Protein AF-A0A812VV64-F1 (afdb_monomer_lite)

pLDDT: mean 70.47, std 23.6, range [27.48, 96.81]

Organism: Symbiodinium pilosum (NCBI:txid2952)

Secondary structure (DSSP, 8-state):
---STTS----S-PPP--------PPPSEEEETTTTEEEETT-GGGS-----PPPPPP----PPPP-----PPPTTGGGSPPP-TTS-SS-----------------------------SS-HHHHHHHHHHHHHHHHHHHHHHHHHHHHHHHHHHHHHHHHHHHHHHHHHHHHHHHHHHHHHHHHHHHHHHHHHHHHHHHHHHHHHHHHHHHHHHHTTS-----------------SS--S-------------THHHHHHHHHHHHHHHHHTTT-HHHHHHHHHHHHHHHHHSSSHHHHHHHTTHHHHHHHHHHH-TTS-HHHHHHHHHHHHHHTTSHHHHHHHHHTTHHHHHHHHHHH-TT-HHHHHHHHHHHHHHTTSHHHHHHHHHTTHHHHHHHHHHHTTT-HHHHHHHHHHHHHHHHSTTTHHHHHHH-TTTHHHHHHTT-

Foldseek 3Di:
DPPPPPPDPPPPDDDPPDPPPDPPDPPQWDQDPVVRGIDGPPCPVVDDPPPDDPPDDDPPDDDDDDDDDDDDDDPPVVPPDDDDPPPPDPDDDDDDDDDDDDDDDDDDDDDDDDDDDDDDDDPVVVVVVVVVVVVVVVVVVVVVVVVVVVVVVVVVVVVVVVVVVVVVVVVVVVVVVVVVVVVVVVVVVVVVVVVVVVVVVVVVVVVVVVVVVVVVVVPDDDDDDDDDDDDDDDDDDDDDPDDDDDDDDDDDDDDPVVVLLVLLLVLLVQLVVVLLPLQSVQVSLLVLLVSLVPDPPVLVSCLVSLVLVSLLSSLQNPLPDDPSSNLSSLSSLLSSLVDPSSLVSCLVNLVLLSLLVSLLSPLVPVSSLLSSLSSNLSNLVDPSSLVSCLVSLVLLSLVSSCVSPVPDCSSVVSSLSSLLSQCVDPVSVVSNCVSDVPVNVVSVVVVD

InterPro domains:
  IPR000225 Armadillo [PF00514] (259-290)
  IPR000225 Armadillo [PS50176] (262-306)
  IPR000225 Armadillo [PS50176] (393-437)
  IPR011989 Armadillo-like helical [G3DSA:1.25.10.10] (228-323)
  IPR011989 Armadillo-like helical [G3DSA:1.25.10.10] (324-446)
  IPR016024 Armadillo-type fold [SSF48371] (259-430)

Radius of gyration: 42.21 Å; chains: 1; bounding box: 107×71×140 Å

Structure (mmCIF, N/CA/C/O backbone):
data_AF-A0A812VV64-F1
#
_entry.id   AF-A0A812VV64-F1
#
loop_
_atom_site.group_PDB
_atom_site.id
_atom_site.type_symbol
_atom_site.label_atom_id
_atom_site.label_alt_id
_atom_site.label_comp_id
_atom_site.label_asym_id
_atom_site.label_entity_id
_atom_site.label_seq_id
_atom_site.pdbx_PDB_ins_code
_atom_site.Cartn_x
_atom_site.Cartn_y
_atom_site.Cartn_z
_atom_site.occupancy
_atom_site.B_iso_or_equiv
_atom_site.auth_seq_id
_atom_site.auth_comp_id
_atom_site.auth_asym_id
_atom_site.auth_atom_id
_atom_site.pdbx_PDB_model_num
ATOM 1 N N . MET A 1 1 ? 3.474 19.407 2.092 1.00 41.16 1 MET A N 1
ATOM 2 C CA . MET A 1 1 ? 4.721 19.995 2.641 1.00 41.16 1 MET A CA 1
ATOM 3 C C . MET A 1 1 ? 4.558 20.513 4.085 1.00 41.16 1 MET A C 1
ATOM 5 O O . MET A 1 1 ? 4.713 21.701 4.306 1.00 41.16 1 MET A O 1
ATOM 9 N N . LEU A 1 2 ? 4.277 19.668 5.090 1.00 42.69 2 LEU A N 1
ATOM 10 C CA . LEU A 1 2 ? 4.300 20.070 6.520 1.00 42.69 2 LEU A CA 1
ATOM 11 C C . LEU A 1 2 ? 4.536 18.866 7.469 1.00 42.69 2 LEU A C 1
ATOM 13 O O . LEU A 1 2 ? 3.867 18.738 8.487 1.00 42.69 2 LEU A O 1
ATOM 17 N N . LEU A 1 3 ? 5.448 17.935 7.153 1.00 37.94 3 LEU A N 1
ATOM 18 C CA . LEU A 1 3 ? 5.644 16.729 7.989 1.00 37.94 3 LEU A CA 1
ATOM 19 C C . LEU A 1 3 ? 7.108 16.341 8.267 1.00 37.94 3 LEU A C 1
ATOM 21 O O . LEU A 1 3 ? 7.387 15.188 8.574 1.00 37.94 3 LEU A O 1
ATOM 25 N N . PHE A 1 4 ? 8.036 17.304 8.252 1.00 39.94 4 PHE A N 1
ATOM 26 C CA . PHE A 1 4 ? 9.413 17.090 8.743 1.00 39.94 4 PHE A CA 1
ATOM 27 C C . PHE A 1 4 ? 9.746 17.843 10.044 1.00 39.94 4 PHE A C 1
ATOM 29 O O . PHE A 1 4 ? 10.817 17.663 10.612 1.00 39.94 4 PHE A O 1
ATOM 36 N N . SER A 1 5 ? 8.817 18.631 10.589 1.00 39.91 5 SER A N 1
ATOM 37 C CA . SER A 1 5 ? 9.088 19.516 11.733 1.00 39.91 5 SER A CA 1
ATOM 38 C C . SER A 1 5 ? 9.046 18.837 13.109 1.00 39.91 5 SER A C 1
ATOM 40 O O . SER A 1 5 ? 9.320 19.492 14.107 1.00 39.91 5 SER A O 1
ATOM 42 N N . ARG A 1 6 ? 8.677 17.550 13.203 1.00 43.09 6 ARG A N 1
ATOM 43 C CA . ARG A 1 6 ? 8.471 16.863 14.497 1.00 43.09 6 ARG A CA 1
ATOM 44 C C . ARG A 1 6 ? 9.616 15.953 14.953 1.00 43.09 6 ARG A C 1
ATOM 46 O O . ARG A 1 6 ? 9.552 15.464 16.073 1.00 43.09 6 ARG A O 1
ATOM 53 N N . PHE A 1 7 ? 10.671 15.775 14.152 1.00 44.03 7 PHE A N 1
ATOM 54 C CA . PHE A 1 7 ? 11.843 14.973 14.547 1.00 44.03 7 PHE A CA 1
ATOM 55 C C . PHE A 1 7 ? 12.983 15.780 15.192 1.00 44.03 7 PHE A C 1
ATOM 57 O O . PHE A 1 7 ? 13.873 15.190 15.793 1.00 44.03 7 PHE A O 1
ATOM 64 N N . PHE A 1 8 ? 12.928 17.116 15.157 1.00 43.69 8 PHE A N 1
ATOM 65 C CA . PHE A 1 8 ? 13.842 17.985 15.903 1.00 43.69 8 PHE A CA 1
ATOM 66 C C . PHE A 1 8 ? 13.083 18.671 17.034 1.00 43.69 8 PHE A C 1
ATOM 68 O O . PHE A 1 8 ? 12.559 19.776 16.889 1.00 43.69 8 PHE A O 1
ATOM 75 N N . LYS A 1 9 ? 13.003 17.998 18.183 1.00 40.78 9 LYS A N 1
ATOM 76 C CA . LYS A 1 9 ? 12.634 18.663 19.430 1.00 40.78 9 LYS A CA 1
ATOM 77 C C . LYS A 1 9 ? 13.767 19.646 19.745 1.00 40.78 9 LYS A C 1
ATOM 79 O O . LYS A 1 9 ? 14.903 19.242 19.967 1.00 40.78 9 LYS A O 1
ATOM 84 N N . LYS A 1 10 ? 13.462 20.940 19.643 1.00 42.09 10 LYS A N 1
ATOM 85 C CA . LYS A 1 10 ? 14.361 22.046 19.976 1.00 42.09 10 LYS A CA 1
ATOM 86 C C . LYS A 1 10 ? 14.533 22.049 21.496 1.00 42.09 10 LYS A C 1
ATOM 88 O O . LYS A 1 10 ? 13.745 22.679 22.198 1.00 42.09 10 LYS A O 1
ATOM 93 N N . ASP A 1 11 ? 15.511 21.305 22.006 1.00 40.84 11 ASP A N 1
ATOM 94 C CA . ASP A 1 11 ? 15.972 21.499 23.378 1.00 40.84 11 ASP A CA 1
ATOM 95 C C . ASP A 1 11 ? 16.480 22.943 23.479 1.00 40.84 11 ASP A C 1
ATOM 97 O O . ASP A 1 11 ? 17.252 23.409 22.640 1.00 40.84 11 ASP A O 1
ATOM 101 N N . GLY A 1 12 ? 15.945 23.690 24.446 1.00 48.78 12 GLY A N 1
ATOM 102 C CA . GLY A 1 12 ? 16.089 25.141 24.596 1.00 48.78 12 GLY A CA 1
ATOM 103 C C . GLY A 1 12 ? 17.478 25.617 25.021 1.00 48.78 12 GLY A C 1
ATOM 104 O O . GLY A 1 12 ? 17.584 26.458 25.906 1.00 48.78 12 GLY A O 1
ATOM 105 N N . ASN A 1 13 ? 18.535 25.102 24.400 1.00 50.97 13 ASN A N 1
ATOM 106 C CA . ASN A 1 13 ? 19.885 25.627 24.526 1.00 50.97 13 ASN A CA 1
ATOM 107 C C . ASN A 1 13 ? 20.496 25.715 23.121 1.00 50.97 13 ASN A C 1
ATOM 109 O O . ASN A 1 13 ? 21.010 24.734 22.590 1.00 50.97 13 ASN A O 1
ATOM 113 N N . GLU A 1 14 ? 20.359 26.879 22.482 1.00 45.66 14 GLU A N 1
ATOM 114 C CA . GLU A 1 14 ? 20.957 27.145 21.171 1.00 45.66 14 GLU A CA 1
ATOM 115 C C . GLU A 1 14 ? 22.489 27.062 21.282 1.00 45.66 14 GLU A C 1
ATOM 117 O O . GLU A 1 14 ? 23.081 27.856 22.018 1.00 45.66 14 GLU A O 1
ATOM 122 N N . PRO A 1 15 ? 23.171 26.143 20.569 1.00 47.88 15 PRO A N 1
ATOM 123 C CA . PRO A 1 15 ? 24.614 26.234 20.448 1.00 47.88 15 PRO A CA 1
ATOM 124 C C . PRO A 1 15 ? 24.930 27.478 19.617 1.00 47.88 15 PRO A C 1
ATOM 126 O O . PRO A 1 15 ? 24.490 27.619 18.474 1.00 47.88 15 PRO A O 1
ATOM 129 N N . THR A 1 16 ? 25.690 28.396 20.206 1.00 44.16 16 THR A N 1
ATOM 130 C CA . THR A 1 16 ? 26.229 29.578 19.537 1.00 44.16 16 THR A CA 1
ATOM 131 C C . THR A 1 16 ? 26.900 29.178 18.227 1.00 44.16 16 THR A C 1
ATOM 133 O O . THR A 1 16 ? 27.893 28.448 18.219 1.00 44.16 16 THR A O 1
ATOM 136 N N . VAL A 1 17 ? 26.356 29.666 17.110 1.00 45.69 17 VAL A N 1
ATOM 137 C CA . VAL A 1 17 ? 26.925 29.482 15.774 1.00 45.69 17 VAL A CA 1
ATOM 138 C C . VAL A 1 17 ? 28.260 30.217 15.725 1.00 45.69 17 VAL A C 1
ATOM 140 O O . VAL A 1 17 ? 28.332 31.423 15.489 1.00 45.69 17 VAL A O 1
ATOM 143 N N . HIS A 1 18 ? 29.346 29.487 15.954 1.00 44.19 18 HIS A N 1
ATOM 144 C CA . HIS A 1 18 ? 30.670 29.964 15.605 1.00 44.19 18 HIS A CA 1
ATOM 145 C C . HIS A 1 18 ? 30.781 29.929 14.083 1.00 44.19 18 HIS A C 1
ATOM 147 O O . HIS A 1 18 ? 31.025 28.884 13.484 1.00 44.19 18 HIS A O 1
ATOM 153 N N . HIS A 1 19 ? 30.600 31.087 13.446 1.00 41.56 19 HIS A N 1
ATOM 154 C CA . HIS A 1 19 ? 31.062 31.290 12.081 1.00 41.56 19 HIS A CA 1
ATOM 155 C C . HIS A 1 19 ? 32.581 31.102 12.062 1.00 41.56 19 HIS A C 1
ATOM 157 O O . HIS A 1 19 ? 33.346 32.031 12.329 1.00 41.56 19 HIS A O 1
ATOM 163 N N . VAL A 1 20 ? 33.025 29.886 11.755 1.00 47.72 20 VAL A N 1
ATOM 164 C CA . VAL A 1 20 ? 34.414 29.632 11.397 1.00 47.72 20 VAL A CA 1
ATOM 165 C C . VAL A 1 20 ? 34.638 30.341 10.067 1.00 47.72 20 VAL A C 1
ATOM 167 O O . VAL A 1 20 ? 34.208 29.878 9.012 1.00 47.72 20 VAL A O 1
ATOM 170 N N . LYS A 1 21 ? 35.275 31.514 10.123 1.00 45.50 21 LYS A N 1
ATOM 171 C CA . LYS A 1 21 ? 35.864 32.152 8.946 1.00 45.50 21 LYS A CA 1
ATOM 172 C C . LYS A 1 21 ? 36.969 31.227 8.445 1.00 45.50 21 LYS A C 1
ATOM 174 O O . LYS A 1 21 ? 38.101 31.299 8.916 1.00 45.50 21 LYS A O 1
ATOM 179 N N . LEU A 1 22 ? 36.623 30.333 7.521 1.00 58.53 22 LEU A N 1
ATOM 180 C CA . LEU A 1 22 ? 37.607 29.627 6.713 1.00 58.53 22 LEU A CA 1
ATOM 181 C C . LEU A 1 22 ? 38.465 30.692 6.007 1.00 58.53 22 LEU A C 1
ATOM 183 O O . LEU A 1 22 ? 37.901 31.621 5.417 1.00 58.53 22 LEU A O 1
ATOM 187 N N . PRO A 1 23 ? 39.804 30.621 6.095 1.00 48.78 23 PRO A N 1
ATOM 188 C CA . PRO A 1 23 ? 40.662 31.518 5.337 1.00 48.78 23 PRO A CA 1
ATOM 189 C C . PRO A 1 23 ? 40.340 31.328 3.854 1.00 48.78 23 PRO A C 1
ATOM 191 O O . PRO A 1 23 ? 40.164 30.198 3.401 1.00 48.78 23 PRO A O 1
ATOM 194 N N . SER A 1 24 ? 40.225 32.427 3.109 1.00 56.81 24 SER A N 1
ATOM 195 C CA . SER A 1 24 ? 39.920 32.443 1.676 1.00 56.81 24 SER A CA 1
ATOM 196 C C . SER A 1 24 ? 41.090 31.887 0.851 1.00 56.81 24 SER A C 1
ATOM 198 O O . SER A 1 24 ? 41.705 32.597 0.056 1.00 56.81 24 SER A O 1
ATOM 200 N N . ALA A 1 25 ? 41.448 30.627 1.070 1.00 62.62 25 ALA A N 1
ATOM 201 C CA . ALA A 1 25 ? 42.338 29.900 0.194 1.00 62.62 25 ALA A CA 1
ATOM 202 C C . ALA A 1 25 ? 41.518 29.506 -1.047 1.00 62.62 25 ALA A C 1
ATOM 204 O O . ALA A 1 25 ? 40.506 28.813 -0.910 1.00 62.62 25 ALA A O 1
ATOM 205 N N . PRO A 1 26 ? 41.881 29.975 -2.252 1.00 64.25 26 PRO A N 1
ATOM 206 C CA . PRO A 1 26 ? 41.209 29.541 -3.467 1.00 64.25 26 PRO A CA 1
ATOM 207 C C . PRO A 1 26 ? 41.364 28.021 -3.607 1.00 64.25 26 PRO A C 1
ATOM 209 O O . PRO A 1 26 ? 42.449 27.489 -3.385 1.00 64.25 26 PRO A O 1
ATOM 212 N N . SER A 1 27 ? 40.277 27.328 -3.965 1.00 65.50 27 SER A N 1
ATOM 213 C CA . SER A 1 27 ? 40.287 25.885 -4.235 1.00 65.50 27 SER A CA 1
ATOM 214 C C . SER A 1 27 ? 41.474 25.515 -5.135 1.00 65.50 27 SER A C 1
ATOM 216 O O . SER A 1 27 ? 41.641 26.097 -6.218 1.00 65.50 27 SER A O 1
ATOM 218 N N . SER A 1 28 ? 42.287 24.554 -4.672 1.00 78.81 28 SER A N 1
ATOM 219 C CA . SER A 1 28 ? 43.443 23.991 -5.394 1.00 78.81 28 SER A CA 1
ATOM 220 C C . SER A 1 28 ? 43.032 23.454 -6.769 1.00 78.81 28 SER A C 1
ATOM 222 O O . SER A 1 28 ? 43.792 23.528 -7.728 1.00 78.81 28 SER A O 1
ATOM 224 N N . MET A 1 29 ? 41.786 22.995 -6.894 1.00 81.69 29 MET A N 1
ATOM 225 C CA . MET A 1 29 ? 41.259 22.336 -8.084 1.00 81.69 29 MET A CA 1
ATOM 226 C C . MET A 1 29 ? 40.469 23.305 -8.974 1.00 81.69 29 MET A C 1
ATOM 228 O O . MET A 1 29 ? 39.648 24.086 -8.481 1.00 81.69 29 MET A O 1
ATOM 232 N N . TYR A 1 30 ? 40.676 23.227 -10.289 1.00 85.75 30 TYR A N 1
ATOM 233 C CA . TYR A 1 30 ? 39.865 23.899 -11.308 1.00 85.75 30 TYR A CA 1
ATOM 234 C C . TYR A 1 30 ? 39.497 22.933 -12.443 1.00 85.75 30 TYR A C 1
ATOM 236 O O . TYR A 1 30 ? 40.186 21.944 -12.673 1.00 85.75 30 TYR A O 1
ATOM 244 N N . PHE A 1 31 ? 38.385 23.192 -13.132 1.00 84.44 31 PHE A N 1
ATOM 245 C CA . PHE A 1 31 ? 37.943 22.374 -14.261 1.00 84.44 31 PHE A CA 1
ATOM 246 C C . PHE A 1 31 ? 38.502 22.934 -15.572 1.00 84.44 31 PHE A C 1
ATOM 248 O O . PHE A 1 31 ? 38.183 24.067 -15.946 1.00 84.44 31 PHE A O 1
ATOM 255 N N . ASP A 1 32 ? 39.324 22.145 -16.257 1.00 84.25 32 ASP A N 1
ATOM 256 C CA . ASP A 1 32 ? 39.887 22.476 -17.563 1.00 84.25 32 ASP A CA 1
ATOM 257 C C . ASP A 1 32 ? 38.882 22.077 -18.655 1.00 84.25 32 ASP A C 1
ATOM 259 O O . ASP A 1 32 ? 38.628 20.893 -18.890 1.00 84.25 32 ASP A O 1
ATOM 263 N N . LYS A 1 33 ? 38.266 23.076 -19.300 1.00 84.12 33 LYS A N 1
ATOM 264 C CA . LYS A 1 33 ? 37.238 22.861 -20.333 1.00 84.12 33 LYS A CA 1
ATOM 265 C C . LYS A 1 33 ? 37.805 22.295 -21.631 1.00 84.12 33 LYS A C 1
ATOM 267 O O . LYS A 1 33 ? 37.052 21.673 -22.372 1.00 84.12 33 LYS A O 1
ATOM 272 N N . GLU A 1 34 ? 39.088 22.505 -21.909 1.00 78.00 34 GLU A N 1
ATOM 273 C CA . GLU A 1 34 ? 39.715 22.044 -23.151 1.00 78.00 34 GLU A CA 1
ATOM 274 C C . GLU A 1 34 ? 40.045 20.554 -23.070 1.00 78.00 34 GLU A C 1
ATOM 276 O O . GLU A 1 34 ? 39.903 19.831 -24.055 1.00 78.00 34 GLU A O 1
ATOM 281 N N . ARG A 1 35 ? 40.409 20.076 -21.873 1.00 77.81 35 ARG A N 1
ATOM 282 C CA . ARG A 1 35 ? 40.672 18.650 -21.611 1.00 77.81 35 ARG A CA 1
ATOM 283 C C . ARG A 1 35 ? 39.511 17.899 -20.954 1.00 77.81 35 ARG A C 1
ATOM 285 O O . ARG A 1 35 ? 39.595 16.686 -20.787 1.00 77.81 35 ARG A O 1
ATOM 292 N N . GLY A 1 36 ? 38.439 18.596 -20.574 1.00 84.19 36 GLY A N 1
ATOM 293 C CA . GLY A 1 36 ? 37.226 18.007 -20.000 1.00 84.19 36 GLY A CA 1
ATOM 294 C C . GLY A 1 36 ? 37.421 17.334 -18.635 1.00 84.19 36 GLY A C 1
ATOM 295 O O . GLY A 1 36 ? 36.671 16.414 -18.310 1.00 84.19 36 GLY A O 1
ATOM 296 N N . ARG A 1 37 ? 38.416 17.754 -17.836 1.00 85.25 37 ARG A N 1
ATOM 297 C CA . ARG A 1 37 ? 38.755 17.127 -16.541 1.00 85.25 37 ARG A CA 1
ATOM 298 C C . ARG A 1 37 ? 39.160 18.140 -15.464 1.00 85.25 37 ARG A C 1
ATOM 300 O O . ARG A 1 37 ? 39.569 19.258 -15.766 1.00 85.25 37 ARG A O 1
ATOM 307 N N . TRP A 1 38 ? 39.052 17.747 -14.194 1.00 84.25 38 TRP A N 1
ATOM 308 C CA . TRP A 1 38 ? 39.507 18.545 -13.045 1.00 84.25 38 TRP A CA 1
ATOM 309 C C . TRP A 1 38 ? 41.029 18.442 -12.868 1.00 84.25 38 TRP A C 1
ATOM 311 O O . TRP A 1 38 ? 41.573 17.344 -12.969 1.00 84.25 38 TRP A O 1
ATOM 321 N N . ARG A 1 39 ? 41.707 19.566 -12.597 1.00 85.31 39 ARG A N 1
ATOM 322 C CA . ARG A 1 39 ? 43.171 19.669 -12.436 1.00 85.31 39 ARG A CA 1
ATOM 323 C C . ARG A 1 39 ? 43.545 20.501 -11.209 1.00 85.31 39 ARG A C 1
ATOM 325 O O . ARG A 1 39 ? 42.803 21.406 -10.826 1.00 85.31 39 ARG A O 1
ATOM 332 N N . GLU A 1 40 ? 44.709 20.231 -10.615 1.00 87.75 40 GLU A N 1
ATOM 333 C CA . GLU A 1 40 ? 45.272 21.055 -9.533 1.00 87.75 40 GLU A CA 1
ATOM 334 C C . GLU A 1 40 ? 46.140 22.199 -10.076 1.00 87.75 40 GLU A C 1
ATOM 336 O O . GLU A 1 40 ? 47.077 21.987 -10.852 1.00 87.75 40 GLU A O 1
ATOM 341 N N . ARG A 1 41 ? 45.889 23.421 -9.592 1.00 83.94 41 ARG A N 1
ATOM 342 C CA . ARG A 1 41 ? 46.694 24.610 -9.895 1.00 83.94 41 ARG A CA 1
ATOM 343 C C . ARG A 1 41 ? 48.145 24.393 -9.455 1.00 83.94 41 ARG A C 1
ATOM 345 O O . ARG A 1 41 ? 48.423 24.207 -8.274 1.00 83.94 41 ARG A O 1
ATOM 352 N N . GLY A 1 42 ? 49.073 24.467 -10.409 1.00 82.00 42 GLY A N 1
ATOM 353 C CA . GLY A 1 42 ? 50.517 24.389 -10.158 1.00 82.00 42 GLY A CA 1
ATOM 354 C C . GLY A 1 42 ? 51.146 23.000 -10.311 1.00 82.00 42 GLY A C 1
ATOM 355 O O . GLY A 1 42 ? 52.372 22.911 -10.306 1.00 82.00 42 GLY A O 1
ATOM 356 N N . LYS A 1 43 ? 50.358 21.933 -10.518 1.00 79.62 43 LYS A N 1
ATOM 357 C CA . LYS A 1 43 ? 50.869 20.572 -10.804 1.00 79.62 43 LYS A CA 1
ATOM 358 C C . LYS A 1 43 ? 50.708 20.131 -12.262 1.00 79.62 43 LYS A C 1
ATOM 360 O O . LYS A 1 43 ? 50.975 18.987 -12.599 1.00 79.62 43 LYS A O 1
ATOM 365 N N . GLU A 1 44 ? 50.341 21.050 -13.145 1.00 77.00 44 GLU A N 1
ATOM 366 C CA . GLU A 1 44 ? 50.069 20.769 -14.562 1.00 77.00 44 GLU A CA 1
ATOM 367 C C . GLU A 1 44 ? 51.279 20.210 -15.328 1.00 77.00 44 GLU A C 1
ATOM 369 O O . GLU A 1 44 ? 51.100 19.482 -16.295 1.00 77.00 44 GLU A O 1
ATOM 374 N N . HIS A 1 45 ? 52.499 20.522 -14.875 1.00 72.44 45 HIS A N 1
ATOM 375 C CA . HIS A 1 45 ? 53.766 20.072 -15.462 1.00 72.44 45 HIS A CA 1
ATOM 376 C C . HIS A 1 45 ? 54.176 18.646 -15.051 1.00 72.44 45 HIS A C 1
ATOM 378 O O . HIS A 1 45 ? 55.144 18.117 -15.588 1.00 72.44 45 HIS A O 1
ATOM 384 N N . LEU A 1 46 ? 53.480 18.048 -14.077 1.00 75.19 46 LEU A N 1
ATOM 385 C CA . LEU A 1 46 ? 53.698 16.673 -13.611 1.00 75.19 46 LEU A CA 1
ATOM 386 C C . LEU A 1 46 ? 52.714 15.682 -14.247 1.00 75.19 46 LEU A C 1
ATOM 388 O O . LEU A 1 46 ? 52.849 14.479 -14.048 1.00 75.19 46 LEU A O 1
ATOM 392 N N . GLU A 1 47 ? 51.714 16.170 -14.982 1.00 67.94 47 GLU A N 1
ATOM 393 C CA . GLU A 1 47 ? 50.776 15.314 -15.699 1.00 67.94 47 GLU A CA 1
ATOM 394 C C . GLU A 1 47 ? 51.397 14.893 -17.035 1.00 67.94 47 GLU A C 1
ATOM 396 O O . GLU A 1 47 ? 51.554 15.711 -17.941 1.00 67.94 47 GLU A O 1
ATOM 401 N N . GLU A 1 48 ? 51.746 13.613 -17.159 1.00 70.00 48 GLU A N 1
ATOM 402 C CA . GLU A 1 48 ? 52.194 13.031 -18.424 1.00 70.00 48 GLU A CA 1
ATOM 403 C C . GLU A 1 48 ? 51.067 13.127 -19.467 1.00 70.00 48 GLU A C 1
ATOM 405 O O . GLU A 1 48 ? 49.899 12.837 -19.184 1.00 70.00 48 GLU A O 1
ATOM 410 N N . GLU A 1 49 ? 51.397 13.588 -20.678 1.00 62.81 49 GLU A N 1
ATOM 411 C CA . GLU A 1 49 ? 50.435 13.635 -21.775 1.00 62.81 49 GLU A CA 1
ATOM 412 C C . GLU A 1 49 ? 50.070 12.212 -22.187 1.00 62.81 49 GLU A C 1
ATOM 414 O O . GLU A 1 49 ? 50.870 11.482 -22.769 1.00 62.81 49 GLU A O 1
ATOM 419 N N . GLU A 1 50 ? 48.840 11.824 -21.867 1.00 60.28 50 GLU A N 1
ATOM 420 C CA . GLU A 1 50 ? 48.267 10.544 -22.251 1.00 60.28 50 GLU A CA 1
ATOM 421 C C . GLU A 1 50 ? 48.115 10.523 -23.781 1.00 60.28 50 GLU A C 1
ATOM 423 O O . GLU A 1 50 ? 47.159 11.050 -24.354 1.00 60.28 50 GLU A O 1
ATOM 428 N N . SER A 1 51 ? 49.131 9.985 -24.460 1.00 52.72 51 SER A N 1
ATOM 429 C CA . SER A 1 51 ? 49.141 9.814 -25.908 1.00 52.72 51 SER A CA 1
ATOM 430 C C . SER A 1 51 ? 47.941 8.966 -26.314 1.00 52.72 51 SER A C 1
ATOM 432 O O . SER A 1 51 ? 47.786 7.844 -25.826 1.00 52.72 51 SER A O 1
ATOM 434 N N . SER A 1 52 ? 47.105 9.501 -27.204 1.00 52.69 52 SER A N 1
ATOM 435 C CA . SER A 1 52 ? 45.915 8.839 -27.735 1.00 52.69 52 SER A CA 1
ATOM 436 C C . SER A 1 52 ? 46.220 7.391 -28.117 1.00 52.69 52 SER A C 1
ATOM 438 O O . SER A 1 52 ? 47.046 7.142 -28.999 1.00 52.69 52 SER A O 1
ATOM 440 N N . LEU A 1 53 ? 45.547 6.447 -27.456 1.00 60.41 53 LEU A N 1
ATOM 441 C CA . LEU A 1 53 ? 45.622 5.036 -27.813 1.00 60.41 53 LEU A CA 1
ATOM 442 C C . LEU A 1 53 ? 45.231 4.866 -29.292 1.00 60.41 53 LEU A C 1
ATOM 444 O O . LEU A 1 53 ? 44.282 5.515 -29.747 1.00 60.41 53 LEU A O 1
ATOM 448 N N . PRO A 1 54 ? 45.936 4.015 -30.059 1.00 66.00 54 PRO A N 1
ATOM 449 C CA . PRO A 1 54 ? 45.554 3.740 -31.435 1.00 66.00 54 PRO A CA 1
ATOM 450 C C . PRO A 1 54 ? 44.138 3.141 -31.476 1.00 66.00 54 PRO A C 1
ATOM 452 O O . PRO A 1 54 ? 43.753 2.409 -30.557 1.00 66.00 54 PRO A O 1
ATOM 455 N N . PRO A 1 55 ? 43.351 3.433 -32.529 1.00 62.72 55 PRO A N 1
ATOM 456 C CA . PRO A 1 55 ? 42.009 2.885 -32.658 1.00 62.72 55 PRO A CA 1
ATOM 457 C C . PRO A 1 55 ? 42.066 1.349 -32.671 1.00 62.72 55 PRO A C 1
ATOM 459 O O . PRO A 1 55 ? 42.998 0.777 -33.249 1.00 62.72 55 PRO A O 1
ATOM 462 N N . PRO A 1 56 ? 41.086 0.665 -32.052 1.00 55.47 56 PRO A N 1
ATOM 463 C CA . PRO A 1 56 ? 41.045 -0.789 -32.056 1.00 55.47 56 PRO A CA 1
ATOM 464 C C . PRO A 1 56 ? 41.006 -1.297 -33.506 1.00 55.47 56 PRO A C 1
ATOM 466 O O . PRO A 1 56 ? 40.326 -0.697 -34.345 1.00 55.47 56 PRO A O 1
ATOM 469 N N . PRO A 1 57 ? 41.733 -2.382 -33.828 1.00 48.88 57 PRO A N 1
ATOM 470 C CA . PRO A 1 57 ? 41.814 -2.892 -35.187 1.00 48.88 57 PRO A CA 1
ATOM 471 C C . PRO A 1 57 ? 40.412 -3.220 -35.705 1.00 48.88 57 PRO A C 1
ATOM 473 O O . PRO A 1 57 ? 39.701 -4.058 -35.149 1.00 48.88 57 PRO A O 1
ATOM 476 N N . SER A 1 58 ? 40.019 -2.552 -36.791 1.00 42.84 58 SER A N 1
ATOM 477 C CA . SER A 1 58 ? 38.810 -2.877 -37.536 1.00 42.84 58 SER A CA 1
ATOM 478 C C . SER A 1 58 ? 38.894 -4.339 -37.968 1.00 42.84 58 SER A C 1
ATOM 480 O O . SER A 1 58 ? 39.799 -4.700 -38.727 1.00 42.84 58 SER A O 1
ATOM 482 N N . MET A 1 59 ? 37.970 -5.184 -37.505 1.00 40.94 59 MET A N 1
ATOM 483 C CA . MET A 1 59 ? 37.796 -6.525 -38.055 1.00 40.94 59 MET A CA 1
ATOM 484 C C . MET A 1 59 ? 37.381 -6.409 -39.524 1.00 40.94 59 MET A C 1
ATOM 486 O O . MET A 1 59 ? 36.203 -6.315 -39.863 1.00 40.94 59 MET A O 1
ATOM 490 N N . GLY A 1 60 ? 38.381 -6.393 -40.402 1.00 38.66 60 GLY A N 1
ATOM 491 C CA . GLY A 1 60 ? 38.213 -6.632 -41.820 1.00 38.66 60 GLY A CA 1
ATOM 492 C C . GLY A 1 60 ? 37.787 -8.078 -42.005 1.00 38.66 60 GLY A C 1
ATOM 493 O O . GLY A 1 60 ? 38.596 -8.994 -41.869 1.00 38.66 60 GLY A O 1
ATOM 494 N N . PHE A 1 61 ? 36.514 -8.281 -42.331 1.00 42.09 61 PHE A N 1
ATOM 495 C CA . PHE A 1 61 ? 36.062 -9.518 -42.946 1.00 42.09 61 PHE A CA 1
ATOM 496 C C . PHE A 1 61 ? 36.798 -9.682 -44.283 1.00 42.09 61 PHE A C 1
ATOM 498 O O . PHE A 1 61 ? 36.454 -9.057 -45.284 1.00 42.09 61 PHE A O 1
ATOM 505 N N . LYS A 1 62 ? 37.828 -10.530 -44.295 1.00 34.59 62 LYS A N 1
ATOM 506 C CA . LYS A 1 62 ? 38.283 -11.223 -45.502 1.00 34.59 62 LYS A CA 1
ATOM 507 C C . LYS A 1 62 ? 37.803 -12.673 -45.407 1.00 34.59 62 LYS A C 1
ATOM 509 O O . LYS A 1 62 ? 38.045 -13.306 -44.378 1.00 34.59 62 LYS A O 1
ATOM 514 N N . PRO A 1 63 ? 37.125 -13.212 -46.434 1.00 34.88 63 PRO A N 1
ATOM 515 C CA . PRO A 1 63 ? 36.684 -14.596 -46.424 1.00 34.88 63 PRO A CA 1
ATOM 516 C C . PRO A 1 63 ? 37.913 -15.499 -46.561 1.00 34.88 63 PRO A C 1
ATOM 518 O O . PRO A 1 63 ? 38.631 -15.444 -47.559 1.00 34.88 63 PRO A O 1
ATOM 521 N N . ALA A 1 64 ? 38.176 -16.304 -45.533 1.00 32.72 64 ALA A N 1
ATOM 522 C CA . ALA A 1 64 ? 39.203 -17.329 -45.582 1.00 32.72 64 ALA A CA 1
ATOM 523 C C . ALA A 1 64 ? 38.711 -18.496 -46.446 1.00 32.72 64 ALA A C 1
ATOM 525 O O . ALA A 1 64 ? 37.659 -19.093 -46.212 1.00 32.72 64 ALA A O 1
ATOM 526 N N . THR A 1 65 ? 39.507 -18.787 -47.464 1.00 33.59 65 THR A N 1
ATOM 527 C CA . THR A 1 65 ? 39.480 -19.987 -48.290 1.00 33.59 65 THR A CA 1
ATOM 528 C C . THR A 1 65 ? 39.487 -21.247 -47.431 1.00 33.59 65 THR A C 1
ATOM 530 O O . THR A 1 65 ? 40.314 -21.388 -46.532 1.00 33.59 65 THR A O 1
ATOM 533 N N . LYS A 1 66 ? 38.572 -22.165 -47.751 1.00 34.94 66 LYS A N 1
ATOM 534 C CA . LYS A 1 66 ? 38.496 -23.522 -47.210 1.00 34.94 66 LYS A CA 1
ATOM 535 C C . LYS A 1 66 ? 39.816 -24.268 -47.426 1.00 34.94 66 LYS A C 1
ATOM 537 O O . LYS A 1 66 ? 40.239 -24.441 -48.565 1.00 34.94 66 LYS A O 1
ATOM 542 N N . THR A 1 67 ? 40.368 -24.809 -46.350 1.00 32.88 67 THR A N 1
ATOM 543 C CA . THR A 1 67 ? 41.111 -26.069 -46.381 1.00 32.88 67 THR A CA 1
ATOM 544 C C . THR A 1 67 ? 40.414 -27.044 -45.448 1.00 32.88 67 THR A C 1
ATOM 546 O O . THR A 1 67 ? 40.103 -26.743 -44.297 1.00 32.88 67 THR A O 1
ATOM 549 N N . GLU A 1 68 ? 40.086 -28.188 -46.026 1.00 36.69 68 GLU A N 1
ATOM 550 C CA . GLU A 1 68 ? 39.412 -29.318 -45.415 1.00 36.69 68 GLU A CA 1
ATOM 551 C C . GLU A 1 68 ? 40.275 -29.922 -44.304 1.00 36.69 68 GLU A C 1
ATOM 553 O O . GLU A 1 68 ? 41.466 -30.156 -44.488 1.00 36.69 68 GLU A O 1
ATOM 558 N N . ASN A 1 69 ? 39.656 -30.227 -43.166 1.00 32.97 69 ASN A N 1
ATOM 559 C CA . ASN A 1 69 ? 39.996 -31.426 -42.414 1.00 32.97 69 ASN A CA 1
ATOM 560 C C . ASN A 1 69 ? 38.760 -31.889 -41.645 1.00 32.97 69 ASN A C 1
ATOM 562 O O . ASN A 1 69 ? 38.197 -31.167 -40.823 1.00 32.97 69 ASN A O 1
ATOM 566 N N . ALA A 1 70 ? 38.315 -33.091 -41.997 1.00 36.72 70 ALA A N 1
ATOM 567 C CA . ALA A 1 70 ? 37.188 -33.774 -41.399 1.00 36.72 70 ALA A CA 1
ATOM 568 C C . ALA A 1 70 ? 37.525 -34.191 -39.963 1.00 36.72 70 ALA A C 1
ATOM 570 O O . ALA A 1 70 ? 38.544 -34.836 -39.718 1.00 36.72 70 ALA A O 1
ATOM 571 N N . GLN A 1 71 ? 36.636 -33.867 -39.028 1.00 35.97 71 GLN A N 1
ATOM 572 C CA . GLN A 1 71 ? 36.592 -34.511 -37.724 1.00 35.97 71 GLN A CA 1
ATOM 573 C C . GLN A 1 71 ? 35.131 -34.856 -37.431 1.00 35.97 71 GLN A C 1
ATOM 575 O O . GLN A 1 71 ? 34.264 -33.986 -37.357 1.00 35.97 71 GLN A O 1
ATOM 580 N N . GLU A 1 72 ? 34.866 -36.157 -37.387 1.00 38.09 72 GLU A N 1
ATOM 581 C CA . GLU A 1 72 ? 33.551 -36.772 -37.249 1.00 38.09 72 GLU A CA 1
ATOM 582 C C . GLU A 1 72 ? 32.899 -36.375 -35.918 1.00 38.09 72 GLU A C 1
ATOM 584 O O . GLU A 1 72 ? 33.471 -36.573 -34.844 1.00 38.09 72 GLU A O 1
ATOM 589 N N . THR A 1 73 ? 31.685 -35.826 -35.975 1.00 39.25 73 THR A N 1
ATOM 590 C CA . THR A 1 73 ? 30.864 -35.567 -34.792 1.00 39.25 73 THR A CA 1
ATOM 591 C C . THR A 1 73 ? 29.793 -36.642 -34.646 1.00 39.25 73 THR A C 1
ATOM 593 O O . THR A 1 73 ? 28.991 -36.919 -35.534 1.00 39.25 73 THR A O 1
ATOM 596 N N . SER A 1 74 ? 29.832 -37.269 -33.475 1.00 47.91 74 SER A N 1
ATOM 597 C CA . SER A 1 74 ? 28.932 -38.312 -32.995 1.00 47.91 74 SER A CA 1
ATOM 598 C C . SER A 1 74 ? 27.449 -37.878 -33.006 1.00 47.91 74 SER A C 1
ATOM 600 O O . SER A 1 74 ? 27.138 -36.746 -32.618 1.00 47.91 74 SER A O 1
ATOM 602 N N . PRO A 1 75 ? 26.509 -38.780 -33.366 1.00 45.16 75 PRO A N 1
ATOM 603 C CA . PRO A 1 75 ? 25.077 -38.491 -33.544 1.00 45.16 75 PRO A CA 1
ATOM 604 C C . PRO A 1 75 ? 24.307 -38.119 -32.259 1.00 45.16 75 PRO A C 1
ATOM 606 O O . PRO A 1 75 ? 23.109 -37.856 -32.316 1.00 45.16 75 PRO A O 1
ATOM 609 N N . LEU A 1 76 ? 24.971 -38.045 -31.101 1.00 48.44 76 LEU A N 1
ATOM 610 C CA . LEU A 1 76 ? 24.366 -37.647 -29.822 1.00 48.44 76 LEU A CA 1
ATOM 611 C C . LEU A 1 76 ? 24.379 -36.129 -29.562 1.00 48.44 76 LEU A C 1
ATOM 613 O O . LEU A 1 76 ? 23.611 -35.650 -28.729 1.00 48.44 76 LEU A O 1
ATOM 617 N N . ALA A 1 77 ? 25.190 -35.349 -30.286 1.00 46.88 77 ALA A N 1
ATOM 618 C CA . ALA A 1 77 ? 25.302 -33.901 -30.067 1.00 46.88 77 ALA A CA 1
ATOM 619 C C . ALA A 1 77 ? 24.122 -33.083 -30.640 1.00 46.88 77 ALA A C 1
ATOM 621 O O . ALA A 1 77 ? 23.934 -31.928 -30.264 1.00 46.88 77 ALA A O 1
ATOM 622 N N . CYS A 1 78 ? 23.293 -33.673 -31.509 1.00 51.91 78 CYS A N 1
ATOM 623 C CA . CYS A 1 78 ? 22.150 -32.989 -32.131 1.00 51.91 78 CYS A CA 1
ATOM 624 C C . CYS A 1 78 ? 20.851 -33.032 -31.300 1.00 51.91 78 CYS A C 1
ATOM 626 O O . CYS A 1 78 ? 19.861 -32.437 -31.711 1.00 51.91 78 CYS A O 1
ATOM 628 N N . LEU A 1 79 ? 20.833 -33.707 -30.143 1.00 51.06 79 LEU A N 1
ATOM 629 C CA . LEU A 1 79 ? 19.619 -33.881 -29.325 1.00 51.06 79 LEU A CA 1
ATOM 630 C C . LEU A 1 79 ? 19.498 -32.917 -28.130 1.00 51.06 79 LEU A C 1
ATOM 632 O O . LEU A 1 79 ? 18.473 -32.931 -27.458 1.00 51.06 79 LEU A O 1
ATOM 636 N N . ILE A 1 80 ? 20.509 -32.081 -27.856 1.00 54.09 80 ILE A N 1
ATOM 637 C CA . ILE A 1 80 ? 20.552 -31.231 -26.643 1.00 54.09 80 ILE A CA 1
ATOM 638 C C . ILE A 1 80 ? 20.529 -29.721 -26.972 1.00 54.09 80 ILE A C 1
ATOM 640 O O . ILE A 1 80 ? 20.471 -28.884 -26.074 1.00 54.09 80 ILE A O 1
ATOM 644 N N . ALA A 1 81 ? 20.507 -29.326 -28.248 1.00 51.94 81 ALA A N 1
ATOM 645 C CA . ALA A 1 81 ? 20.402 -27.912 -28.609 1.00 51.94 81 ALA A CA 1
ATOM 646 C C . ALA A 1 81 ? 18.934 -27.425 -28.548 1.00 51.94 81 ALA A C 1
ATOM 648 O O . ALA A 1 81 ? 18.082 -28.002 -29.228 1.00 51.94 81 ALA A O 1
ATOM 649 N N . PRO A 1 82 ? 18.606 -26.372 -27.771 1.00 54.03 82 PRO A N 1
ATOM 650 C CA . PRO A 1 82 ? 17.261 -25.803 -27.756 1.00 54.03 82 PRO A CA 1
ATOM 651 C C . PRO A 1 82 ? 16.923 -25.137 -29.105 1.00 54.03 82 PRO A C 1
ATOM 653 O O . PRO A 1 82 ? 17.817 -24.607 -29.772 1.00 54.03 82 PRO A O 1
ATOM 656 N N . PRO A 1 83 ? 15.643 -25.141 -29.526 1.00 45.84 83 PRO A N 1
ATOM 657 C CA . PRO A 1 83 ? 15.247 -24.654 -30.841 1.00 45.84 83 PRO A CA 1
ATOM 658 C C . PRO A 1 83 ? 15.486 -23.145 -30.960 1.00 45.84 83 PRO A C 1
ATOM 660 O O . PRO A 1 83 ? 14.950 -22.341 -30.198 1.00 45.84 83 PRO A O 1
ATOM 663 N N . ASN A 1 84 ? 16.296 -22.761 -31.945 1.00 48.91 84 ASN A N 1
ATOM 664 C CA . ASN A 1 84 ? 16.580 -21.372 -32.272 1.00 48.91 84 ASN A CA 1
ATOM 665 C C . ASN A 1 84 ? 15.379 -20.752 -33.014 1.00 48.91 84 ASN A C 1
ATOM 667 O O . ASN A 1 84 ? 15.176 -20.992 -34.202 1.00 48.91 84 ASN A O 1
ATOM 671 N N . ILE A 1 85 ? 14.578 -19.951 -32.306 1.00 50.41 85 ILE A N 1
ATOM 672 C CA . ILE A 1 85 ? 13.313 -19.354 -32.786 1.00 50.41 85 ILE A CA 1
ATOM 673 C C . ILE A 1 85 ? 13.524 -18.251 -33.853 1.00 50.41 85 ILE A C 1
ATOM 675 O O . ILE A 1 85 ? 12.564 -17.791 -34.467 1.00 50.41 85 ILE A O 1
ATOM 679 N N . TYR A 1 86 ? 14.767 -17.860 -34.157 1.00 49.53 86 TYR A N 1
ATOM 680 C CA . TYR A 1 86 ? 15.063 -16.765 -35.097 1.00 49.53 86 TYR A CA 1
ATOM 681 C C . TYR A 1 86 ? 15.700 -17.190 -36.437 1.00 49.53 86 TYR A C 1
ATOM 683 O O . TYR A 1 86 ? 16.055 -16.326 -37.235 1.00 49.53 86 TYR A O 1
ATOM 691 N N . GLY A 1 87 ? 15.822 -18.492 -36.728 1.00 43.75 87 GLY A N 1
ATOM 692 C CA . GLY A 1 87 ? 16.605 -18.986 -37.875 1.00 43.75 87 GLY A CA 1
ATOM 693 C C . GLY A 1 87 ? 15.898 -19.146 -39.232 1.00 43.75 87 GLY A C 1
ATOM 694 O O . GLY A 1 87 ? 16.587 -19.265 -40.238 1.00 43.75 87 GLY A O 1
ATOM 695 N N . ASP A 1 88 ? 14.563 -19.133 -39.310 1.00 41.09 88 ASP A N 1
ATOM 696 C CA . ASP A 1 88 ? 13.860 -19.790 -40.437 1.00 41.09 88 ASP A CA 1
ATOM 697 C C . ASP A 1 88 ? 13.070 -18.874 -41.397 1.00 41.09 88 ASP A C 1
ATOM 699 O O . ASP A 1 88 ? 12.113 -19.300 -42.045 1.00 41.09 88 ASP A O 1
ATOM 703 N N . ARG A 1 89 ? 13.453 -17.596 -41.546 1.00 43.12 89 ARG A N 1
ATOM 704 C CA . ARG A 1 89 ? 12.745 -16.660 -42.455 1.00 43.12 89 ARG A CA 1
ATOM 705 C C . ARG A 1 89 ? 13.354 -16.432 -43.840 1.00 43.12 89 ARG A C 1
ATOM 707 O O . ARG A 1 89 ? 12.751 -15.709 -44.625 1.00 43.12 89 ARG A O 1
ATOM 714 N N . PHE A 1 90 ? 14.455 -17.089 -44.203 1.00 41.88 90 PHE A N 1
ATOM 715 C CA . PHE A 1 90 ? 15.066 -16.918 -45.531 1.00 41.88 90 PHE A CA 1
ATOM 716 C C . PHE A 1 90 ? 15.440 -18.241 -46.206 1.00 41.88 90 PHE A C 1
ATOM 718 O O . PHE A 1 90 ? 16.561 -18.429 -46.658 1.00 41.88 90 PHE A O 1
ATOM 725 N N . ALA A 1 91 ? 14.491 -19.171 -46.316 1.00 42.41 91 ALA A N 1
ATOM 726 C CA . ALA A 1 91 ? 14.642 -20.307 -47.221 1.00 42.41 91 ALA A CA 1
ATOM 727 C C . ALA A 1 91 ? 13.275 -20.842 -47.661 1.00 42.41 91 ALA A C 1
ATOM 729 O O . ALA A 1 91 ? 12.733 -21.738 -47.023 1.00 42.41 91 ALA A O 1
ATOM 730 N N . ARG A 1 92 ? 12.711 -20.284 -48.746 1.00 33.69 92 ARG A N 1
ATOM 731 C CA . ARG A 1 92 ? 11.815 -20.970 -49.709 1.00 33.69 92 ARG A CA 1
ATOM 732 C C . ARG A 1 92 ? 11.245 -19.978 -50.731 1.00 33.69 92 ARG A C 1
ATOM 734 O O . ARG A 1 92 ? 10.313 -19.248 -50.408 1.00 33.69 92 ARG A O 1
ATOM 741 N N . LYS A 1 93 ? 11.747 -20.039 -51.972 1.00 31.17 93 LYS A N 1
ATOM 742 C CA . LYS A 1 93 ? 10.985 -20.309 -53.218 1.00 31.17 93 LYS A CA 1
ATOM 743 C C . LYS A 1 93 ? 11.720 -19.762 -54.452 1.00 31.17 93 LYS A C 1
ATOM 745 O O . LYS A 1 93 ? 11.582 -18.600 -54.789 1.00 31.17 93 LYS A O 1
ATOM 750 N N . HIS A 1 94 ? 12.378 -20.654 -55.188 1.00 29.58 94 HIS A N 1
ATOM 751 C CA . HIS A 1 94 ? 12.326 -20.646 -56.651 1.00 29.58 94 HIS A CA 1
ATOM 752 C C . HIS A 1 94 ? 12.043 -22.081 -57.098 1.00 29.58 94 HIS A C 1
ATOM 754 O O . HIS A 1 94 ? 12.945 -22.881 -57.316 1.00 29.58 94 HIS A O 1
ATOM 760 N N . THR A 1 95 ? 10.760 -22.431 -57.155 1.00 31.20 95 THR A N 1
ATOM 761 C CA . THR A 1 95 ? 10.285 -23.568 -57.945 1.00 31.20 95 THR A CA 1
ATOM 762 C C . THR A 1 95 ? 9.857 -23.020 -59.294 1.00 31.20 95 THR A C 1
ATOM 764 O O . THR A 1 95 ? 8.963 -22.176 -59.361 1.00 31.20 95 THR A O 1
ATOM 767 N N . ALA A 1 96 ? 10.534 -23.483 -60.340 1.00 32.44 96 ALA A N 1
ATOM 768 C CA . ALA A 1 96 ? 10.205 -23.231 -61.729 1.00 32.44 96 ALA A CA 1
ATOM 769 C C . ALA A 1 96 ? 8.756 -23.643 -62.027 1.00 32.44 96 ALA A C 1
ATOM 771 O O . ALA A 1 96 ? 8.333 -24.743 -61.671 1.00 32.44 96 ALA A O 1
ATOM 772 N N . ALA A 1 97 ? 8.022 -22.762 -62.701 1.00 28.86 97 ALA A N 1
ATOM 773 C CA . ALA A 1 97 ? 6.738 -23.066 -63.307 1.00 28.86 97 ALA A CA 1
ATOM 774 C C . ALA A 1 97 ? 6.751 -22.588 -64.764 1.00 28.86 97 ALA A C 1
ATOM 776 O O . ALA A 1 97 ? 6.894 -21.406 -65.065 1.00 28.86 97 ALA A O 1
ATOM 777 N N . THR A 1 98 ? 6.647 -23.578 -65.637 1.00 28.72 98 THR A N 1
ATOM 778 C CA . THR A 1 98 ? 6.408 -23.560 -67.078 1.00 28.72 98 THR A CA 1
ATOM 779 C C . THR A 1 98 ? 5.076 -22.899 -67.446 1.00 28.72 98 THR A C 1
ATOM 781 O O . THR A 1 98 ? 4.059 -23.272 -66.872 1.00 28.72 98 THR A O 1
ATOM 784 N N . VAL A 1 99 ? 5.051 -22.041 -68.475 1.00 29.77 99 VAL A N 1
ATOM 785 C CA . VAL A 1 99 ? 3.903 -21.843 -69.401 1.00 29.77 99 VAL A CA 1
ATOM 786 C C . VAL A 1 99 ? 4.439 -21.313 -70.762 1.00 29.77 99 VAL A C 1
ATOM 788 O O . VAL A 1 99 ? 5.608 -20.935 -70.817 1.00 29.77 99 VAL A O 1
ATOM 791 N N . PRO A 1 100 ? 3.701 -21.378 -71.892 1.00 36.22 100 PRO A N 1
ATOM 792 C CA . PRO A 1 100 ? 4.146 -22.071 -73.098 1.00 36.22 100 PRO A CA 1
ATOM 793 C C . PRO A 1 100 ? 4.370 -21.144 -74.305 1.00 36.22 100 PRO A C 1
ATOM 795 O O . PRO A 1 100 ? 3.977 -19.982 -74.331 1.00 36.22 100 PRO A O 1
ATOM 798 N N . ALA A 1 101 ? 4.963 -21.726 -75.346 1.00 30.83 101 ALA A N 1
ATOM 799 C CA . ALA A 1 101 ? 5.084 -21.160 -76.681 1.00 30.83 101 ALA A CA 1
ATOM 800 C C . ALA A 1 101 ? 3.720 -20.867 -77.336 1.00 30.83 101 ALA A C 1
ATOM 802 O O . ALA A 1 101 ? 2.823 -21.710 -77.299 1.00 30.83 101 ALA A O 1
ATOM 803 N N . LEU A 1 102 ? 3.620 -19.732 -78.040 1.00 27.62 102 LEU A N 1
ATOM 804 C CA . LEU A 1 102 ? 2.666 -19.532 -79.133 1.00 27.62 102 LEU A CA 1
ATOM 805 C C . LEU A 1 102 ? 3.239 -18.560 -80.194 1.00 27.62 102 LEU A C 1
ATOM 807 O O . LEU A 1 102 ? 3.460 -17.392 -79.904 1.00 27.62 102 LEU A O 1
ATOM 811 N N . LEU A 1 103 ? 3.509 -19.122 -81.385 1.00 28.83 103 LEU A N 1
ATOM 812 C CA . LEU A 1 103 ? 3.400 -18.595 -82.769 1.00 28.83 103 LEU A CA 1
ATOM 813 C C . LEU A 1 103 ? 3.657 -17.084 -83.021 1.00 28.83 103 LEU A C 1
ATOM 815 O O . LEU A 1 103 ? 2.919 -16.240 -82.538 1.00 28.83 103 LEU A O 1
ATOM 819 N N . ALA A 1 104 ? 4.723 -16.680 -83.729 1.00 29.44 104 ALA A N 1
ATOM 820 C CA . ALA A 1 104 ? 4.989 -16.761 -85.186 1.00 29.44 104 ALA A CA 1
ATOM 821 C C . ALA A 1 104 ? 4.312 -15.670 -86.049 1.00 29.44 104 ALA A C 1
ATOM 823 O O . ALA A 1 104 ? 3.094 -15.666 -86.175 1.00 29.44 104 ALA A O 1
ATOM 824 N N . ALA A 1 105 ? 5.142 -14.831 -86.695 1.00 28.75 105 ALA A N 1
ATOM 825 C CA . ALA A 1 105 ? 5.037 -14.250 -88.055 1.00 28.75 105 ALA A CA 1
ATOM 826 C C . ALA A 1 105 ? 5.997 -13.040 -88.134 1.00 28.75 105 ALA A C 1
ATOM 828 O O . ALA A 1 105 ? 5.835 -12.101 -87.367 1.00 28.75 105 ALA A O 1
ATOM 829 N N . GLY A 1 106 ? 7.113 -13.119 -88.873 1.00 27.48 106 GLY A N 1
ATOM 830 C CA . GLY A 1 106 ? 7.261 -12.546 -90.230 1.00 27.48 106 GLY A CA 1
ATOM 831 C C . GLY A 1 106 ? 7.913 -11.149 -90.122 1.00 27.48 106 GLY A C 1
ATOM 832 O O . GLY A 1 106 ? 7.596 -10.424 -89.196 1.00 27.48 106 GLY A O 1
ATOM 833 N N . THR A 1 107 ? 8.859 -10.670 -90.925 1.00 30.53 107 THR A N 1
ATOM 834 C CA . THR A 1 107 ? 9.404 -11.030 -92.239 1.00 30.53 107 THR A CA 1
ATOM 835 C C . THR A 1 107 ? 10.720 -10.251 -92.428 1.00 30.53 107 THR A C 1
ATOM 837 O O . THR A 1 107 ? 10.816 -9.114 -91.987 1.00 30.53 107 THR A O 1
ATOM 840 N N . GLU A 1 108 ? 11.691 -10.896 -93.077 1.00 29.30 108 GLU A N 1
ATOM 841 C CA . GLU A 1 108 ? 12.624 -10.405 -94.115 1.00 29.30 108 GLU A CA 1
ATOM 842 C C . GLU A 1 108 ? 13.234 -8.982 -94.089 1.00 29.30 108 GLU A C 1
ATOM 844 O O . GLU A 1 108 ? 12.549 -7.967 -94.058 1.00 29.30 108 GLU A O 1
ATOM 849 N N . GLY A 1 109 ? 14.559 -8.961 -94.302 1.00 32.28 109 GLY A N 1
ATOM 850 C CA . GLY A 1 109 ? 15.389 -7.815 -94.708 1.00 32.28 109 GLY A CA 1
ATOM 851 C C . GLY A 1 109 ? 16.841 -8.035 -94.257 1.00 32.28 109 GLY A C 1
ATOM 852 O O . GLY A 1 109 ? 17.207 -7.631 -93.163 1.00 32.28 109 GLY A O 1
ATOM 853 N N . LYS A 1 110 ? 17.630 -8.918 -94.890 1.00 31.64 110 LYS A N 1
ATOM 854 C CA . LYS A 1 110 ? 18.560 -8.586 -95.993 1.00 31.64 110 LYS A CA 1
ATOM 855 C C . LYS A 1 110 ? 19.110 -7.160 -95.900 1.00 31.64 110 LYS A C 1
ATOM 857 O O . LYS A 1 110 ? 18.422 -6.232 -96.290 1.00 31.64 110 LYS A O 1
ATOM 862 N N . ASP A 1 111 ? 20.343 -7.039 -95.414 1.00 31.45 111 ASP A N 1
ATOM 863 C CA . ASP A 1 111 ? 21.429 -6.459 -96.206 1.00 31.45 111 ASP A CA 1
ATOM 864 C C . ASP A 1 111 ? 22.792 -6.866 -95.631 1.00 31.45 111 ASP A C 1
ATOM 866 O O . ASP A 1 111 ? 23.167 -6.557 -94.500 1.00 31.45 111 ASP A O 1
ATOM 870 N N . GLU A 1 112 ? 23.515 -7.622 -96.452 1.00 34.50 112 GLU A N 1
ATOM 871 C CA . GLU A 1 112 ? 24.922 -7.952 -96.300 1.00 34.50 112 GLU A CA 1
ATOM 872 C C . GLU A 1 112 ? 25.743 -6.704 -96.638 1.00 34.50 112 GLU A C 1
ATOM 874 O O . GLU A 1 112 ? 25.718 -6.225 -97.770 1.00 34.50 112 GLU A O 1
ATOM 879 N N . THR A 1 113 ? 26.528 -6.198 -95.690 1.00 38.22 113 THR A N 1
ATOM 880 C CA . THR A 1 113 ? 27.713 -5.404 -96.029 1.00 38.22 113 THR A CA 1
ATOM 881 C C . THR A 1 113 ? 28.902 -5.919 -95.235 1.00 38.22 113 THR A C 1
ATOM 883 O O . THR A 1 113 ? 29.021 -5.759 -94.024 1.00 38.22 113 THR A O 1
ATOM 886 N N . ALA A 1 114 ? 29.777 -6.600 -95.969 1.00 34.81 114 ALA A N 1
ATOM 887 C CA . ALA A 1 114 ? 31.099 -6.997 -95.540 1.00 34.81 114 ALA A CA 1
ATOM 888 C C . ALA A 1 114 ? 31.921 -5.753 -95.180 1.00 34.81 114 ALA A C 1
ATOM 890 O O . ALA A 1 114 ? 32.165 -4.902 -96.034 1.00 34.81 114 ALA A O 1
ATOM 891 N N . TRP A 1 115 ? 32.386 -5.675 -93.935 1.00 33.69 115 TRP A N 1
ATOM 892 C CA . TRP A 1 115 ? 33.527 -4.847 -93.563 1.00 33.69 115 TRP A CA 1
ATOM 893 C C . TRP A 1 115 ? 34.632 -5.767 -93.061 1.00 33.69 115 TRP A C 1
ATOM 895 O O . TRP A 1 115 ? 34.562 -6.365 -91.990 1.00 33.69 115 TRP A O 1
ATOM 905 N N . SER A 1 116 ? 35.634 -5.913 -93.921 1.00 33.12 116 SER A N 1
ATOM 906 C CA . SER A 1 116 ? 36.931 -6.501 -93.637 1.00 33.12 116 SER A CA 1
ATOM 907 C C . SER A 1 116 ? 37.549 -5.843 -92.406 1.00 33.12 116 SER A C 1
ATOM 909 O O . SER A 1 116 ? 37.760 -4.631 -92.386 1.00 33.12 116 SER A O 1
ATOM 911 N N . VAL A 1 117 ? 37.862 -6.660 -91.403 1.00 33.22 117 VAL A N 1
ATOM 912 C CA . VAL A 1 117 ? 38.694 -6.281 -90.262 1.00 33.22 117 VAL A CA 1
ATOM 913 C C . VAL A 1 117 ? 40.101 -6.012 -90.791 1.00 33.22 117 VAL A C 1
ATOM 915 O O . VAL A 1 117 ? 40.854 -6.938 -91.076 1.00 33.22 117 VAL A O 1
ATOM 918 N N . SER A 1 118 ? 40.442 -4.736 -90.962 1.00 33.69 118 SER A N 1
ATOM 919 C CA . SER A 1 118 ? 41.829 -4.294 -90.899 1.00 33.69 118 SER A CA 1
ATOM 920 C C . SER A 1 118 ? 42.182 -4.163 -89.422 1.00 33.69 118 SER A C 1
ATOM 922 O O . SER A 1 118 ? 41.695 -3.261 -88.734 1.00 33.69 118 SER A O 1
ATOM 924 N N . GLU A 1 119 ? 42.983 -5.102 -88.933 1.00 46.75 119 GLU A N 1
ATOM 925 C CA . GLU A 1 119 ? 43.784 -4.918 -87.731 1.00 46.75 119 GLU A CA 1
ATOM 926 C C . GLU A 1 119 ? 44.621 -3.656 -87.933 1.00 46.75 119 GLU A C 1
ATOM 928 O O . GLU A 1 119 ? 45.467 -3.630 -88.813 1.00 46.75 119 GLU A O 1
ATOM 933 N N . ASP A 1 120 ? 44.290 -2.588 -87.210 1.00 37.56 120 ASP A N 1
ATOM 934 C CA . ASP A 1 120 ? 45.252 -1.655 -86.625 1.00 37.56 120 ASP A CA 1
ATOM 935 C C . ASP A 1 120 ? 44.503 -0.583 -85.812 1.00 37.56 120 ASP A C 1
ATOM 937 O O . ASP A 1 120 ? 43.643 0.142 -86.306 1.00 37.56 120 ASP A O 1
ATOM 941 N N . SER A 1 121 ? 44.871 -0.466 -84.532 1.00 46.66 121 SER A N 1
ATOM 942 C CA . SER A 1 121 ? 44.562 0.671 -83.649 1.00 46.66 121 SER A CA 1
ATOM 943 C C . SER A 1 121 ? 43.097 0.865 -83.190 1.00 46.66 121 SER A C 1
ATOM 945 O O . SER A 1 121 ? 42.451 1.864 -83.499 1.00 46.66 121 SER A O 1
ATOM 947 N N . SER A 1 122 ? 42.562 -0.045 -82.358 1.00 44.00 122 SER A N 1
ATOM 948 C CA . SER A 1 122 ? 41.274 0.187 -81.655 1.00 44.00 122 SER A CA 1
ATOM 949 C C . SER A 1 122 ? 41.158 -0.434 -80.248 1.00 44.00 122 SER A C 1
ATOM 951 O O . SER A 1 122 ? 40.065 -0.634 -79.721 1.00 44.00 122 SER A O 1
ATOM 953 N N . ALA A 1 123 ? 42.272 -0.726 -79.571 1.00 43.16 123 ALA A N 1
ATOM 954 C CA . ALA A 1 123 ? 42.207 -1.175 -78.172 1.00 43.16 123 ALA A CA 1
ATOM 955 C C . ALA A 1 123 ? 41.936 -0.009 -77.196 1.00 43.16 123 ALA A C 1
ATOM 957 O O . ALA A 1 123 ? 41.253 -0.187 -76.193 1.00 43.16 123 ALA A O 1
ATOM 958 N N . ALA A 1 124 ? 42.414 1.203 -77.513 1.00 45.22 124 ALA A N 1
ATOM 959 C CA . ALA A 1 124 ? 42.258 2.376 -76.648 1.00 45.22 124 ALA A CA 1
ATOM 960 C C . ALA A 1 124 ? 40.841 2.986 -76.688 1.00 45.22 124 ALA A C 1
ATOM 962 O O . ALA A 1 124 ? 40.304 3.324 -75.640 1.00 45.22 124 ALA A O 1
ATOM 963 N N . LYS A 1 125 ? 40.196 3.050 -77.865 1.00 43.78 125 LYS A N 1
ATOM 964 C CA . LYS A 1 125 ? 38.814 3.559 -78.010 1.00 43.78 125 LYS A CA 1
ATOM 965 C C . LYS A 1 125 ? 37.756 2.592 -77.477 1.00 43.78 125 LYS A C 1
ATOM 967 O O . LYS A 1 125 ? 36.760 3.028 -76.915 1.00 43.78 125 LYS A O 1
ATOM 972 N N . SER A 1 126 ? 37.988 1.285 -77.594 1.00 43.12 126 SER A N 1
ATOM 973 C CA . SER A 1 126 ? 37.087 0.275 -77.025 1.00 43.12 126 SER A CA 1
ATOM 974 C C . SER A 1 126 ? 37.092 0.314 -75.491 1.00 43.12 126 SER A C 1
ATOM 976 O O . SER A 1 126 ? 36.060 0.095 -74.869 1.00 43.12 126 SER A O 1
ATOM 978 N N . LEU A 1 127 ? 38.223 0.661 -74.863 1.00 42.47 127 LEU A N 1
ATOM 979 C CA . LEU A 1 127 ? 38.321 0.783 -73.406 1.00 42.47 127 LEU A CA 1
ATOM 980 C C . LEU A 1 127 ? 37.620 2.028 -72.836 1.00 42.47 127 LEU A C 1
ATOM 982 O O . LEU A 1 127 ? 37.175 1.978 -71.694 1.00 42.47 127 LEU A O 1
ATOM 986 N N . GLU A 1 128 ? 37.519 3.126 -73.591 1.00 46.94 128 GLU A N 1
ATOM 987 C CA . GLU A 1 128 ? 36.731 4.306 -73.187 1.00 46.94 128 GLU A CA 1
ATOM 988 C C . GLU A 1 128 ? 35.227 4.010 -73.248 1.00 46.94 128 GLU A C 1
ATOM 990 O O . GLU A 1 128 ? 34.531 4.227 -72.262 1.00 46.94 128 GLU A O 1
ATOM 995 N N . VAL A 1 129 ? 34.749 3.358 -74.316 1.00 50.22 129 VAL A N 1
ATOM 996 C CA . VAL A 1 129 ? 33.335 2.947 -74.446 1.00 50.22 129 VAL A CA 1
ATOM 997 C C . VAL A 1 129 ? 32.919 1.931 -73.365 1.00 50.22 129 VAL A C 1
ATOM 999 O O . VAL A 1 129 ? 31.796 1.978 -72.869 1.00 50.22 129 VAL A O 1
ATOM 1002 N N . PHE A 1 130 ? 33.818 1.029 -72.948 1.00 43.88 130 PHE A N 1
ATOM 1003 C CA . PHE A 1 130 ? 33.550 0.088 -71.849 1.00 43.88 130 PHE A CA 1
ATOM 1004 C C . PHE A 1 130 ? 33.591 0.738 -70.457 1.00 43.88 130 PHE A C 1
ATOM 1006 O O . PHE A 1 130 ? 32.877 0.285 -69.561 1.00 43.88 130 PHE A O 1
ATOM 1013 N N . LYS A 1 131 ? 34.399 1.790 -70.257 1.00 55.28 131 LYS A N 1
ATOM 1014 C CA . LYS A 1 131 ? 34.380 2.579 -69.014 1.00 55.28 131 LYS A CA 1
ATOM 1015 C C . LYS A 1 131 ? 33.082 3.369 -68.892 1.00 55.28 131 LYS A C 1
ATOM 1017 O O . LYS A 1 131 ? 32.465 3.315 -67.833 1.00 55.28 131 LYS A O 1
ATOM 1022 N N . ASP A 1 132 ? 32.631 3.979 -69.986 1.00 57.47 132 ASP A N 1
ATOM 1023 C CA . ASP A 1 132 ? 31.352 4.692 -70.045 1.00 57.47 132 ASP A CA 1
ATOM 1024 C C . ASP A 1 132 ? 30.166 3.748 -69.790 1.00 57.47 132 ASP A C 1
ATOM 1026 O O . ASP A 1 132 ? 29.213 4.117 -69.110 1.00 57.47 132 ASP A O 1
ATOM 1030 N N . PHE A 1 133 ? 30.234 2.500 -70.272 1.00 59.78 133 PHE A N 1
ATOM 1031 C CA . PHE A 1 133 ? 29.198 1.494 -70.019 1.00 59.78 133 PHE A CA 1
ATOM 1032 C C . PHE A 1 133 ? 29.157 1.040 -68.550 1.00 59.78 133 PHE A C 1
ATOM 1034 O O . PHE A 1 133 ? 28.080 0.947 -67.967 1.00 59.78 133 PHE A O 1
ATOM 1041 N N . ALA A 1 134 ? 30.316 0.805 -67.927 1.00 66.69 134 ALA A N 1
ATOM 1042 C CA . ALA A 1 134 ? 30.388 0.428 -66.513 1.00 66.69 134 ALA A CA 1
ATOM 1043 C C . ALA A 1 134 ? 29.972 1.579 -65.577 1.00 66.69 134 ALA A C 1
ATOM 1045 O O . ALA A 1 134 ? 29.313 1.354 -64.561 1.00 66.69 134 ALA A O 1
ATOM 1046 N N . GLU A 1 135 ? 30.325 2.819 -65.923 1.00 70.50 135 GLU A N 1
ATOM 1047 C CA . GLU A 1 135 ? 29.882 4.014 -65.201 1.00 70.50 135 GLU A CA 1
ATOM 1048 C C . GLU A 1 135 ? 28.373 4.245 -65.380 1.00 70.50 135 GLU A C 1
ATOM 1050 O O . GLU A 1 135 ? 27.679 4.583 -64.420 1.00 70.50 135 GLU A O 1
ATOM 1055 N N . PHE A 1 136 ? 27.834 3.967 -66.571 1.00 69.00 136 PHE A N 1
ATOM 1056 C CA . PHE A 1 136 ? 26.399 4.008 -66.839 1.00 69.00 136 PHE A CA 1
ATOM 1057 C C . PHE A 1 136 ? 25.618 2.941 -66.059 1.00 69.00 136 PHE A C 1
ATOM 1059 O O . PHE A 1 136 ? 24.599 3.279 -65.458 1.00 69.00 136 PHE A O 1
ATOM 1066 N N . GLU A 1 137 ? 26.091 1.690 -65.996 1.00 71.81 137 GLU A N 1
ATOM 1067 C CA . GLU A 1 137 ? 25.451 0.644 -65.180 1.00 71.81 137 GLU A CA 1
ATOM 1068 C C . GLU A 1 137 ? 25.457 1.001 -63.689 1.00 71.81 137 GLU A C 1
ATOM 1070 O O . GLU A 1 137 ? 24.425 0.880 -63.026 1.00 71.81 137 GLU A O 1
ATOM 1075 N N . LEU A 1 138 ? 26.571 1.538 -63.176 1.00 75.00 138 LEU A N 1
ATOM 1076 C CA . LEU A 1 138 ? 26.659 1.999 -61.790 1.00 75.00 138 LEU A CA 1
ATOM 1077 C C . LEU A 1 138 ? 25.685 3.155 -61.510 1.00 75.00 138 LEU A C 1
ATOM 1079 O O . LEU A 1 138 ? 25.043 3.187 -60.458 1.00 75.00 138 LEU A O 1
ATOM 1083 N N . LEU A 1 139 ? 25.550 4.104 -62.438 1.00 71.31 139 LEU A N 1
ATOM 1084 C CA . LEU A 1 139 ? 24.591 5.204 -62.316 1.00 71.31 139 LEU A CA 1
ATOM 1085 C C . LEU A 1 139 ? 23.141 4.714 -62.383 1.00 71.31 139 LEU A C 1
ATOM 1087 O O . LEU A 1 139 ? 22.294 5.238 -61.658 1.00 71.31 139 LEU A O 1
ATOM 1091 N N . LEU A 1 140 ? 22.853 3.699 -63.200 1.00 70.19 140 LEU A N 1
ATOM 1092 C CA . LEU A 1 140 ? 21.524 3.097 -63.301 1.00 70.19 140 LEU A CA 1
ATOM 1093 C C . LEU A 1 140 ? 21.156 2.344 -62.015 1.00 70.19 140 LEU A C 1
ATOM 1095 O O . LEU A 1 140 ? 20.043 2.479 -61.509 1.00 70.19 140 LEU A O 1
ATOM 1099 N N . GLU A 1 141 ? 22.109 1.618 -61.432 1.00 77.44 141 GLU A N 1
ATOM 1100 C CA . GLU A 1 141 ? 21.938 0.920 -60.155 1.00 77.44 141 GLU A CA 1
ATOM 1101 C C . GLU A 1 141 ? 21.786 1.909 -58.982 1.00 77.44 141 GLU A C 1
ATOM 1103 O O . GLU A 1 141 ? 20.908 1.757 -58.124 1.00 77.44 141 GLU A O 1
ATOM 1108 N N . GLN A 1 142 ? 22.551 3.006 -58.982 1.00 75.06 142 GLN A N 1
ATOM 1109 C CA . GLN A 1 142 ? 22.374 4.108 -58.028 1.00 75.06 142 GLN A CA 1
ATOM 1110 C C . GLN A 1 142 ? 21.031 4.839 -58.201 1.00 75.06 142 GLN A C 1
ATOM 1112 O O . GLN A 1 142 ? 20.447 5.294 -57.216 1.00 75.06 142 GLN A O 1
ATOM 1117 N N . ALA A 1 143 ? 20.522 4.969 -59.427 1.00 68.12 143 ALA A N 1
ATOM 1118 C CA . ALA A 1 143 ? 19.218 5.573 -59.688 1.00 68.12 143 ALA A CA 1
ATOM 1119 C C . ALA A 1 143 ? 18.068 4.663 -59.225 1.00 68.12 143 ALA A C 1
ATOM 1121 O O . ALA A 1 143 ? 17.149 5.146 -58.562 1.00 68.12 143 ALA A O 1
ATOM 1122 N N . ASN A 1 144 ? 18.158 3.357 -59.489 1.00 69.19 144 ASN A N 1
ATOM 1123 C CA . ASN A 1 144 ? 17.166 2.370 -59.054 1.00 69.19 144 ASN A CA 1
ATOM 1124 C C . ASN A 1 144 ? 17.100 2.270 -57.522 1.00 69.19 144 ASN A C 1
ATOM 1126 O O . ASN A 1 144 ? 16.022 2.370 -56.945 1.00 69.19 144 ASN A O 1
ATOM 1130 N N . THR A 1 145 ? 18.247 2.207 -56.839 1.00 78.06 145 THR A N 1
ATOM 1131 C CA . THR A 1 145 ? 18.283 2.186 -55.362 1.00 78.06 145 THR A CA 1
ATOM 1132 C C . THR A 1 145 ? 17.725 3.468 -54.733 1.00 78.06 145 THR A C 1
ATOM 1134 O O . THR A 1 145 ? 17.073 3.417 -53.688 1.00 78.06 145 THR A O 1
ATOM 1137 N N . ARG A 1 146 ? 17.926 4.634 -55.366 1.00 77.31 146 ARG A N 1
ATOM 1138 C CA . ARG A 1 146 ? 17.308 5.900 -54.932 1.00 77.31 146 ARG A CA 1
ATOM 1139 C C . ARG A 1 146 ? 15.799 5.926 -55.172 1.00 77.31 146 ARG A C 1
ATOM 1141 O O . ARG A 1 146 ? 15.085 6.474 -54.332 1.00 77.31 146 ARG A O 1
ATOM 1148 N N . ALA A 1 147 ? 15.321 5.349 -56.274 1.00 73.94 147 ALA A N 1
ATOM 1149 C CA . ALA A 1 147 ? 13.893 5.218 -56.557 1.00 73.94 147 ALA A CA 1
ATOM 1150 C C . ALA A 1 147 ? 13.204 4.304 -55.528 1.00 73.94 147 ALA A C 1
ATOM 1152 O O . ALA A 1 147 ? 12.205 4.710 -54.933 1.00 73.94 147 ALA A O 1
ATOM 1153 N N . ASP A 1 148 ? 13.807 3.155 -55.210 1.00 79.62 148 ASP A N 1
ATOM 1154 C CA . ASP A 1 148 ? 13.311 2.234 -54.178 1.00 79.62 148 ASP A CA 1
ATOM 1155 C C . ASP A 1 148 ? 13.295 2.889 -52.786 1.00 79.62 148 ASP A C 1
ATOM 1157 O O . ASP A 1 148 ? 12.333 2.752 -52.028 1.00 79.62 148 ASP A O 1
ATOM 1161 N N . ALA A 1 149 ? 14.338 3.656 -52.443 1.00 77.25 149 ALA A N 1
ATOM 1162 C CA . ALA A 1 149 ? 14.400 4.394 -51.182 1.00 77.25 149 ALA A CA 1
ATOM 1163 C C . ALA A 1 149 ? 13.341 5.511 -51.099 1.00 77.25 149 ALA A C 1
ATOM 1165 O O . ALA A 1 149 ? 12.784 5.758 -50.024 1.00 77.25 149 ALA A O 1
ATOM 1166 N N . ALA A 1 150 ? 13.044 6.182 -52.216 1.00 79.00 150 ALA A N 1
ATOM 1167 C CA . ALA A 1 150 ? 11.990 7.191 -52.287 1.00 79.00 150 ALA A CA 1
ATOM 1168 C C . ALA A 1 150 ? 10.599 6.562 -52.111 1.00 79.00 150 ALA A C 1
ATOM 1170 O O . ALA A 1 150 ? 9.813 7.055 -51.298 1.00 79.00 150 ALA A O 1
ATOM 1171 N N . GLU A 1 151 ? 10.332 5.434 -52.773 1.00 84.00 151 GLU A N 1
ATOM 1172 C CA . GLU A 1 151 ? 9.069 4.701 -52.635 1.00 84.00 151 GLU A CA 1
ATOM 1173 C C . GLU A 1 151 ? 8.886 4.145 -51.210 1.00 84.00 151 GLU A C 1
ATOM 1175 O O . GLU A 1 151 ? 7.809 4.252 -50.618 1.00 84.00 151 GLU A O 1
ATOM 1180 N N . GLN A 1 152 ? 9.950 3.612 -50.597 1.00 76.50 152 GLN A N 1
ATOM 1181 C CA . GLN A 1 152 ? 9.918 3.173 -49.198 1.00 76.50 152 GLN A CA 1
ATOM 1182 C C . GLN A 1 152 ? 9.644 4.330 -48.232 1.00 76.50 152 GLN A C 1
ATOM 1184 O O . GLN A 1 152 ? 8.887 4.163 -47.271 1.00 76.50 152 GLN A O 1
ATOM 1189 N N . LYS A 1 153 ? 10.215 5.512 -48.486 1.00 83.19 153 LYS A N 1
ATOM 1190 C CA . LYS A 1 153 ? 9.978 6.711 -47.673 1.00 83.19 153 LYS A CA 1
ATOM 1191 C C . LYS A 1 153 ? 8.532 7.198 -47.788 1.00 83.19 153 LYS A C 1
ATOM 1193 O O . LYS A 1 153 ? 7.947 7.580 -46.775 1.00 83.19 153 LYS A O 1
ATOM 1198 N N . GLU A 1 154 ? 7.945 7.147 -48.980 1.00 87.31 154 GLU A N 1
ATOM 1199 C CA . GLU A 1 154 ? 6.539 7.499 -49.202 1.00 87.31 154 GLU A CA 1
ATOM 1200 C C . GLU A 1 154 ? 5.590 6.505 -48.515 1.00 87.31 154 GLU A C 1
ATOM 1202 O O . GLU A 1 154 ? 4.682 6.916 -47.788 1.00 87.31 154 GLU A O 1
ATOM 1207 N N . ARG A 1 155 ? 5.861 5.197 -48.625 1.00 85.50 155 ARG A N 1
ATOM 1208 C CA . ARG A 1 155 ? 5.107 4.154 -47.904 1.00 85.50 155 ARG A CA 1
ATOM 1209 C C . ARG A 1 155 ? 5.216 4.307 -46.383 1.00 85.50 155 ARG A C 1
ATOM 1211 O O . ARG A 1 155 ? 4.215 4.164 -45.681 1.00 85.50 155 ARG A O 1
ATOM 1218 N N . ALA A 1 156 ? 6.400 4.637 -45.864 1.00 78.19 156 ALA A N 1
ATOM 1219 C CA . ALA A 1 156 ? 6.598 4.898 -44.439 1.00 78.19 156 ALA A CA 1
ATOM 1220 C C . ALA A 1 156 ? 5.837 6.152 -43.974 1.00 78.19 156 ALA A C 1
ATOM 1222 O O . ALA A 1 156 ? 5.200 6.129 -42.921 1.00 78.19 156 ALA A O 1
ATOM 1223 N N . ALA A 1 157 ? 5.841 7.225 -44.771 1.00 86.00 157 ALA A N 1
ATOM 1224 C CA . ALA A 1 157 ? 5.076 8.435 -44.478 1.00 86.00 157 ALA A CA 1
ATOM 1225 C C . ALA A 1 157 ? 3.559 8.171 -44.464 1.00 86.00 157 ALA A C 1
ATOM 1227 O O . ALA A 1 157 ? 2.868 8.636 -43.555 1.00 86.00 157 ALA A O 1
ATOM 1228 N N . ALA A 1 158 ? 3.049 7.371 -45.407 1.00 86.69 158 ALA A N 1
ATOM 1229 C CA . ALA A 1 158 ? 1.646 6.956 -45.437 1.00 86.69 158 ALA A CA 1
ATOM 1230 C C . ALA A 1 158 ? 1.261 6.112 -44.206 1.00 86.69 158 ALA A C 1
ATOM 1232 O O . ALA A 1 158 ? 0.229 6.366 -43.584 1.00 86.69 158 ALA A O 1
ATOM 1233 N N . ALA A 1 159 ? 2.119 5.172 -43.791 1.00 84.25 159 ALA A N 1
ATOM 1234 C CA . ALA A 1 159 ? 1.894 4.359 -42.593 1.00 84.25 159 ALA A CA 1
ATOM 1235 C C . ALA A 1 159 ? 1.883 5.200 -41.301 1.00 84.25 159 ALA A C 1
ATOM 1237 O O . ALA A 1 159 ? 1.059 4.969 -40.414 1.00 84.25 159 ALA A O 1
ATOM 1238 N N . ILE A 1 160 ? 2.755 6.211 -41.201 1.00 84.00 160 ILE A N 1
ATOM 1239 C CA . ILE A 1 160 ? 2.768 7.156 -40.071 1.00 84.00 160 ILE A CA 1
ATOM 1240 C C . ILE A 1 160 ? 1.491 8.008 -40.063 1.00 84.00 160 ILE A C 1
ATOM 1242 O O . ILE A 1 160 ? 0.890 8.200 -39.004 1.00 84.00 160 ILE A O 1
ATOM 1246 N N . ALA A 1 161 ? 1.039 8.487 -41.225 1.00 89.38 161 ALA A N 1
ATOM 1247 C CA . ALA A 1 161 ? -0.203 9.251 -41.335 1.00 89.38 161 ALA A CA 1
ATOM 1248 C C . ALA A 1 161 ? -1.427 8.420 -40.911 1.00 89.38 161 ALA A C 1
ATOM 1250 O O . ALA A 1 161 ? -2.280 8.912 -40.168 1.00 89.38 161 ALA A O 1
ATOM 1251 N N . GLU A 1 162 ? -1.485 7.146 -41.308 1.00 90.25 162 GLU A N 1
ATOM 1252 C CA . GLU A 1 162 ? -2.544 6.228 -40.883 1.00 90.25 162 GLU A CA 1
ATOM 1253 C C . GLU A 1 162 ? -2.487 5.946 -39.372 1.00 90.25 162 GLU A C 1
ATOM 1255 O O . GLU A 1 162 ? -3.518 5.974 -38.693 1.00 90.25 162 GLU A O 1
ATOM 1260 N N . ALA A 1 163 ? -1.292 5.740 -38.812 1.00 79.31 163 ALA A N 1
ATOM 1261 C CA . ALA A 1 163 ? -1.109 5.555 -37.374 1.00 79.31 163 ALA A CA 1
ATOM 1262 C C . ALA A 1 163 ? -1.566 6.789 -36.575 1.00 79.31 163 ALA A C 1
ATOM 1264 O O . ALA A 1 163 ? -2.273 6.647 -35.575 1.00 79.31 163 ALA A O 1
ATOM 1265 N N . HIS A 1 164 ? -1.244 7.998 -37.044 1.00 88.44 164 HIS A N 1
ATOM 1266 C CA . HIS A 1 164 ? -1.726 9.243 -36.442 1.00 88.44 164 HIS A CA 1
ATOM 1267 C C . HIS A 1 164 ? -3.250 9.396 -36.544 1.00 88.44 164 HIS A C 1
ATOM 1269 O O . HIS A 1 164 ? -3.882 9.835 -35.582 1.00 88.44 164 HIS A O 1
ATOM 1275 N N . ALA A 1 165 ? -3.866 9.008 -37.665 1.00 89.06 165 ALA A N 1
ATOM 1276 C CA . ALA A 1 165 ? -5.322 9.032 -37.808 1.00 89.06 165 ALA A CA 1
ATOM 1277 C C . ALA A 1 165 ? -6.009 8.063 -36.827 1.00 89.06 165 ALA A C 1
ATOM 1279 O O . ALA A 1 165 ? -6.992 8.428 -36.179 1.00 89.06 165 ALA A O 1
ATOM 1280 N N . ARG A 1 166 ? -5.455 6.854 -36.654 1.00 89.31 166 ARG A N 1
ATOM 1281 C CA . ARG A 1 166 ? -5.945 5.876 -35.668 1.00 89.31 166 ARG A CA 1
ATOM 1282 C C . ARG A 1 166 ? -5.785 6.384 -34.233 1.00 89.31 166 ARG A C 1
ATOM 1284 O O . ARG A 1 166 ? -6.712 6.229 -33.445 1.00 89.31 166 ARG A O 1
ATOM 1291 N N . ALA A 1 167 ? -4.661 7.026 -33.907 1.00 79.88 167 ALA A N 1
ATOM 1292 C CA . ALA A 1 167 ? -4.433 7.614 -32.586 1.00 79.88 167 ALA A CA 1
ATOM 1293 C C . ALA A 1 167 ? -5.465 8.708 -32.258 1.00 79.88 167 ALA A C 1
ATOM 1295 O O . ALA A 1 167 ? -6.098 8.646 -31.206 1.00 79.88 167 ALA A O 1
ATOM 1296 N N . ARG A 1 168 ? -5.729 9.631 -33.196 1.00 89.81 168 ARG A N 1
ATOM 1297 C CA . ARG A 1 168 ? -6.764 10.671 -33.028 1.00 89.81 168 ARG A CA 1
ATOM 1298 C C . ARG A 1 168 ? -8.164 10.086 -32.846 1.00 89.81 168 ARG A C 1
ATOM 1300 O O . ARG A 1 168 ? -8.943 10.595 -32.051 1.00 89.81 168 ARG A O 1
ATOM 1307 N N . ALA A 1 169 ? -8.491 9.001 -33.551 1.00 89.19 169 ALA A N 1
ATOM 1308 C CA . ALA A 1 169 ? -9.782 8.333 -33.389 1.00 89.19 169 ALA A CA 1
ATOM 1309 C C . ALA A 1 169 ? -9.939 7.679 -32.002 1.00 89.19 169 ALA A C 1
ATOM 1311 O O . ALA A 1 169 ? -11.045 7.631 -31.465 1.00 89.19 169 ALA A O 1
ATOM 1312 N N . VAL A 1 170 ? -8.850 7.168 -31.416 1.00 86.81 170 VAL A N 1
ATOM 1313 C CA . VAL A 1 170 ? -8.849 6.632 -30.044 1.00 86.81 170 VAL A CA 1
ATOM 1314 C C . VAL A 1 170 ? -8.988 7.761 -29.023 1.00 86.81 170 VAL A C 1
ATOM 1316 O O . VAL A 1 170 ? -9.780 7.629 -28.094 1.00 86.81 170 VAL A O 1
ATOM 1319 N N . GLU A 1 171 ? -8.290 8.876 -29.228 1.00 85.88 171 GLU A N 1
ATOM 1320 C CA . GLU A 1 171 ? -8.377 10.070 -28.379 1.00 85.88 171 GLU A CA 1
ATOM 1321 C C . GLU A 1 171 ? -9.801 10.645 -28.356 1.00 85.88 171 GLU A C 1
ATOM 1323 O O . GLU A 1 171 ? -10.386 10.779 -27.285 1.00 85.88 171 GLU A O 1
ATOM 1328 N N . GLN A 1 172 ? -10.431 10.826 -29.521 1.00 90.94 172 GLN A N 1
ATOM 1329 C CA . GLN A 1 172 ? -11.826 11.282 -29.614 1.00 90.94 172 GLN A CA 1
ATOM 1330 C C . GLN A 1 172 ? -12.815 10.333 -28.923 1.00 90.94 172 GLN A C 1
ATOM 1332 O O . GLN A 1 172 ? -13.785 10.775 -28.306 1.00 90.94 172 GLN A O 1
ATOM 1337 N N . LYS A 1 173 ? -12.586 9.015 -28.999 1.00 88.94 173 LYS A N 1
ATOM 1338 C CA . LYS A 1 173 ? -13.411 8.033 -28.276 1.00 88.94 173 LYS A CA 1
ATOM 1339 C C . LYS A 1 173 ? -13.213 8.119 -26.764 1.00 88.94 173 LYS A C 1
ATOM 1341 O O . LYS A 1 173 ? -14.186 7.967 -26.028 1.00 88.94 173 LYS A O 1
ATOM 1346 N N . ALA A 1 174 ? -11.987 8.357 -26.304 1.00 84.12 174 ALA A N 1
ATOM 1347 C CA . ALA A 1 174 ? -11.695 8.538 -24.887 1.00 84.12 174 ALA A CA 1
ATOM 1348 C C . ALA A 1 174 ? -12.337 9.825 -24.348 1.00 84.12 174 ALA A C 1
ATOM 1350 O O . ALA A 1 174 ? -12.992 9.784 -23.310 1.00 84.12 174 ALA A O 1
ATOM 1351 N N . GLU A 1 175 ? -12.236 10.936 -25.081 1.00 89.94 175 GLU A N 1
ATOM 1352 C CA . GLU A 1 175 ? -12.892 12.201 -24.729 1.00 89.94 175 GLU A CA 1
ATOM 1353 C C . GLU A 1 175 ? -14.418 12.056 -24.653 1.00 89.94 175 GLU A C 1
ATOM 1355 O O . GLU A 1 175 ? -15.033 12.518 -23.690 1.00 89.94 175 GLU A O 1
ATOM 1360 N N . ALA A 1 176 ? -15.033 11.350 -25.609 1.00 90.25 176 ALA A N 1
ATOM 1361 C CA . ALA A 1 176 ? -16.468 11.068 -25.581 1.00 90.25 176 ALA A CA 1
ATOM 1362 C C . ALA A 1 176 ? -16.876 10.218 -24.362 1.00 90.25 176 ALA A C 1
ATOM 1364 O O . ALA A 1 176 ? -17.880 10.515 -23.715 1.00 90.25 176 ALA A O 1
ATOM 1365 N N . ALA A 1 177 ? -16.082 9.201 -24.007 1.00 88.31 177 ALA A N 1
ATOM 1366 C CA . ALA A 1 177 ? -16.334 8.368 -22.830 1.00 88.31 177 ALA A CA 1
ATOM 1367 C C . ALA A 1 177 ? -16.191 9.155 -21.514 1.00 88.31 177 ALA A C 1
ATOM 1369 O O . ALA A 1 177 ? -16.988 8.970 -20.593 1.00 88.31 177 ALA A O 1
ATOM 1370 N N . ILE A 1 178 ? -15.216 10.067 -21.432 1.00 88.00 178 ILE A N 1
ATOM 1371 C CA . ILE A 1 178 ? -15.043 10.968 -20.283 1.00 88.00 178 ILE A CA 1
ATOM 1372 C C . ILE A 1 178 ? -16.233 11.930 -20.172 1.00 88.00 178 ILE A C 1
ATOM 1374 O O . ILE A 1 178 ? -16.767 12.118 -19.078 1.00 88.00 178 ILE A O 1
ATOM 1378 N N . ALA A 1 179 ? -16.692 12.505 -21.288 1.00 91.06 179 ALA A N 1
ATOM 1379 C CA . ALA A 1 179 ? -17.862 13.381 -21.301 1.00 91.06 179 ALA A CA 1
ATOM 1380 C C . ALA A 1 179 ? -19.133 12.651 -20.829 1.00 91.06 179 ALA A C 1
ATOM 1382 O O . ALA A 1 179 ? -19.896 13.194 -20.028 1.00 91.06 179 ALA A O 1
ATOM 1383 N N . GLU A 1 180 ? -19.334 11.402 -21.260 1.00 90.81 180 GLU A N 1
ATOM 1384 C CA . GLU A 1 180 ? -20.456 10.575 -20.809 1.00 90.81 180 GLU A CA 1
ATOM 1385 C C . GLU A 1 180 ? -20.362 10.235 -19.312 1.00 90.81 180 GLU A C 1
ATOM 1387 O O . GLU A 1 180 ? -21.359 10.324 -18.590 1.00 90.81 180 GLU A O 1
ATOM 1392 N N . ALA A 1 181 ? -19.169 9.893 -18.816 1.00 82.75 181 ALA A N 1
ATOM 1393 C CA . ALA A 1 181 ? -18.946 9.625 -17.397 1.00 82.75 181 ALA A CA 1
ATOM 1394 C C . ALA A 1 181 ? -19.238 10.861 -16.528 1.00 82.75 181 ALA A C 1
ATOM 1396 O O . ALA A 1 181 ? -19.931 10.750 -15.515 1.00 82.75 181 ALA A O 1
ATOM 1397 N N . ASN A 1 182 ? -18.796 12.043 -16.964 1.00 85.62 182 ASN A N 1
ATOM 1398 C CA . ASN A 1 182 ? -19.066 13.304 -16.273 1.00 85.62 182 ASN A CA 1
ATOM 1399 C C . ASN A 1 182 ? -20.565 13.644 -16.260 1.00 85.62 182 ASN A C 1
ATOM 1401 O O . ASN A 1 182 ? -21.086 14.074 -15.232 1.00 85.62 182 ASN A O 1
ATOM 1405 N N . ALA A 1 183 ? -21.287 13.396 -17.359 1.00 89.62 183 ALA A N 1
ATOM 1406 C CA . ALA A 1 183 ? -22.737 13.590 -17.403 1.00 89.62 183 ALA A CA 1
ATOM 1407 C C . ALA A 1 183 ? -23.479 12.654 -16.429 1.00 89.62 183 ALA A C 1
ATOM 1409 O O . ALA A 1 183 ? -24.422 13.073 -15.755 1.00 89.62 183 ALA A O 1
ATOM 1410 N N . ARG A 1 184 ? -23.033 11.395 -16.303 1.00 87.00 184 ARG A N 1
ATOM 1411 C CA . ARG A 1 184 ? -23.593 10.442 -15.328 1.00 87.00 184 ARG A CA 1
ATOM 1412 C C . ARG A 1 184 ? -23.300 10.851 -13.883 1.00 87.00 184 ARG A C 1
ATOM 1414 O O . ARG A 1 184 ? -24.182 10.710 -13.039 1.00 87.00 184 ARG A O 1
ATOM 1421 N N . ALA A 1 185 ? -22.104 11.372 -13.608 1.00 79.31 185 ALA A N 1
ATOM 1422 C CA . ALA A 1 185 ? -21.738 11.883 -12.288 1.00 79.31 185 ALA A CA 1
ATOM 1423 C C . ALA A 1 185 ? -22.604 13.091 -11.889 1.00 79.31 185 ALA A C 1
ATOM 1425 O O . ALA A 1 185 ? -23.185 13.085 -10.806 1.00 79.31 185 ALA A O 1
ATOM 1426 N N . ALA A 1 186 ? -22.799 14.057 -12.794 1.00 85.44 186 ALA A N 1
ATOM 1427 C CA . ALA A 1 186 ? -23.673 15.208 -12.552 1.00 85.44 186 ALA A CA 1
ATOM 1428 C C . ALA A 1 186 ? -25.129 14.788 -12.262 1.00 85.44 186 ALA A C 1
ATOM 1430 O O . ALA A 1 186 ? -25.746 15.277 -11.317 1.00 85.44 186 ALA A O 1
ATOM 1431 N N . ALA A 1 187 ? -25.663 13.814 -13.009 1.00 84.56 187 ALA A N 1
ATOM 1432 C CA . ALA A 1 187 ? -27.001 13.273 -12.755 1.00 84.56 187 ALA A CA 1
ATOM 1433 C C . ALA A 1 187 ? -27.106 12.526 -11.407 1.00 84.56 187 ALA A C 1
ATOM 1435 O O . ALA A 1 187 ? -28.181 12.469 -10.806 1.00 84.56 187 ALA A O 1
ATOM 1436 N N . ALA A 1 188 ? -26.012 11.929 -10.923 1.00 78.62 188 ALA A N 1
ATOM 1437 C CA . ALA A 1 188 ? -25.964 11.296 -9.606 1.00 78.62 188 ALA A CA 1
ATOM 1438 C C . ALA A 1 188 ? -25.903 12.333 -8.471 1.00 78.62 188 ALA A C 1
ATOM 1440 O O . ALA A 1 188 ? -26.575 12.155 -7.453 1.00 78.62 188 ALA A O 1
ATOM 1441 N N . GLU A 1 189 ? -25.173 13.436 -8.658 1.00 82.81 189 GLU A N 1
ATOM 1442 C CA . GLU A 1 189 ? -25.150 14.561 -7.713 1.00 82.81 189 GLU A CA 1
ATOM 1443 C C . GLU A 1 189 ? -26.525 15.233 -7.590 1.00 82.81 189 GLU A C 1
ATOM 1445 O O . GLU A 1 189 ? -26.985 15.492 -6.475 1.00 82.81 189 GLU A O 1
ATOM 1450 N N . GLU A 1 190 ? -27.241 15.435 -8.700 1.00 85.62 190 GLU A N 1
ATOM 1451 C CA . GLU A 1 190 ? -28.610 15.977 -8.683 1.00 85.62 190 GLU A CA 1
ATOM 1452 C C . GLU A 1 190 ? -29.580 15.062 -7.910 1.00 85.62 190 GLU A C 1
ATOM 1454 O O . GLU A 1 190 ? -30.379 15.517 -7.091 1.00 85.62 190 GLU A O 1
ATOM 1459 N N . LYS A 1 191 ? -29.464 13.740 -8.079 1.00 84.62 191 LYS A N 1
ATOM 1460 C CA . LYS A 1 191 ? -30.253 12.776 -7.293 1.00 84.62 191 LYS A CA 1
ATOM 1461 C C . LYS A 1 191 ? -29.889 12.785 -5.808 1.00 84.62 191 LYS A C 1
ATOM 1463 O O . LYS A 1 191 ? -30.781 12.715 -4.965 1.00 84.62 191 LYS A O 1
ATOM 1468 N N . SER A 1 192 ? -28.599 12.873 -5.485 1.00 76.38 192 SER A N 1
ATOM 1469 C CA . SER A 1 192 ? -28.108 12.932 -4.102 1.00 76.38 192 SER A CA 1
ATOM 1470 C C . SER A 1 192 ? -28.600 14.195 -3.389 1.00 76.38 192 SER A C 1
ATOM 1472 O O . SER A 1 192 ? -29.161 14.127 -2.296 1.00 76.38 192 SER A O 1
ATOM 1474 N N . THR A 1 193 ? -28.489 15.350 -4.046 1.00 85.81 193 THR A N 1
ATOM 1475 C CA . THR A 1 193 ? -29.008 16.628 -3.535 1.00 85.81 193 THR A CA 1
ATOM 1476 C C . THR A 1 193 ? -30.526 16.602 -3.348 1.00 85.81 193 THR A C 1
ATOM 1478 O O . THR A 1 193 ? -31.007 17.035 -2.300 1.00 85.81 193 THR A O 1
ATOM 1481 N N . ALA A 1 194 ? -31.285 16.010 -4.278 1.00 83.06 194 ALA A N 1
ATOM 1482 C CA . ALA A 1 194 ? -32.729 15.819 -4.120 1.00 83.06 194 ALA A CA 1
ATOM 1483 C C . ALA A 1 194 ? -33.086 14.927 -2.912 1.00 83.06 194 ALA A C 1
ATOM 1485 O O . ALA A 1 194 ? -34.005 15.255 -2.158 1.00 83.06 194 ALA A O 1
ATOM 1486 N N . LEU A 1 195 ? -32.340 13.838 -2.686 1.00 83.69 195 LEU A N 1
ATOM 1487 C CA . LEU A 1 195 ? -32.500 12.962 -1.517 1.00 83.69 195 LEU A CA 1
ATOM 1488 C C . LEU A 1 195 ? -32.230 13.706 -0.202 1.00 83.69 195 LEU A C 1
ATOM 1490 O O . LEU A 1 195 ? -33.016 13.589 0.738 1.00 83.69 195 LEU A O 1
ATOM 1494 N N . VAL A 1 196 ? -31.172 14.519 -0.148 1.00 82.94 196 VAL A N 1
ATOM 1495 C CA . VAL A 1 196 ? -30.848 15.344 1.028 1.00 82.94 196 VAL A CA 1
ATOM 1496 C C . VAL A 1 196 ? -31.935 16.392 1.288 1.00 82.94 196 VAL A C 1
ATOM 1498 O O . VAL A 1 196 ? -32.358 16.569 2.431 1.00 82.94 196 VAL A O 1
ATOM 1501 N N . CYS A 1 197 ? -32.446 17.057 0.248 1.00 80.69 197 CYS A N 1
ATOM 1502 C CA . CYS A 1 197 ? -33.564 17.993 0.385 1.00 80.69 197 CYS A CA 1
ATOM 1503 C C . CYS A 1 197 ? -34.833 17.303 0.908 1.00 80.69 197 CYS A C 1
ATOM 1505 O O . CYS A 1 197 ? -35.518 17.864 1.766 1.00 80.69 197 CYS A O 1
ATOM 1507 N N . HIS A 1 198 ? -35.129 16.089 0.436 1.00 84.19 198 HIS A N 1
ATOM 1508 C CA . HIS A 1 198 ? -36.272 15.310 0.911 1.00 84.19 198 HIS A CA 1
ATOM 1509 C C . HIS A 1 198 ? -36.116 14.896 2.383 1.00 84.19 198 HIS A C 1
ATOM 1511 O O . HIS A 1 198 ? -37.042 15.082 3.173 1.00 84.19 198 HIS A O 1
ATOM 1517 N N . ALA A 1 199 ? -34.930 14.423 2.777 1.00 77.38 199 ALA A N 1
ATOM 1518 C CA . ALA A 1 199 ? -34.625 14.069 4.163 1.00 77.38 199 ALA A CA 1
ATOM 1519 C C . ALA A 1 199 ? -34.732 15.280 5.108 1.00 77.38 199 ALA A C 1
ATOM 1521 O O . ALA A 1 199 ? -35.360 15.188 6.163 1.00 77.38 199 ALA A O 1
ATOM 1522 N N . ASN A 1 200 ? -34.205 16.439 4.701 1.00 81.38 200 ASN A N 1
ATOM 1523 C CA . ASN A 1 200 ? -34.308 17.675 5.482 1.00 81.38 200 ASN A CA 1
ATOM 1524 C C . ASN A 1 200 ? -35.760 18.160 5.624 1.00 81.38 200 ASN A C 1
ATOM 1526 O O . ASN A 1 200 ? -36.151 18.630 6.693 1.00 81.38 200 ASN A O 1
ATOM 1530 N N . ALA A 1 201 ? -36.577 18.032 4.574 1.00 82.38 201 ALA A N 1
ATOM 1531 C CA . ALA A 1 201 ? -37.998 18.369 4.643 1.00 82.38 201 ALA A CA 1
ATOM 1532 C C . ALA A 1 201 ? -38.758 17.446 5.611 1.00 82.38 201 ALA A C 1
ATOM 1534 O O . ALA A 1 201 ? -39.580 17.920 6.394 1.00 82.38 201 ALA A O 1
ATOM 1535 N N . HIS A 1 202 ? -38.449 16.146 5.598 1.00 86.06 202 HIS A N 1
ATOM 1536 C CA . HIS A 1 202 ? -39.026 15.175 6.526 1.00 86.06 202 HIS A CA 1
ATOM 1537 C C . HIS A 1 202 ? -38.626 15.463 7.981 1.00 86.06 202 HIS A C 1
ATOM 1539 O O . HIS A 1 202 ? -39.475 15.446 8.871 1.00 86.06 202 HIS A O 1
ATOM 1545 N N . PHE A 1 203 ? -37.355 15.800 8.221 1.00 78.00 203 PHE A N 1
ATOM 1546 C CA . PHE A 1 203 ? -36.869 16.175 9.550 1.00 78.00 203 PHE A CA 1
ATOM 1547 C C . PHE A 1 203 ? -37.603 17.406 10.099 1.00 78.00 203 PHE A C 1
ATOM 1549 O O . PHE A 1 203 ? -38.099 17.387 11.222 1.00 78.00 203 PHE A O 1
ATOM 1556 N N . LYS A 1 204 ? -37.777 18.441 9.271 1.00 83.62 204 LYS A N 1
ATOM 1557 C CA . LYS A 1 204 ? -38.520 19.648 9.652 1.00 83.62 204 LYS A CA 1
ATOM 1558 C C . LYS A 1 204 ? -39.998 19.365 9.963 1.00 83.62 204 LYS A C 1
ATOM 1560 O O . LYS A 1 204 ? -40.557 19.943 10.890 1.00 83.62 204 LYS A O 1
ATOM 1565 N N . ALA A 1 205 ? -40.630 18.451 9.223 1.00 80.88 205 ALA A N 1
ATOM 1566 C CA . ALA A 1 205 ? -42.002 18.028 9.502 1.00 80.88 205 ALA A CA 1
ATOM 1567 C C . ALA A 1 205 ? -42.123 17.299 10.856 1.00 80.88 205 ALA A C 1
ATOM 1569 O O . ALA A 1 205 ? -43.098 17.506 11.578 1.00 80.88 205 ALA A O 1
ATOM 1570 N N . LEU A 1 206 ? -41.127 16.487 11.227 1.00 77.88 206 LEU A N 1
ATOM 1571 C CA . LEU A 1 206 ? -41.066 15.838 12.542 1.00 77.88 206 LEU A CA 1
ATOM 1572 C C . LEU A 1 206 ? -40.861 16.851 13.677 1.00 77.88 206 LEU A C 1
ATOM 1574 O O . LEU A 1 206 ? -41.515 16.732 14.712 1.00 77.88 206 LEU A O 1
ATOM 1578 N N . GLU A 1 207 ? -40.020 17.872 13.481 1.00 80.38 207 GLU A N 1
ATOM 1579 C CA . GLU A 1 207 ? -39.857 18.963 14.456 1.00 80.38 207 GLU A CA 1
ATOM 1580 C C . GLU A 1 207 ? -41.178 19.707 14.707 1.00 80.38 207 GLU A C 1
ATOM 1582 O O . GLU A 1 207 ? -41.538 19.969 15.857 1.00 80.38 207 GLU A O 1
ATOM 1587 N N . GLU A 1 208 ? -41.948 19.998 13.654 1.00 81.56 208 GLU A N 1
ATOM 1588 C CA . GLU A 1 208 ? -43.267 20.631 13.784 1.00 81.56 208 GLU A CA 1
ATOM 1589 C C . GLU A 1 208 ? -44.280 19.725 14.502 1.00 81.56 208 GLU A C 1
ATOM 1591 O O . GLU A 1 208 ? -45.048 20.200 15.346 1.00 81.56 208 GLU A O 1
ATOM 1596 N N . GLN A 1 209 ? -44.271 18.418 14.224 1.00 79.31 209 GLN A N 1
ATOM 1597 C CA . GLN A 1 209 ? -45.114 17.447 14.931 1.00 79.31 209 GLN A CA 1
ATOM 1598 C C . GLN A 1 209 ? -44.746 17.338 16.418 1.00 79.31 209 GLN A C 1
ATOM 1600 O O . GLN A 1 209 ? -45.640 17.300 17.269 1.00 79.31 209 GLN A O 1
ATOM 1605 N N . LEU A 1 210 ? -43.451 17.354 16.746 1.00 75.69 210 LEU A N 1
ATOM 1606 C CA . LEU A 1 210 ? -42.960 17.340 18.124 1.00 75.69 210 LEU A CA 1
ATOM 1607 C C . LEU A 1 210 ? -43.352 18.622 18.873 1.00 75.69 210 LEU A C 1
ATOM 1609 O O . LEU A 1 210 ? -43.847 18.552 20.000 1.00 75.69 210 LEU A O 1
ATOM 1613 N N . ALA A 1 211 ? -43.217 19.787 18.235 1.00 75.56 211 ALA A N 1
ATOM 1614 C CA . ALA A 1 211 ? -43.644 21.065 18.803 1.00 75.56 211 ALA A CA 1
ATOM 1615 C C . ALA A 1 211 ? -45.158 21.090 19.089 1.00 75.56 211 ALA A C 1
ATOM 1617 O O . ALA A 1 211 ? -45.589 21.553 20.149 1.00 75.56 211 ALA A O 1
ATOM 1618 N N . GLN A 1 212 ? -45.976 20.531 18.189 1.00 76.19 212 GLN A N 1
ATOM 1619 C CA . GLN A 1 212 ? -47.419 20.383 18.408 1.00 76.19 212 GLN A CA 1
ATOM 1620 C C . GLN A 1 212 ? -47.751 19.407 19.548 1.00 76.19 212 GLN A C 1
ATOM 1622 O O . GLN A 1 212 ? -48.703 19.646 20.295 1.00 76.19 212 GLN A O 1
ATOM 1627 N N . ALA A 1 213 ? -46.992 18.319 19.705 1.00 71.56 213 ALA A N 1
ATOM 1628 C CA . ALA A 1 213 ? -47.176 17.360 20.795 1.00 71.56 213 ALA A CA 1
ATOM 1629 C C . ALA A 1 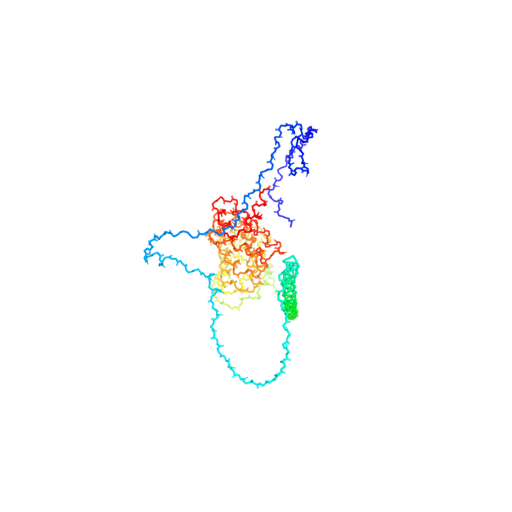213 ? -46.814 17.967 22.164 1.00 71.56 213 ALA A C 1
ATOM 1631 O O . ALA A 1 213 ? -47.589 17.846 23.115 1.00 71.56 213 ALA A O 1
ATOM 1632 N N . LEU A 1 214 ? -45.701 18.703 22.248 1.00 69.44 214 LEU A N 1
ATOM 1633 C CA . LEU A 1 214 ? -45.281 19.412 23.464 1.00 69.44 214 LEU A CA 1
ATOM 1634 C C . LEU A 1 214 ? -46.258 20.530 23.857 1.00 69.44 214 LEU A C 1
ATOM 1636 O O . LEU A 1 214 ? -46.560 20.699 25.041 1.00 69.44 214 LEU A O 1
ATOM 1640 N N . GLY A 1 215 ? -46.820 21.242 22.874 1.00 71.38 215 GLY A N 1
ATOM 1641 C CA . GLY A 1 215 ? -47.871 22.235 23.108 1.00 71.38 215 GLY A CA 1
ATOM 1642 C C . GLY A 1 215 ? -49.157 21.636 23.693 1.00 71.38 215 GLY A C 1
ATOM 1643 O O . GLY A 1 215 ? -49.823 22.280 24.500 1.00 71.38 215 GLY A O 1
ATOM 1644 N N . LYS A 1 216 ? -49.488 20.383 23.349 1.00 66.81 216 LYS A N 1
ATOM 1645 C CA . LYS A 1 216 ? -50.640 19.662 23.920 1.00 66.81 216 LYS A CA 1
ATOM 1646 C C . LYS A 1 216 ? -50.386 19.177 25.352 1.00 66.81 216 LYS A C 1
ATOM 1648 O O . LYS A 1 216 ? -51.325 19.177 26.141 1.00 66.81 216 LYS A O 1
ATOM 1653 N N . LEU A 1 217 ? -49.144 18.830 25.709 1.00 55.53 217 LEU A N 1
ATOM 1654 C CA . LEU A 1 217 ? -48.780 18.456 27.086 1.00 55.53 217 LEU A CA 1
ATOM 1655 C C . LEU A 1 217 ? -48.852 19.637 28.071 1.00 55.53 217 LEU A C 1
ATOM 1657 O O . LEU A 1 217 ? -49.226 19.448 29.224 1.00 55.53 217 LEU A O 1
ATOM 1661 N N . HIS A 1 218 ? -48.548 20.861 27.628 1.00 53.97 218 HIS A N 1
ATOM 1662 C CA . HIS A 1 218 ? -48.635 22.060 28.476 1.00 53.97 218 HIS A CA 1
ATOM 1663 C C . HIS A 1 218 ? -50.074 22.556 28.730 1.00 53.97 218 HIS A C 1
ATOM 1665 O O . HIS A 1 218 ? -50.274 23.457 29.542 1.00 53.97 218 HIS A O 1
ATOM 1671 N N . ALA A 1 219 ? -51.083 21.984 28.064 1.00 47.41 219 ALA A N 1
ATOM 1672 C CA . ALA A 1 219 ? -52.485 22.389 28.200 1.00 47.41 219 ALA A CA 1
ATOM 1673 C C . ALA A 1 219 ? -53.288 21.557 29.223 1.00 47.41 219 ALA A C 1
ATOM 1675 O O . ALA A 1 219 ? -54.458 21.856 29.469 1.00 47.41 219 ALA A O 1
ATOM 1676 N N . THR A 1 220 ? -52.693 20.531 29.837 1.00 46.62 220 THR A N 1
ATOM 1677 C CA . THR A 1 220 ? -53.336 19.727 30.889 1.00 46.62 220 THR A CA 1
ATOM 1678 C C . THR A 1 220 ? -52.782 20.101 32.267 1.00 46.62 220 THR A C 1
ATOM 1680 O O . THR A 1 220 ? -51.602 19.858 32.518 1.00 46.62 220 THR A O 1
ATOM 1683 N N . PRO A 1 221 ? -53.586 20.668 33.187 1.00 38.41 221 PRO A N 1
ATOM 1684 C CA . PRO A 1 221 ? -53.117 20.978 34.529 1.00 38.41 221 PRO A CA 1
ATOM 1685 C C . PRO A 1 221 ? -53.112 19.697 35.372 1.00 38.41 221 PRO A C 1
ATOM 1687 O O . PRO A 1 221 ? -54.171 19.142 35.666 1.00 38.41 221 PRO A O 1
ATOM 1690 N N . LEU A 1 222 ? -51.929 19.234 35.777 1.00 39.78 222 LEU A N 1
ATOM 1691 C CA . LEU A 1 222 ? -51.777 18.219 36.821 1.00 39.78 222 LEU A CA 1
ATOM 1692 C C . LEU A 1 222 ? -51.264 18.874 38.117 1.00 39.78 222 LEU A C 1
ATOM 1694 O O . LEU A 1 222 ? -50.344 19.692 38.061 1.00 39.78 222 LEU A O 1
ATOM 1698 N N . PRO A 1 223 ? -51.858 18.551 39.281 1.00 38.12 223 PRO A N 1
ATOM 1699 C CA . PRO A 1 223 ? -51.460 19.099 40.568 1.00 38.12 223 PRO A CA 1
ATOM 1700 C C . PRO A 1 223 ? -50.347 18.259 41.212 1.00 38.12 223 PRO A C 1
ATOM 1702 O O . PRO A 1 223 ? -50.388 17.034 41.174 1.00 38.12 223 PRO A O 1
ATOM 1705 N N . GLY A 1 224 ? -49.431 18.933 41.912 1.00 36.19 224 GLY A N 1
ATOM 1706 C CA . GLY A 1 224 ? -48.632 18.329 42.984 1.00 36.19 224 GLY A CA 1
ATOM 1707 C C . GLY A 1 224 ? -47.216 17.887 42.607 1.00 36.19 224 GLY A C 1
ATOM 1708 O O . GLY A 1 224 ? -47.002 16.772 42.160 1.00 36.19 224 GLY A O 1
ATOM 1709 N N . THR A 1 225 ? -46.262 18.786 42.868 1.00 42.28 225 THR A N 1
ATOM 1710 C CA . THR A 1 225 ? -44.933 18.562 43.480 1.00 42.28 225 THR A CA 1
ATOM 1711 C C . THR A 1 225 ? -44.276 17.176 43.350 1.00 42.28 225 THR A C 1
ATOM 1713 O O . THR A 1 225 ? -44.750 16.239 43.981 1.00 42.28 225 THR A O 1
ATOM 1716 N N . MET A 1 226 ? -43.092 17.100 42.721 1.00 30.31 226 MET A N 1
ATOM 1717 C CA . MET A 1 226 ? -41.816 16.635 43.317 1.00 30.31 226 MET A CA 1
ATOM 1718 C C . MET A 1 226 ? -40.682 16.608 42.265 1.00 30.31 226 MET A C 1
ATOM 1720 O O . MET A 1 226 ? -40.866 16.083 41.178 1.00 30.31 226 MET A O 1
ATOM 1724 N N . ALA A 1 227 ? -39.528 17.156 42.669 1.00 33.47 227 ALA A N 1
ATOM 1725 C CA . ALA A 1 227 ? -38.147 16.922 42.215 1.00 33.47 227 ALA A CA 1
ATOM 1726 C C . ALA A 1 227 ? -37.773 17.076 40.719 1.00 33.47 227 ALA A C 1
ATOM 1728 O O . ALA A 1 227 ? -38.115 16.270 39.863 1.00 33.47 227 ALA A O 1
ATOM 1729 N N . GLU A 1 228 ? -36.932 18.083 40.458 1.00 41.78 228 GLU A N 1
ATOM 1730 C CA . GLU A 1 228 ? -36.117 18.246 39.251 1.00 41.78 228 GLU A CA 1
ATOM 1731 C C . GLU A 1 228 ? -34.969 17.220 39.231 1.00 41.78 228 GLU A C 1
ATOM 1733 O O . GLU A 1 228 ? -34.076 17.285 40.073 1.00 41.78 228 GLU A O 1
ATOM 1738 N N . SER A 1 229 ? -34.984 16.284 38.278 1.00 44.06 229 SER A N 1
ATOM 1739 C CA . SER A 1 229 ? -33.809 15.599 37.708 1.00 44.06 229 SER A CA 1
ATOM 1740 C C . SER A 1 229 ? -34.296 14.515 36.748 1.00 44.06 229 SER A C 1
ATOM 1742 O O . SER A 1 229 ? -34.754 13.487 37.222 1.00 44.06 229 SER A O 1
ATOM 1744 N N . GLU A 1 230 ? -34.199 14.765 35.437 1.00 42.06 230 GLU A N 1
ATOM 1745 C CA . GLU A 1 230 ? -34.058 13.796 34.323 1.00 42.06 230 GLU A CA 1
ATOM 1746 C C . GLU A 1 230 ? -34.684 14.372 33.045 1.00 42.06 230 GLU A C 1
ATOM 1748 O O . GLU A 1 230 ? -35.837 14.110 32.724 1.00 42.06 230 GLU A O 1
ATOM 1753 N N . VAL A 1 231 ? -33.914 15.161 32.287 1.00 35.56 231 VAL A N 1
ATOM 1754 C CA . VAL A 1 231 ? -34.201 15.425 30.864 1.00 35.56 231 VAL A CA 1
ATOM 1755 C C . VAL A 1 231 ? -32.881 15.577 30.105 1.00 35.56 231 VAL A C 1
ATOM 1757 O O . VAL A 1 231 ? -32.522 16.675 29.702 1.00 35.56 231 VAL A O 1
ATOM 1760 N N . VAL A 1 232 ? -32.132 14.483 29.924 1.00 38.59 232 VAL A N 1
ATOM 1761 C CA . VAL A 1 232 ? -31.189 14.331 28.796 1.00 38.59 232 VAL A CA 1
ATOM 1762 C C . VAL A 1 232 ? -31.111 12.850 28.420 1.00 38.59 232 VAL A C 1
ATOM 1764 O O . VAL A 1 232 ? -30.186 12.138 28.791 1.00 38.59 232 VAL A O 1
ATOM 1767 N N . ALA A 1 233 ? -32.098 12.382 27.670 1.00 38.75 233 ALA A N 1
ATOM 1768 C CA . ALA A 1 233 ? -31.969 11.219 26.805 1.00 38.75 233 ALA A CA 1
ATOM 1769 C C . ALA A 1 233 ? -33.033 11.363 25.719 1.00 38.75 233 ALA A C 1
ATOM 1771 O O . ALA A 1 233 ? -34.201 11.516 26.049 1.00 38.75 233 ALA A O 1
ATOM 1772 N N . VAL A 1 234 ? -32.588 11.390 24.461 1.00 40.09 234 VAL A N 1
ATOM 1773 C CA . VAL A 1 234 ? -33.299 11.138 23.188 1.00 40.09 234 VAL A CA 1
ATOM 1774 C C . VAL A 1 23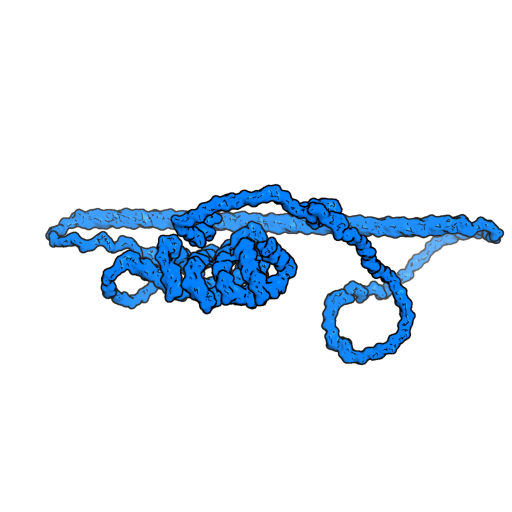4 ? -32.815 12.164 22.164 1.00 40.09 234 VAL A C 1
ATOM 1776 O O . VAL A 1 234 ? -33.492 13.148 21.906 1.00 40.09 234 VAL A O 1
ATOM 1779 N N . ILE A 1 235 ? -31.624 11.930 21.602 1.00 35.78 235 ILE A N 1
ATOM 1780 C CA . ILE A 1 235 ? -31.328 12.107 20.169 1.00 35.78 235 ILE A CA 1
ATOM 1781 C C . ILE A 1 235 ? -30.214 11.104 19.848 1.00 35.78 235 ILE A C 1
ATOM 1783 O O . ILE A 1 235 ? -29.060 11.317 20.216 1.00 35.78 235 ILE A O 1
ATOM 1787 N N . GLY A 1 236 ? -30.557 9.986 19.209 1.00 33.78 236 GLY A N 1
ATOM 1788 C CA . GLY A 1 236 ? -29.560 8.979 18.848 1.00 33.78 236 GLY A CA 1
ATOM 1789 C C . GLY A 1 236 ? -30.100 7.653 18.326 1.00 33.78 236 GLY A C 1
ATOM 1790 O O . GLY A 1 236 ? -29.428 6.650 18.511 1.00 33.78 236 GLY A O 1
ATOM 1791 N N . GLU A 1 237 ? -31.268 7.620 17.683 1.00 38.56 237 GLU A N 1
ATOM 1792 C CA . GLU A 1 237 ? -31.780 6.411 17.027 1.00 38.56 237 GLU A CA 1
ATOM 1793 C C . GLU A 1 237 ? -32.395 6.778 15.676 1.00 38.56 237 GLU A C 1
ATOM 1795 O O . GLU A 1 237 ? -33.438 7.419 15.611 1.00 38.56 237 GLU A O 1
ATOM 1800 N N . SER A 1 238 ? -31.696 6.428 14.592 1.00 34.62 238 SER A N 1
ATOM 1801 C CA . SER A 1 238 ? -32.282 6.104 13.282 1.00 34.62 238 SER A CA 1
ATOM 1802 C C . SER A 1 238 ? -31.161 5.740 12.301 1.00 34.62 238 SER A C 1
ATOM 1804 O O . SER A 1 238 ? -30.744 6.573 11.498 1.00 34.62 238 SER A O 1
ATOM 1806 N N . ALA A 1 239 ? -30.659 4.505 12.405 1.00 31.83 239 ALA A N 1
ATOM 1807 C CA . ALA A 1 239 ? -30.280 3.637 11.276 1.00 31.83 239 ALA A CA 1
ATOM 1808 C C . ALA A 1 239 ? -29.518 2.398 11.785 1.00 31.83 239 ALA A C 1
ATOM 1810 O O . ALA A 1 239 ? -28.328 2.251 11.527 1.00 31.83 239 ALA A O 1
ATOM 1811 N N . ALA A 1 240 ? -30.196 1.528 12.537 1.00 33.84 240 ALA A N 1
ATOM 1812 C CA . ALA A 1 240 ? -29.851 0.109 12.679 1.00 33.84 240 ALA A CA 1
ATOM 1813 C C . ALA A 1 240 ? -30.965 -0.592 13.469 1.00 33.84 240 ALA A C 1
ATOM 1815 O O . ALA A 1 240 ? -30.751 -1.045 14.588 1.00 33.84 240 ALA A O 1
ATOM 1816 N N . GLU A 1 241 ? -32.169 -0.650 12.903 1.00 35.56 241 GLU A N 1
ATOM 1817 C CA . GLU A 1 241 ? -33.244 -1.474 13.453 1.00 35.56 241 GLU A CA 1
ATOM 1818 C C . GLU A 1 241 ? -33.610 -2.551 12.433 1.00 35.56 241 GLU A C 1
ATOM 1820 O O . GLU A 1 241 ? -34.525 -2.402 11.637 1.00 35.56 241 GLU A O 1
ATOM 1825 N N . GLU A 1 242 ? -32.792 -3.605 12.418 1.00 37.59 242 GLU A N 1
ATOM 1826 C CA . GLU A 1 242 ? -33.202 -4.979 12.112 1.00 37.59 242 GLU A CA 1
ATOM 1827 C C . GLU A 1 242 ? -32.072 -5.937 12.539 1.00 37.59 242 GLU A C 1
ATOM 1829 O O . GLU A 1 242 ? -31.216 -6.321 11.748 1.00 37.59 242 GLU A O 1
ATOM 1834 N N . ALA A 1 243 ? -32.026 -6.259 13.837 1.00 31.72 243 ALA A N 1
ATOM 1835 C CA . ALA A 1 243 ? -31.526 -7.525 14.393 1.00 31.72 243 ALA A CA 1
ATOM 1836 C C . ALA A 1 243 ? -31.683 -7.490 15.924 1.00 31.72 243 ALA A C 1
ATOM 1838 O O . ALA A 1 243 ? -30.875 -6.905 16.642 1.00 31.72 243 ALA A O 1
ATOM 1839 N N . ALA A 1 244 ? -32.763 -8.092 16.410 1.00 33.12 244 ALA A N 1
ATOM 1840 C CA . ALA A 1 244 ? -33.095 -8.201 17.823 1.00 33.12 244 ALA A CA 1
ATOM 1841 C C . ALA A 1 244 ? -32.188 -9.204 18.566 1.00 33.12 244 ALA A C 1
ATOM 1843 O O . ALA A 1 244 ? -31.890 -10.262 18.019 1.00 33.12 244 ALA A O 1
ATOM 1844 N N . GLN A 1 245 ? -31.805 -8.877 19.810 1.00 29.66 245 GLN A N 1
ATOM 1845 C CA . GLN A 1 245 ? -32.128 -9.592 21.067 1.00 29.66 245 GLN A CA 1
ATOM 1846 C C . GLN A 1 245 ? -31.052 -9.404 22.157 1.00 29.66 245 GLN A C 1
ATOM 1848 O O . GLN A 1 245 ? -29.888 -9.725 21.956 1.00 29.66 245 GLN A O 1
ATOM 1853 N N . GLU A 1 246 ? -31.527 -8.861 23.287 1.00 33.31 246 GLU A N 1
ATOM 1854 C CA . GLU A 1 246 ? -31.151 -9.084 24.697 1.00 33.31 246 GLU A CA 1
ATOM 1855 C C . GLU A 1 246 ? -29.668 -9.242 25.088 1.00 33.31 246 GLU A C 1
ATOM 1857 O O . GLU A 1 246 ? -29.050 -10.260 24.813 1.00 33.31 246 GLU A O 1
ATOM 1862 N N . GLU A 1 247 ? -29.153 -8.292 25.883 1.00 31.47 247 GLU A N 1
ATOM 1863 C CA . GLU A 1 247 ? -28.726 -8.556 27.272 1.00 31.47 247 GLU A CA 1
ATOM 1864 C C . GLU A 1 247 ? -28.533 -7.241 28.068 1.00 31.47 247 GLU A C 1
ATOM 1866 O O . GLU A 1 247 ? -28.395 -6.154 27.509 1.00 31.47 247 GLU A O 1
ATOM 1871 N N . SER A 1 248 ? -28.650 -7.370 29.389 1.00 28.55 248 SER A N 1
ATOM 1872 C CA . SER A 1 248 ? -29.046 -6.417 30.440 1.00 28.55 248 SER A CA 1
ATOM 1873 C C . SER A 1 248 ? -28.102 -5.239 30.778 1.00 28.55 248 SER A C 1
ATOM 1875 O O . SER A 1 248 ? -26.908 -5.305 30.489 1.00 28.55 248 SER A O 1
ATOM 1877 N N . PRO A 1 249 ? -28.602 -4.190 31.477 1.00 38.47 249 PRO A N 1
ATOM 1878 C CA . PRO A 1 249 ? -27.817 -3.034 31.908 1.00 38.47 249 PRO A CA 1
ATOM 1879 C C . PRO A 1 249 ? -27.382 -3.141 33.382 1.00 38.47 249 PRO A C 1
ATOM 1881 O O . PRO A 1 249 ? -28.235 -3.115 34.264 1.00 38.47 249 PRO A O 1
ATOM 1884 N N . GLU A 1 250 ? -26.077 -3.158 33.665 1.00 32.56 250 GLU A N 1
ATOM 1885 C CA . GLU A 1 250 ? -25.556 -2.886 35.015 1.00 32.56 250 GLU A CA 1
ATOM 1886 C C . GLU A 1 250 ? -24.304 -1.981 34.981 1.00 32.56 250 GLU A C 1
ATOM 1888 O O . GLU A 1 250 ? -23.310 -2.283 34.328 1.00 32.56 250 GLU A O 1
ATOM 1893 N N . GLU A 1 251 ? -24.441 -0.861 35.708 1.00 32.91 251 GLU A N 1
ATOM 1894 C CA . GLU A 1 251 ? -23.448 -0.004 36.393 1.00 32.91 251 GLU A CA 1
ATOM 1895 C C . GLU A 1 251 ? -22.406 0.775 35.552 1.00 32.91 251 GLU A C 1
ATOM 1897 O O . GLU A 1 251 ? -21.470 0.229 34.987 1.00 32.91 251 GLU A O 1
ATOM 1902 N N . LEU A 1 252 ? -22.588 2.080 35.294 1.00 36.81 252 LEU A N 1
ATOM 1903 C CA . LEU A 1 252 ? -22.413 3.277 36.151 1.00 36.81 252 LEU A CA 1
ATOM 1904 C C . LEU A 1 252 ? -20.951 3.673 36.473 1.00 36.81 252 LEU A C 1
ATOM 1906 O O . LEU A 1 252 ? -20.248 3.026 37.237 1.00 36.81 252 LEU A O 1
ATOM 1910 N N . THR A 1 253 ? -20.628 4.895 36.020 1.00 34.53 253 THR A N 1
ATOM 1911 C CA . THR A 1 253 ? -19.559 5.832 36.443 1.00 34.53 253 THR A CA 1
ATOM 1912 C C . THR A 1 253 ? -18.174 5.698 35.784 1.00 34.53 253 THR A C 1
ATOM 1914 O O . THR A 1 253 ? -17.403 4.809 36.116 1.00 34.53 253 THR A O 1
ATOM 1917 N N . GLY A 1 254 ? -17.807 6.648 34.898 1.00 29.92 254 GLY A N 1
ATOM 1918 C CA . GLY A 1 254 ? -16.463 6.612 34.292 1.00 29.92 254 GLY A CA 1
ATOM 1919 C C . GLY A 1 254 ? -15.992 7.675 33.284 1.00 29.92 254 GLY A C 1
ATOM 1920 O O . GLY A 1 254 ? -14.945 7.484 32.687 1.00 29.92 254 GLY A O 1
ATOM 1921 N N . GLY A 1 255 ? -16.648 8.828 33.100 1.00 31.31 255 GLY A N 1
ATOM 1922 C CA . GLY A 1 255 ? -16.049 9.955 32.355 1.00 31.31 255 GLY A CA 1
ATOM 1923 C C . GLY A 1 255 ? -15.958 9.803 30.822 1.00 31.31 255 GLY A C 1
ATOM 1924 O O . GLY A 1 255 ? -16.160 8.745 30.241 1.00 31.31 255 GLY A O 1
ATOM 1925 N N . CYS A 1 256 ? -15.659 10.916 30.147 1.00 42.62 256 CYS A N 1
ATOM 1926 C CA . CYS A 1 256 ? -15.676 11.105 28.683 1.00 42.62 256 CYS A CA 1
ATOM 1927 C C . CYS A 1 256 ? -14.843 10.081 27.861 1.00 42.62 256 CYS A C 1
ATOM 1929 O O . CYS A 1 256 ? -14.982 10.010 26.643 1.00 42.62 256 CYS A O 1
ATOM 1931 N N . ALA A 1 257 ? -14.006 9.264 28.508 1.00 46.88 257 ALA A N 1
ATOM 1932 C CA . ALA A 1 257 ? -13.189 8.235 27.867 1.00 46.88 257 ALA A CA 1
ATOM 1933 C C . ALA A 1 257 ? -13.977 6.960 27.478 1.00 46.88 257 ALA A C 1
ATOM 1935 O O . ALA A 1 257 ? -13.634 6.313 26.483 1.00 46.88 257 ALA A O 1
ATOM 1936 N N . ASP A 1 258 ? -15.052 6.611 28.196 1.00 48.44 258 ASP A N 1
ATOM 1937 C CA . ASP A 1 258 ? -15.773 5.341 27.976 1.00 48.44 258 ASP A CA 1
ATOM 1938 C C . ASP A 1 258 ? -16.643 5.338 26.708 1.00 48.44 258 ASP A C 1
ATOM 1940 O O . ASP A 1 258 ? -16.788 4.312 26.037 1.00 48.44 258 ASP A O 1
ATOM 1944 N N . VAL A 1 259 ? -17.174 6.498 26.304 1.00 53.47 259 VAL A N 1
ATOM 1945 C CA . VAL A 1 259 ? -18.030 6.611 25.107 1.00 53.47 259 VAL A CA 1
ATOM 1946 C C . VAL A 1 259 ? -17.224 6.368 23.822 1.00 53.47 259 VAL A C 1
ATOM 1948 O O . VAL A 1 259 ? -17.687 5.666 22.920 1.00 53.47 259 VAL A O 1
ATOM 1951 N N . GLN A 1 260 ? -15.989 6.875 23.751 1.00 57.53 260 GLN A N 1
ATOM 1952 C CA . GLN A 1 260 ? -15.090 6.651 22.610 1.00 57.53 260 GLN A CA 1
ATOM 1953 C C . GLN A 1 260 ? -14.608 5.197 22.540 1.00 57.53 260 GLN A C 1
ATOM 1955 O O . GLN A 1 260 ? -14.550 4.615 21.453 1.00 57.53 260 GLN A O 1
ATOM 1960 N N . CYS A 1 261 ? -14.336 4.574 23.693 1.00 59.94 261 CYS A N 1
ATOM 1961 C CA . CYS A 1 261 ? -13.955 3.165 23.756 1.00 59.94 261 CYS A CA 1
ATOM 1962 C C . CYS A 1 261 ? -15.065 2.259 23.211 1.00 59.94 261 CYS A C 1
ATOM 1964 O O . CYS A 1 261 ? -14.780 1.352 22.423 1.00 59.94 261 CYS A O 1
ATOM 1966 N N . ASN A 1 262 ? -16.323 2.536 23.558 1.00 76.62 262 ASN A N 1
ATOM 1967 C CA . ASN A 1 262 ? -17.464 1.784 23.038 1.00 76.62 262 ASN A CA 1
ATOM 1968 C C . ASN A 1 262 ? -17.697 2.032 21.541 1.00 76.62 262 ASN A C 1
ATOM 1970 O O . ASN A 1 262 ? -18.037 1.094 20.817 1.00 76.62 262 ASN A O 1
ATOM 1974 N N . GLY A 1 263 ? -17.464 3.256 21.056 1.00 85.00 263 GLY A N 1
ATOM 1975 C CA . GLY A 1 263 ? -17.562 3.588 19.633 1.00 85.00 263 GLY A CA 1
ATOM 1976 C C . GLY A 1 263 ? -16.581 2.792 18.766 1.00 85.00 263 GLY A C 1
ATOM 1977 O O . GLY A 1 263 ? -16.993 2.165 17.790 1.00 85.00 263 GLY A O 1
ATOM 1978 N N . ILE A 1 264 ? -15.301 2.744 19.152 1.00 88.69 264 ILE A N 1
ATOM 1979 C CA . ILE A 1 264 ? -14.272 2.013 18.395 1.00 88.69 264 ILE A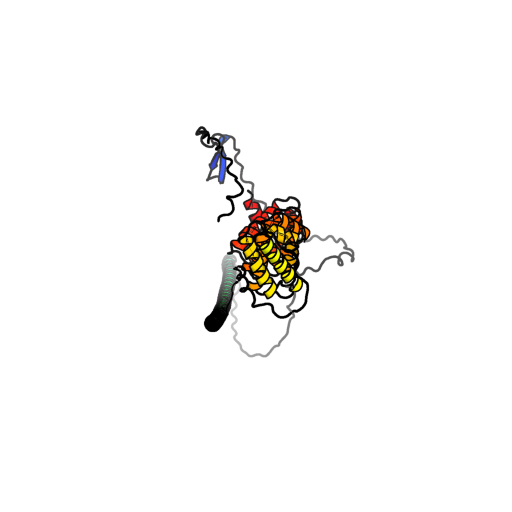 CA 1
ATOM 1980 C C . ILE A 1 264 ? -14.569 0.508 18.380 1.00 88.69 264 ILE A C 1
ATOM 1982 O O . ILE A 1 264 ? -14.541 -0.097 17.312 1.00 88.69 264 ILE A O 1
ATOM 1986 N N . HIS A 1 265 ? -14.920 -0.100 19.522 1.00 91.00 265 HIS A N 1
ATOM 1987 C CA . HIS A 1 265 ? -15.276 -1.527 19.557 1.00 91.00 265 HIS A CA 1
ATOM 1988 C C . HIS A 1 265 ? -16.458 -1.854 18.644 1.00 91.00 265 HIS A C 1
ATOM 1990 O O . HIS A 1 265 ? -16.421 -2.858 17.936 1.00 91.00 265 HIS A O 1
ATOM 1996 N N . ARG A 1 266 ? -17.498 -1.010 18.627 1.00 91.19 266 ARG A N 1
ATOM 1997 C CA . ARG A 1 266 ? -18.658 -1.209 17.747 1.00 91.19 266 ARG A CA 1
ATOM 1998 C C . ARG A 1 266 ? -18.261 -1.166 16.274 1.00 91.19 266 ARG A C 1
ATOM 2000 O O . ARG A 1 266 ? -18.708 -2.023 15.519 1.00 91.19 266 ARG A O 1
ATOM 2007 N N . LEU A 1 267 ? -17.398 -0.229 15.879 1.00 93.00 267 LEU A N 1
ATOM 2008 C CA . LEU A 1 267 ? -16.910 -0.122 14.499 1.00 93.00 267 LEU A CA 1
ATOM 2009 C C . LEU A 1 267 ? -16.036 -1.317 14.094 1.00 93.00 267 LEU A C 1
ATOM 2011 O O . LEU A 1 267 ? -16.186 -1.829 12.987 1.00 93.00 267 LEU A O 1
ATOM 2015 N N . ILE A 1 268 ? -15.173 -1.804 14.990 1.00 93.81 268 ILE A N 1
ATOM 2016 C CA . ILE A 1 268 ? -14.370 -3.010 14.744 1.00 93.81 268 ILE A CA 1
ATOM 2017 C C . ILE A 1 268 ? -15.256 -4.258 14.633 1.00 93.81 268 ILE A C 1
ATOM 2019 O O . ILE A 1 268 ? -15.105 -5.026 13.688 1.00 93.81 268 ILE A O 1
ATOM 2023 N N . ASN A 1 269 ? -16.239 -4.420 15.520 1.00 92.38 269 ASN A N 1
ATOM 2024 C CA . ASN A 1 269 ? -17.201 -5.523 15.438 1.00 92.38 269 ASN A CA 1
ATOM 2025 C C . ASN A 1 269 ? -18.058 -5.454 14.166 1.00 92.38 269 ASN A C 1
ATOM 2027 O O . ASN A 1 269 ? -18.415 -6.489 13.605 1.00 92.38 269 ASN A O 1
ATOM 2031 N N . LEU A 1 270 ? -18.397 -4.248 13.702 1.00 92.06 270 LEU A N 1
ATOM 2032 C CA . LEU A 1 270 ? -19.109 -4.052 12.442 1.00 92.06 270 LEU A CA 1
ATOM 2033 C C . LEU A 1 270 ? -18.242 -4.482 11.249 1.00 92.06 270 LEU A C 1
ATOM 2035 O O . LEU A 1 270 ? -18.739 -5.180 10.367 1.00 92.06 270 LEU A O 1
ATOM 2039 N N . LEU A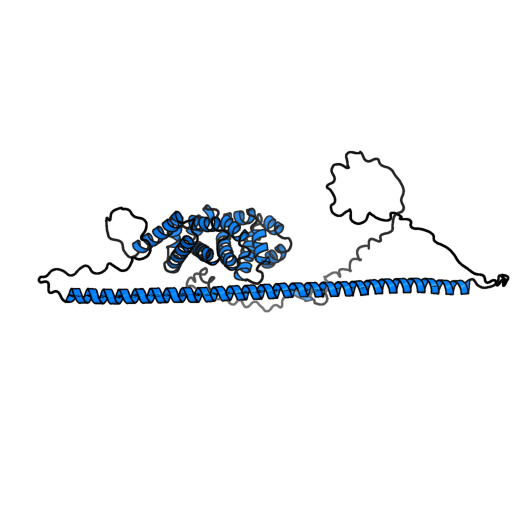 1 271 ? -16.953 -4.117 11.247 1.00 92.44 271 LEU A N 1
ATOM 2040 C CA . LEU A 1 271 ? -15.990 -4.550 10.228 1.00 92.44 271 LEU A CA 1
ATOM 2041 C C . LEU A 1 271 ? -15.811 -6.068 10.200 1.00 92.44 271 LEU A C 1
ATOM 2043 O O . LEU A 1 271 ? -15.750 -6.644 9.118 1.00 92.44 271 LEU A O 1
ATOM 2047 N N . ASP A 1 272 ? -15.752 -6.709 11.365 1.00 93.38 272 ASP A N 1
ATOM 2048 C CA . ASP A 1 272 ? -15.610 -8.162 11.474 1.00 93.38 272 ASP A CA 1
ATOM 2049 C C . ASP A 1 272 ? -16.843 -8.890 10.912 1.00 93.38 272 ASP A C 1
ATOM 2051 O O . ASP A 1 272 ? -16.735 -9.720 10.004 1.00 93.38 272 ASP A O 1
ATOM 2055 N N . LYS A 1 273 ? -18.045 -8.490 11.353 1.00 93.06 273 LYS A N 1
ATOM 2056 C CA . LYS A 1 273 ? -19.317 -9.093 10.915 1.00 93.06 273 LYS A CA 1
ATOM 2057 C C . LYS A 1 273 ? -19.640 -8.849 9.442 1.00 93.06 273 LYS A C 1
ATOM 2059 O O . LYS A 1 273 ? -20.241 -9.708 8.800 1.00 93.06 273 LYS A O 1
ATOM 2064 N N . HIS A 1 274 ? -19.274 -7.684 8.909 1.00 91.31 274 HIS A N 1
ATOM 2065 C CA . HIS A 1 274 ? -19.624 -7.267 7.549 1.00 91.31 274 HIS A CA 1
ATOM 2066 C C . HIS A 1 274 ? -18.410 -7.120 6.628 1.00 91.31 274 HIS A C 1
ATOM 2068 O O . HIS A 1 274 ? -18.484 -6.395 5.640 1.00 91.31 274 HIS A O 1
ATOM 2074 N N . SER A 1 275 ? -17.328 -7.860 6.883 1.00 89.94 275 SER A N 1
ATOM 2075 C CA . SER A 1 275 ? -16.109 -7.874 6.054 1.00 89.94 275 SER A CA 1
ATOM 2076 C C . SER A 1 275 ? -16.362 -8.185 4.569 1.00 89.94 275 SER A C 1
ATOM 2078 O O . SER A 1 275 ? -15.595 -7.778 3.699 1.00 89.94 275 SER A O 1
ATOM 2080 N N . SER A 1 276 ? -17.470 -8.862 4.254 1.00 91.00 276 SER A N 1
ATOM 2081 C CA . SER A 1 276 ? -17.899 -9.163 2.881 1.00 91.00 276 SER A CA 1
ATOM 2082 C C . SER A 1 276 ? -18.633 -8.015 2.173 1.00 91.00 276 SER A C 1
ATOM 2084 O O . SER A 1 276 ? -18.847 -8.107 0.968 1.00 91.00 276 SER A O 1
ATOM 2086 N N . ASN A 1 277 ? -19.039 -6.953 2.877 1.00 92.19 277 ASN A N 1
ATOM 2087 C CA . ASN A 1 277 ? -19.758 -5.823 2.286 1.00 92.19 277 ASN A CA 1
ATOM 2088 C C . ASN A 1 277 ? -18.855 -4.575 2.227 1.00 92.19 277 ASN A C 1
ATOM 2090 O O . ASN A 1 277 ? -18.654 -3.919 3.253 1.00 92.19 277 ASN A O 1
ATOM 2094 N N . PRO A 1 278 ? -18.350 -4.197 1.039 1.00 89.69 278 PRO A N 1
ATOM 2095 C CA . PRO A 1 278 ? -17.385 -3.111 0.915 1.00 89.69 278 PRO A CA 1
ATOM 2096 C C . PRO A 1 278 ? -17.965 -1.731 1.258 1.00 89.69 278 PRO A C 1
ATOM 2098 O O . PRO A 1 278 ? -17.217 -0.871 1.715 1.00 89.69 278 PRO A O 1
ATOM 2101 N N . GLU A 1 279 ? -19.276 -1.512 1.108 1.00 91.44 279 GLU A N 1
ATOM 2102 C CA . GLU A 1 279 ? -19.937 -0.253 1.489 1.00 91.44 279 GLU A CA 1
ATOM 2103 C C . GLU A 1 279 ? -19.923 -0.068 3.011 1.00 91.44 279 GLU A C 1
ATOM 2105 O O . GLU A 1 279 ? -19.508 0.977 3.515 1.00 91.44 279 GLU A O 1
ATOM 2110 N N . VAL A 1 280 ? -20.288 -1.119 3.754 1.00 92.31 280 VAL A N 1
ATOM 2111 C CA . VAL A 1 280 ? -20.251 -1.103 5.225 1.00 92.31 280 VAL A CA 1
ATOM 2112 C C . VAL A 1 280 ? -18.815 -0.947 5.714 1.00 92.31 280 VAL A C 1
ATOM 2114 O O . VAL A 1 280 ? -18.557 -0.130 6.600 1.00 92.31 280 VAL A O 1
ATOM 2117 N N . CYS A 1 281 ? -17.864 -1.664 5.106 1.00 92.38 281 CYS A N 1
ATOM 2118 C CA . CYS A 1 281 ? -16.452 -1.511 5.442 1.00 92.38 281 CYS A CA 1
ATOM 2119 C C . CYS A 1 281 ? -15.949 -0.090 5.186 1.00 92.38 281 CYS A C 1
ATOM 2121 O O . CYS A 1 281 ? -15.273 0.481 6.039 1.00 92.38 281 CYS A O 1
ATOM 2123 N N . SER A 1 282 ? -16.310 0.502 4.047 1.00 92.94 282 SER A N 1
ATOM 2124 C CA . SER A 1 282 ? -15.923 1.866 3.700 1.00 92.94 282 SER A CA 1
ATOM 2125 C C . SER A 1 282 ? -16.451 2.871 4.723 1.00 92.94 282 SER A C 1
ATOM 2127 O O . SER A 1 282 ? -15.686 3.679 5.250 1.00 92.94 282 SER A O 1
ATOM 2129 N N . GLN A 1 283 ? -17.735 2.786 5.082 1.00 93.12 283 GLN A N 1
ATOM 2130 C CA . GLN A 1 283 ? -18.347 3.679 6.070 1.00 93.12 283 GLN A CA 1
ATOM 2131 C C . GLN A 1 283 ? -17.751 3.497 7.471 1.00 93.12 283 GLN A C 1
ATOM 2133 O O . GLN A 1 283 ? -17.444 4.489 8.138 1.00 93.12 283 GLN A O 1
ATOM 2138 N N . ALA A 1 284 ? -17.519 2.252 7.896 1.00 93.06 284 ALA A N 1
ATOM 2139 C CA . ALA A 1 284 ? -16.873 1.960 9.172 1.00 93.06 284 ALA A CA 1
ATOM 2140 C C . ALA A 1 284 ? -15.439 2.512 9.220 1.00 93.06 284 ALA A C 1
ATOM 2142 O O . ALA A 1 284 ? -15.055 3.145 10.204 1.00 93.06 284 ALA A O 1
ATOM 2143 N N . CYS A 1 285 ? -14.671 2.352 8.139 1.00 93.50 285 CYS A N 1
ATOM 2144 C CA . CYS A 1 285 ? -13.336 2.928 7.996 1.00 93.50 285 CYS A CA 1
ATOM 2145 C C . CYS A 1 285 ? -13.367 4.464 8.018 1.00 93.50 285 CYS A C 1
ATOM 2147 O O . CYS A 1 285 ? -12.613 5.062 8.777 1.00 93.50 285 CYS A O 1
ATOM 2149 N N . ARG A 1 286 ? -14.293 5.127 7.310 1.00 93.06 286 ARG A N 1
ATOM 2150 C CA . ARG A 1 286 ? -14.451 6.599 7.387 1.00 93.06 286 ARG A CA 1
ATOM 2151 C C . ARG A 1 286 ? -14.741 7.081 8.808 1.00 93.06 286 ARG A C 1
ATOM 2153 O O . ARG A 1 286 ? -14.208 8.106 9.235 1.00 93.06 286 ARG A O 1
ATOM 2160 N N . ALA A 1 287 ? -15.592 6.363 9.539 1.00 92.00 287 ALA A N 1
ATOM 2161 C CA . ALA A 1 287 ? -15.889 6.683 10.930 1.00 92.00 287 ALA A CA 1
ATOM 2162 C C . ALA A 1 287 ? -14.646 6.503 11.818 1.00 92.00 287 ALA A C 1
ATOM 2164 O O . ALA A 1 287 ? -14.327 7.398 12.600 1.00 92.00 287 ALA A O 1
ATOM 2165 N N . LEU A 1 288 ? -13.909 5.399 11.649 1.00 92.19 288 LEU A N 1
ATOM 2166 C CA . LEU A 1 288 ? -12.654 5.143 12.362 1.00 92.19 288 LEU A CA 1
ATOM 2167 C C . LEU A 1 288 ? -11.598 6.207 12.065 1.00 92.19 288 LEU A C 1
ATOM 2169 O O . LEU A 1 288 ? -11.004 6.737 12.996 1.00 92.19 288 LEU A O 1
ATOM 2173 N N . GLU A 1 289 ? -11.393 6.562 10.800 1.00 92.00 289 GLU A N 1
ATOM 2174 C CA . GLU A 1 289 ? -10.471 7.623 10.400 1.00 92.00 289 GLU A CA 1
ATOM 2175 C C . GLU A 1 289 ? -10.850 8.957 11.054 1.00 92.00 289 GLU A C 1
ATOM 2177 O O . GLU A 1 289 ? -9.991 9.642 11.607 1.00 92.00 289 GLU A O 1
ATOM 2182 N N . SER A 1 290 ? -12.141 9.311 11.064 1.00 90.50 290 SER A N 1
ATOM 2183 C CA . SER A 1 290 ? -12.599 10.541 11.715 1.00 90.50 290 SER A CA 1
ATOM 2184 C C . SER A 1 290 ? -12.281 10.559 13.210 1.00 90.50 290 SER A C 1
ATOM 2186 O O . SER A 1 290 ? -11.904 11.609 13.724 1.00 90.50 290 SER A O 1
ATOM 2188 N N . LEU A 1 291 ? -12.409 9.420 13.897 1.00 89.06 291 LEU A N 1
ATOM 2189 C CA . LEU A 1 291 ? -12.038 9.293 15.309 1.00 89.06 291 LEU A CA 1
ATOM 2190 C C . LEU A 1 291 ? -10.518 9.389 15.495 1.00 89.06 291 LEU A C 1
ATOM 2192 O O . LEU A 1 291 ? -10.058 10.130 16.358 1.00 89.06 291 LEU A O 1
ATOM 2196 N N . ILE A 1 292 ? -9.745 8.715 14.637 1.00 88.75 292 ILE A N 1
ATOM 2197 C CA . ILE A 1 292 ? -8.276 8.730 14.660 1.00 88.75 292 ILE A CA 1
ATOM 2198 C C . ILE A 1 292 ? -7.711 10.139 14.471 1.00 88.75 292 ILE A C 1
ATOM 2200 O O . ILE A 1 292 ? -6.760 10.522 15.139 1.00 88.75 292 ILE A O 1
ATOM 2204 N N . LEU A 1 293 ? -8.299 10.932 13.577 1.00 85.31 293 LEU A N 1
ATOM 2205 C CA . LEU A 1 293 ? -7.811 12.281 13.295 1.00 85.31 293 LEU A CA 1
ATOM 2206 C C . LEU A 1 293 ? -8.236 13.322 14.342 1.00 85.31 293 LEU A C 1
ATOM 2208 O O . LEU A 1 293 ? -7.622 14.389 14.410 1.00 85.31 293 LEU A O 1
ATOM 2212 N N . LYS A 1 294 ? -9.295 13.054 15.115 1.00 83.38 294 LYS A N 1
ATOM 2213 C CA . LYS A 1 294 ? -9.839 13.992 16.113 1.00 83.38 294 LYS A CA 1
ATOM 2214 C C . LYS A 1 294 ? -9.195 13.834 17.483 1.00 83.38 294 LYS A C 1
ATOM 2216 O O . LYS A 1 294 ? -8.902 14.842 18.124 1.00 83.38 294 LYS A O 1
ATOM 2221 N N . ASP A 1 295 ? -8.984 12.597 17.914 1.00 75.31 295 ASP A N 1
ATOM 2222 C CA . ASP A 1 295 ? -8.566 12.270 19.273 1.00 75.31 295 ASP A CA 1
ATOM 2223 C C . ASP A 1 295 ? -7.158 11.666 19.289 1.00 75.31 295 ASP A C 1
ATOM 2225 O O . ASP A 1 295 ? -6.737 11.002 18.348 1.00 75.31 295 ASP A O 1
ATOM 2229 N N . ALA A 1 296 ? -6.411 11.876 20.374 1.00 71.94 296 ALA A N 1
ATOM 2230 C CA . ALA A 1 296 ? -5.102 11.251 20.556 1.00 71.94 296 ALA A CA 1
ATOM 2231 C C . ALA A 1 296 ? -5.244 9.884 21.246 1.00 71.94 296 ALA A C 1
ATOM 2233 O O . ALA A 1 296 ? -5.872 9.788 22.299 1.00 71.94 296 ALA A O 1
ATOM 2234 N N . GLY A 1 297 ? -4.619 8.838 20.694 1.00 76.12 297 GLY A N 1
ATOM 2235 C CA . GLY A 1 297 ? -4.630 7.482 21.257 1.00 76.12 297 GLY A CA 1
ATOM 2236 C C . GLY A 1 297 ? -5.650 6.453 20.725 1.00 76.12 297 GLY A C 1
ATOM 2237 O O . GLY A 1 297 ? -5.503 5.285 21.110 1.00 76.12 297 GLY A O 1
ATOM 2238 N N . PRO A 1 298 ? -6.638 6.757 19.853 1.00 84.69 298 PRO A N 1
ATOM 2239 C CA . PRO A 1 298 ? -7.533 5.723 19.326 1.00 84.69 298 PRO A CA 1
ATOM 2240 C C . PRO A 1 298 ? -6.794 4.708 18.440 1.00 84.69 298 PRO A C 1
ATOM 2242 O O . PRO A 1 298 ? -7.234 3.563 18.349 1.00 84.69 298 PRO A O 1
ATOM 2245 N N . GLU A 1 299 ? -5.647 5.056 17.846 1.00 87.06 299 GLU A N 1
ATOM 2246 C CA . GLU A 1 299 ? -4.860 4.141 17.008 1.00 87.06 299 GLU A CA 1
ATOM 2247 C C . GLU A 1 299 ? -4.360 2.934 17.801 1.00 87.06 299 GLU A C 1
ATOM 2249 O O . GLU A 1 299 ? -4.441 1.800 17.329 1.00 87.06 299 GLU A O 1
ATOM 2254 N N . ALA A 1 300 ? -3.891 3.170 19.031 1.00 87.88 300 ALA A N 1
ATOM 2255 C CA . ALA A 1 300 ? -3.463 2.105 19.928 1.00 87.88 300 ALA A CA 1
ATOM 2256 C C . ALA A 1 300 ? -4.633 1.173 20.262 1.00 87.88 300 ALA A C 1
ATOM 2258 O O . ALA A 1 300 ? -4.469 -0.044 20.242 1.00 87.88 300 ALA A O 1
ATOM 2259 N N . LYS A 1 301 ? -5.825 1.735 20.501 1.00 89.81 301 LYS A N 1
ATOM 2260 C CA . LYS A 1 301 ? -7.018 0.944 20.811 1.00 89.81 301 LYS A CA 1
ATOM 2261 C C . LYS A 1 301 ? -7.494 0.130 19.609 1.00 89.81 301 LYS A C 1
ATOM 2263 O O . LYS A 1 301 ? -7.826 -1.039 19.771 1.00 89.81 301 LYS A O 1
ATOM 2268 N N . VAL A 1 302 ? -7.489 0.714 18.411 1.00 92.12 302 VAL A N 1
ATOM 2269 C CA . VAL A 1 302 ? -7.803 0.001 17.162 1.00 92.12 302 VAL A CA 1
ATOM 2270 C C . VAL A 1 302 ? -6.829 -1.160 16.944 1.00 92.12 302 VAL A C 1
ATOM 2272 O O . VAL A 1 302 ? -7.258 -2.257 16.588 1.00 92.12 302 VAL A O 1
ATOM 2275 N N . ALA A 1 303 ? -5.535 -0.950 17.202 1.00 93.00 303 ALA A N 1
ATOM 2276 C CA . ALA A 1 303 ? -4.527 -2.003 17.117 1.00 93.00 303 ALA A CA 1
ATOM 2277 C C . ALA A 1 303 ? -4.740 -3.112 18.164 1.00 93.00 303 ALA A C 1
ATOM 2279 O O . ALA A 1 303 ? -4.664 -4.292 17.823 1.00 93.00 303 ALA A O 1
ATOM 2280 N N . ASP A 1 304 ? -5.052 -2.752 19.414 1.00 91.88 304 ASP A N 1
ATOM 2281 C CA . ASP A 1 304 ? -5.311 -3.713 20.496 1.00 91.88 304 ASP A CA 1
ATOM 2282 C C . ASP A 1 304 ? -6.559 -4.580 20.207 1.00 91.88 304 ASP A C 1
ATOM 2284 O O . ASP A 1 304 ? -6.620 -5.735 20.625 1.00 91.88 304 ASP A O 1
ATOM 2288 N N . LEU A 1 305 ? -7.528 -4.054 19.448 1.00 92.69 305 LEU A N 1
ATOM 2289 C CA . LEU A 1 305 ? -8.745 -4.761 19.028 1.00 92.69 305 LEU A CA 1
ATOM 2290 C C . LEU A 1 305 ? -8.606 -5.552 17.721 1.00 92.69 305 LEU A C 1
ATOM 2292 O O . LEU A 1 305 ? -9.596 -6.079 17.224 1.00 92.69 305 LEU A O 1
ATOM 2296 N N . GLY A 1 306 ? -7.406 -5.637 17.143 1.00 93.00 306 GLY A N 1
ATOM 2297 C CA . GLY A 1 306 ? -7.189 -6.364 15.888 1.00 93.00 306 GLY A CA 1
ATOM 2298 C C . GLY A 1 306 ? -7.755 -5.660 14.646 1.00 93.00 306 GLY A C 1
ATOM 2299 O O . GLY A 1 306 ? -7.948 -6.280 13.600 1.00 93.00 306 GLY A O 1
ATOM 2300 N N . GLY A 1 307 ? -8.035 -4.357 14.737 1.00 94.62 307 GLY A N 1
ATOM 2301 C CA . GLY A 1 307 ? -8.599 -3.594 13.626 1.00 94.62 307 GLY A CA 1
ATOM 2302 C C . GLY A 1 307 ? -7.655 -3.469 12.431 1.00 94.62 307 GLY A C 1
ATOM 2303 O O . GLY A 1 307 ? -8.113 -3.407 11.295 1.00 94.62 307 GLY A O 1
ATOM 2304 N N . VAL A 1 308 ? -6.338 -3.489 12.662 1.00 96.38 308 VAL A N 1
ATOM 2305 C CA . VAL A 1 308 ? -5.333 -3.447 11.586 1.00 96.38 308 VAL A CA 1
ATOM 2306 C C . VAL A 1 308 ? -5.449 -4.687 10.695 1.00 96.38 308 VAL A C 1
ATOM 2308 O O . VAL A 1 308 ? -5.446 -4.574 9.470 1.00 96.38 308 VAL A O 1
ATOM 2311 N N . GLU A 1 309 ? -5.588 -5.866 11.296 1.00 96.25 309 GLU A N 1
ATOM 2312 C CA . GLU A 1 309 ? -5.735 -7.140 10.596 1.00 96.25 309 GLU A CA 1
ATOM 2313 C C . GLU A 1 309 ? -7.039 -7.209 9.807 1.00 96.25 309 GLU A C 1
ATOM 2315 O O . GLU A 1 309 ? -7.031 -7.660 8.661 1.00 96.25 309 GLU A O 1
ATOM 2320 N N . LEU A 1 310 ? -8.134 -6.714 10.385 1.00 95.81 310 LEU A N 1
ATOM 2321 C CA . LEU A 1 310 ? -9.428 -6.643 9.708 1.00 95.81 310 LEU A CA 1
ATOM 2322 C C . LEU A 1 310 ? -9.387 -5.702 8.503 1.00 95.81 310 LEU A C 1
ATOM 2324 O O . LEU A 1 310 ? -9.834 -6.074 7.422 1.00 95.81 310 LEU A O 1
ATOM 2328 N N . ILE A 1 311 ? -8.789 -4.518 8.642 1.00 96.06 311 ILE A N 1
ATOM 2329 C CA . ILE A 1 311 ? -8.641 -3.566 7.531 1.00 96.06 311 ILE A CA 1
ATOM 2330 C C . ILE A 1 311 ? -7.785 -4.169 6.406 1.00 96.06 311 ILE A C 1
ATOM 2332 O O . ILE A 1 311 ? -8.134 -4.057 5.230 1.00 96.06 311 ILE A O 1
ATOM 2336 N N . LEU A 1 312 ? -6.692 -4.861 6.747 1.00 96.31 312 LEU A N 1
ATOM 2337 C CA . LEU A 1 312 ? -5.885 -5.593 5.765 1.00 96.31 312 LEU A CA 1
ATOM 2338 C C . LEU A 1 312 ? -6.690 -6.711 5.082 1.00 96.31 312 LEU A C 1
ATOM 2340 O O . LEU A 1 312 ? -6.573 -6.885 3.870 1.00 96.31 312 LEU A O 1
ATOM 2344 N N . HIS A 1 313 ? -7.525 -7.435 5.829 1.00 95.19 313 HIS A N 1
ATOM 2345 C CA . HIS A 1 313 ? -8.394 -8.479 5.287 1.00 95.19 313 HIS A CA 1
ATOM 2346 C C . HIS A 1 313 ? -9.454 -7.923 4.321 1.00 95.19 313 HIS A C 1
ATOM 2348 O O . HIS A 1 313 ? -9.711 -8.521 3.275 1.00 95.19 313 HIS A O 1
ATOM 2354 N N . VAL A 1 314 ? -10.020 -6.748 4.613 1.00 94.31 314 VAL A N 1
ATOM 2355 C CA . VAL A 1 314 ? -10.956 -6.051 3.714 1.00 94.31 314 VAL A CA 1
ATOM 2356 C C . VAL A 1 314 ? -10.282 -5.710 2.381 1.00 94.31 314 VAL A C 1
ATOM 2358 O O . VAL A 1 314 ? -10.858 -5.981 1.326 1.00 94.31 314 VAL A O 1
ATOM 2361 N N . LEU A 1 315 ? -9.045 -5.192 2.400 1.00 93.69 315 LEU A N 1
ATOM 2362 C CA . LEU A 1 315 ? -8.287 -4.899 1.171 1.00 93.69 315 LEU A CA 1
ATOM 2363 C C . LEU A 1 315 ? -8.009 -6.157 0.333 1.00 93.69 315 LEU A C 1
ATOM 2365 O O . LEU A 1 315 ? -7.987 -6.095 -0.896 1.00 93.69 315 LEU A O 1
ATOM 2369 N N . GLU A 1 316 ? -7.796 -7.303 0.976 1.00 93.12 316 GLU A N 1
ATOM 2370 C CA . GLU A 1 316 ? -7.582 -8.576 0.278 1.00 93.12 316 GLU A CA 1
ATOM 2371 C C . GLU A 1 316 ? -8.860 -9.159 -0.318 1.00 93.12 316 GLU A C 1
ATOM 2373 O O . GLU A 1 316 ? -8.802 -9.777 -1.385 1.00 93.12 316 GLU A O 1
ATOM 2378 N N . THR A 1 317 ? -9.985 -8.967 0.372 1.00 93.38 317 THR A N 1
ATOM 2379 C CA . THR A 1 317 ? -11.295 -9.506 -0.011 1.00 93.38 317 THR A CA 1
ATOM 2380 C C . THR A 1 317 ? -11.898 -8.729 -1.177 1.00 93.38 317 THR A C 1
ATOM 2382 O O . THR A 1 317 ? -12.485 -9.334 -2.072 1.00 93.38 317 THR A O 1
ATOM 2385 N N . HIS A 1 318 ? -11.672 -7.411 -1.227 1.00 91.25 318 HIS A N 1
ATOM 2386 C CA . HIS A 1 318 ? -12.267 -6.509 -2.222 1.00 91.25 318 HIS A CA 1
ATOM 2387 C C . HIS A 1 318 ? -11.227 -5.851 -3.148 1.00 91.25 318 HIS A C 1
ATOM 2389 O O . HIS A 1 318 ? -11.182 -4.629 -3.257 1.00 91.25 318 HIS A O 1
ATOM 2395 N N . PRO A 1 319 ? -10.362 -6.605 -3.854 1.00 87.25 319 PRO A N 1
ATOM 2396 C CA . PRO A 1 319 ? -9.253 -6.018 -4.602 1.00 87.25 319 PRO A CA 1
ATOM 2397 C C . PRO A 1 319 ? -9.666 -5.326 -5.907 1.00 87.25 319 PRO A C 1
ATOM 2399 O O . PRO A 1 319 ? -8.818 -4.687 -6.511 1.00 87.25 319 PRO A O 1
ATOM 2402 N N . HIS A 1 320 ? -10.902 -5.488 -6.382 1.00 86.69 320 HIS A N 1
ATOM 2403 C CA . HIS A 1 320 ? -11.385 -4.928 -7.656 1.00 86.69 320 HIS A CA 1
ATOM 2404 C C . HIS A 1 320 ? -12.626 -4.050 -7.485 1.00 86.69 320 HIS A C 1
ATOM 2406 O O . HIS A 1 320 ? -13.334 -3.770 -8.450 1.00 86.69 320 HIS A O 1
ATOM 2412 N N . GLU A 1 321 ? -12.899 -3.652 -6.249 1.00 88.75 321 GLU A N 1
ATOM 2413 C CA . GLU A 1 321 ? -14.050 -2.832 -5.923 1.00 88.75 321 GLU A CA 1
ATOM 2414 C C . GLU A 1 321 ? -13.820 -1.371 -6.325 1.00 88.75 321 GLU A C 1
ATOM 2416 O O . GLU A 1 321 ? -12.696 -0.946 -6.615 1.00 88.75 321 GLU A O 1
ATOM 2421 N N . ALA A 1 322 ? -14.890 -0.581 -6.366 1.00 86.88 322 ALA A N 1
ATOM 2422 C CA . ALA A 1 322 ? -14.795 0.807 -6.780 1.00 86.88 322 ALA A CA 1
ATOM 2423 C C . ALA A 1 322 ? -13.823 1.623 -5.903 1.00 86.88 322 ALA A C 1
ATOM 2425 O O . ALA A 1 322 ? -13.822 1.529 -4.674 1.00 86.88 322 ALA A O 1
ATOM 2426 N N . THR A 1 323 ? -13.041 2.501 -6.540 1.00 89.56 323 THR A N 1
ATOM 2427 C CA . THR A 1 323 ? -12.046 3.376 -5.891 1.00 89.56 323 THR A CA 1
ATOM 2428 C C . THR A 1 323 ? -12.600 4.103 -4.664 1.00 89.56 323 THR A C 1
ATOM 2430 O O . THR A 1 323 ? -11.923 4.189 -3.644 1.00 89.56 323 THR A O 1
ATOM 2433 N N . TYR A 1 324 ? -13.841 4.599 -4.732 1.00 87.56 324 TYR A N 1
ATOM 2434 C CA . TYR A 1 324 ? -14.459 5.350 -3.635 1.00 87.56 324 TYR A CA 1
ATOM 2435 C C . TYR A 1 324 ? -14.724 4.498 -2.381 1.00 87.56 324 TYR A C 1
ATOM 2437 O O . TYR A 1 324 ? -14.783 5.053 -1.286 1.00 87.56 324 TYR A O 1
ATOM 2445 N N . LEU A 1 325 ? -14.845 3.173 -2.522 1.00 91.06 325 LEU A N 1
ATOM 2446 C CA . LEU A 1 325 ? -15.058 2.244 -1.410 1.00 91.06 325 LEU A CA 1
ATOM 2447 C C . LEU A 1 325 ? -13.751 1.886 -0.711 1.00 91.06 325 LEU A C 1
ATOM 2449 O O . LEU A 1 325 ? -13.694 1.867 0.519 1.00 91.06 325 LEU A O 1
ATOM 2453 N N . LEU A 1 326 ? -12.695 1.657 -1.491 1.00 93.75 326 LEU A N 1
ATOM 2454 C CA . LEU A 1 326 ? -11.388 1.230 -0.989 1.00 93.75 326 LEU A CA 1
ATOM 2455 C C . LEU A 1 326 ? -10.528 2.385 -0.478 1.00 93.75 326 LEU A C 1
ATOM 2457 O O . LEU A 1 326 ? -9.673 2.174 0.382 1.00 93.75 326 LEU A O 1
ATOM 2461 N N . LEU A 1 327 ? -10.754 3.604 -0.974 1.00 92.81 327 LEU A N 1
ATOM 2462 C CA . LEU A 1 327 ? -9.971 4.767 -0.570 1.00 92.81 327 LEU A CA 1
ATOM 2463 C C . LEU A 1 327 ? -10.066 5.026 0.948 1.00 92.81 327 LEU A C 1
ATOM 2465 O O . LEU A 1 327 ? -9.012 5.095 1.578 1.00 92.81 327 LEU A O 1
ATOM 2469 N N . PRO A 1 328 ? -11.253 5.050 1.592 1.00 94.12 328 PRO A N 1
ATOM 2470 C CA . PRO A 1 328 ? -11.328 5.179 3.047 1.00 94.12 328 PRO A CA 1
ATOM 2471 C C . PRO A 1 328 ? -10.649 4.056 3.827 1.00 94.12 328 PRO A C 1
ATOM 2473 O O . PRO A 1 328 ? -10.102 4.293 4.903 1.00 94.12 328 PRO A O 1
ATOM 2476 N N . VAL A 1 329 ? -10.661 2.833 3.295 1.00 95.25 329 VAL A N 1
ATOM 2477 C CA . VAL A 1 329 ? -10.000 1.680 3.921 1.00 95.25 329 VAL A CA 1
ATOM 2478 C C . VAL A 1 329 ? -8.483 1.899 3.944 1.00 95.25 329 VAL A C 1
ATOM 2480 O O . VAL A 1 329 ? -7.845 1.740 4.987 1.00 95.25 329 VAL A O 1
ATOM 2483 N N . LEU A 1 330 ? -7.907 2.344 2.821 1.00 95.62 330 LEU A N 1
ATOM 2484 C CA . LEU A 1 330 ? -6.487 2.695 2.726 1.00 95.62 330 LEU A CA 1
ATOM 2485 C C . LEU A 1 330 ? -6.119 3.916 3.569 1.00 95.62 330 LEU A C 1
ATOM 2487 O O . LEU A 1 330 ? -5.078 3.895 4.221 1.00 95.62 330 LEU A O 1
ATOM 2491 N N . GLU A 1 331 ? -6.944 4.961 3.581 1.00 94.06 331 GLU A N 1
ATOM 2492 C CA . GLU A 1 331 ? -6.691 6.167 4.378 1.00 94.06 331 GLU A CA 1
ATOM 2493 C C . GLU A 1 331 ? -6.747 5.884 5.884 1.00 94.06 331 GLU A C 1
ATOM 2495 O O . GLU A 1 331 ? -5.901 6.365 6.645 1.00 94.06 331 GLU A O 1
ATOM 2500 N N . THR A 1 332 ? -7.656 5.005 6.316 1.00 95.06 332 THR A N 1
ATOM 2501 C CA . THR A 1 332 ? -7.690 4.514 7.701 1.00 95.06 332 THR A CA 1
ATOM 2502 C C . THR A 1 332 ? -6.417 3.740 8.027 1.00 95.06 332 THR A C 1
ATOM 2504 O O . THR A 1 332 ? -5.776 4.010 9.043 1.00 95.06 332 THR A O 1
ATOM 2507 N N . LEU A 1 333 ? -5.992 2.820 7.151 1.00 96.44 333 LEU A N 1
ATOM 2508 C CA . LEU A 1 333 ? -4.747 2.073 7.339 1.00 96.44 333 LEU A CA 1
ATOM 2509 C C . LEU A 1 333 ? -3.534 3.011 7.397 1.00 96.44 333 LEU A C 1
ATOM 2511 O O . LEU A 1 333 ? -2.693 2.878 8.285 1.00 96.44 333 LEU A O 1
ATOM 2515 N N . ARG A 1 334 ? -3.465 4.000 6.501 1.00 95.00 334 ARG A N 1
ATOM 2516 C CA . ARG A 1 334 ? -2.419 5.031 6.481 1.00 95.00 334 ARG A CA 1
ATOM 2517 C C . ARG A 1 334 ? -2.391 5.804 7.791 1.00 95.00 334 ARG A C 1
ATOM 2519 O O . ARG A 1 334 ? -1.316 5.970 8.366 1.00 95.00 334 ARG A O 1
ATOM 2526 N N . SER A 1 335 ? -3.551 6.216 8.287 1.00 94.06 335 SER A N 1
ATOM 2527 C CA . SER A 1 335 ? -3.681 6.915 9.567 1.00 94.06 335 SER A CA 1
ATOM 2528 C C . SER A 1 335 ? -3.208 6.048 10.739 1.00 94.06 335 SER A C 1
ATOM 2530 O O . SER A 1 335 ? -2.451 6.512 11.588 1.00 94.06 335 SER A O 1
ATOM 2532 N N . LEU A 1 336 ? -3.525 4.752 10.733 1.00 94.12 336 LEU A N 1
ATOM 2533 C CA . LEU A 1 336 ? -3.041 3.816 11.751 1.00 94.12 336 LEU A CA 1
ATOM 2534 C C . LEU A 1 336 ? -1.520 3.629 11.705 1.00 94.12 336 LEU A C 1
ATOM 2536 O O . LEU A 1 336 ? -0.900 3.523 12.761 1.00 94.12 336 LEU A O 1
ATOM 2540 N N . THR A 1 337 ? -0.890 3.641 10.523 1.00 93.38 337 THR A N 1
ATOM 2541 C CA . THR A 1 337 ? 0.576 3.478 10.401 1.00 93.38 337 THR A CA 1
ATOM 2542 C C . THR A 1 337 ? 1.410 4.625 10.987 1.00 93.38 337 THR A C 1
ATOM 2544 O O . THR A 1 337 ? 2.637 4.526 11.016 1.00 93.38 337 THR A O 1
ATOM 2547 N N . PHE A 1 338 ? 0.793 5.703 11.484 1.00 90.31 338 PHE A N 1
ATOM 2548 C CA . PHE A 1 338 ? 1.508 6.721 12.263 1.00 90.31 338 PHE A CA 1
ATOM 2549 C C . PHE A 1 338 ? 1.806 6.284 13.703 1.00 90.31 338 PHE A C 1
ATOM 2551 O O . PHE A 1 338 ? 2.649 6.904 14.352 1.00 90.31 338 PHE A O 1
ATOM 2558 N N . HIS A 1 339 ? 1.163 5.218 14.187 1.00 92.81 339 HIS A N 1
ATOM 2559 C CA . HIS A 1 339 ? 1.361 4.692 15.530 1.00 92.81 339 HIS A CA 1
ATOM 2560 C C . HIS A 1 339 ? 2.171 3.385 15.513 1.00 92.81 339 HIS A C 1
ATOM 2562 O O . HIS A 1 339 ? 1.837 2.445 14.792 1.00 92.81 339 HIS A O 1
ATOM 2568 N N . GLU A 1 340 ? 3.207 3.297 16.352 1.00 92.00 340 GLU A N 1
ATOM 2569 C CA . GLU A 1 340 ? 4.167 2.178 16.377 1.00 92.00 340 GLU A CA 1
ATOM 2570 C C . GLU A 1 340 ? 3.486 0.819 16.590 1.00 92.00 340 GLU A C 1
ATOM 2572 O O . GLU A 1 340 ? 3.668 -0.086 15.779 1.00 92.00 340 GLU A O 1
ATOM 2577 N N . LYS A 1 341 ? 2.582 0.703 17.578 1.00 93.12 341 LYS A N 1
ATOM 25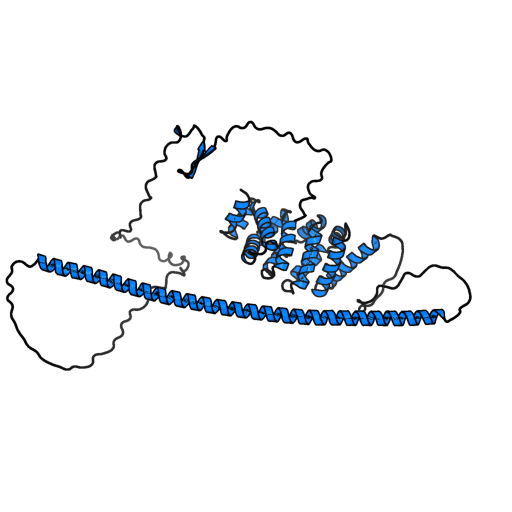78 C CA . LYS A 1 341 ? 1.826 -0.547 17.803 1.00 93.12 341 LYS A CA 1
ATOM 2579 C C . LYS A 1 341 ? 1.070 -1.018 16.558 1.00 93.12 341 LYS A C 1
ATOM 2581 O O . LYS A 1 341 ? 1.018 -2.211 16.283 1.00 93.12 341 LYS A O 1
ATOM 2586 N N . SER A 1 342 ? 0.463 -0.102 15.806 1.00 94.44 342 SER A N 1
ATOM 2587 C CA . SER A 1 342 ? -0.297 -0.454 14.604 1.00 94.44 342 SER A CA 1
ATOM 2588 C C . SER A 1 342 ? 0.630 -0.961 13.504 1.00 94.44 342 SER A C 1
ATOM 2590 O O . SER A 1 342 ? 0.283 -1.896 12.785 1.00 94.44 342 SER A O 1
ATOM 2592 N N . VAL A 1 343 ? 1.828 -0.379 13.398 1.00 95.50 343 VAL A N 1
ATOM 2593 C CA . VAL A 1 343 ? 2.878 -0.839 12.484 1.00 95.50 343 VAL A CA 1
ATOM 2594 C C . VAL A 1 343 ? 3.387 -2.228 12.893 1.00 95.50 343 VAL A C 1
ATOM 2596 O O . VAL A 1 343 ? 3.568 -3.081 12.020 1.00 95.50 343 VAL A O 1
ATOM 2599 N N . ASP A 1 344 ? 3.552 -2.502 14.188 1.00 95.19 344 ASP A N 1
ATOM 2600 C CA . ASP A 1 344 ? 3.934 -3.829 14.689 1.00 95.19 344 ASP A CA 1
ATOM 2601 C C . ASP A 1 344 ? 2.870 -4.882 14.372 1.00 95.19 344 ASP A C 1
ATOM 2603 O O . ASP A 1 344 ? 3.194 -5.956 13.855 1.00 95.19 344 ASP A O 1
ATOM 2607 N N . ARG A 1 345 ? 1.590 -4.561 14.600 1.00 95.88 345 ARG A N 1
ATOM 2608 C CA . ARG A 1 345 ? 0.457 -5.431 14.240 1.00 95.88 345 ARG A CA 1
ATOM 2609 C C . ARG A 1 345 ? 0.393 -5.673 12.733 1.00 95.88 345 ARG A C 1
ATOM 2611 O O . ARG A 1 345 ? 0.320 -6.823 12.303 1.00 95.88 345 ARG A O 1
ATOM 2618 N N . ALA A 1 346 ? 0.541 -4.625 11.921 1.00 96.31 346 ALA A N 1
ATOM 2619 C CA . ALA A 1 346 ? 0.615 -4.761 10.467 1.00 96.31 346 ALA A CA 1
ATOM 2620 C C . ALA A 1 346 ? 1.784 -5.668 10.045 1.00 96.31 346 ALA A C 1
ATOM 2622 O O . ALA A 1 346 ? 1.620 -6.541 9.198 1.00 96.31 346 ALA A O 1
ATOM 2623 N N . THR A 1 347 ? 2.954 -5.517 10.665 1.00 96.38 347 THR A N 1
ATOM 2624 C CA . THR A 1 347 ? 4.153 -6.327 10.390 1.00 96.38 347 THR A CA 1
ATOM 2625 C C . THR A 1 347 ? 3.971 -7.792 10.798 1.00 96.38 347 THR A C 1
ATOM 2627 O O . THR A 1 347 ? 4.410 -8.704 10.086 1.00 96.38 347 THR A O 1
ATOM 2630 N N . ALA A 1 348 ? 3.317 -8.040 11.934 1.00 96.12 348 ALA A N 1
ATOM 2631 C CA . ALA A 1 348 ? 2.968 -9.380 12.399 1.00 96.12 348 ALA A CA 1
ATOM 2632 C C . ALA A 1 348 ? 1.976 -10.071 11.452 1.00 96.12 348 ALA A C 1
ATOM 2634 O O . ALA A 1 348 ? 2.106 -11.268 11.210 1.00 96.12 348 ALA A O 1
ATOM 2635 N N . ALA A 1 349 ? 1.058 -9.309 10.856 1.00 95.25 349 ALA A N 1
ATOM 2636 C CA . ALA A 1 349 ? 0.047 -9.795 9.921 1.00 95.25 349 ALA A CA 1
ATOM 2637 C C . ALA A 1 349 ? 0.511 -9.879 8.450 1.00 95.25 349 ALA A C 1
ATOM 2639 O O . ALA A 1 349 ? -0.317 -10.084 7.560 1.00 95.25 349 ALA A O 1
ATOM 2640 N N . ASN A 1 350 ? 1.810 -9.713 8.165 1.00 95.94 350 ASN A N 1
ATOM 2641 C CA . ASN A 1 350 ? 2.366 -9.631 6.802 1.00 95.94 350 ASN A CA 1
ATOM 2642 C C . ASN A 1 350 ? 1.790 -8.472 5.964 1.00 95.94 350 ASN A C 1
ATOM 2644 O O . ASN A 1 350 ? 1.750 -8.545 4.734 1.00 95.94 350 ASN A O 1
ATOM 2648 N N . GLY A 1 351 ? 1.367 -7.384 6.608 1.00 95.56 351 GLY A N 1
ATOM 2649 C CA . GLY A 1 351 ? 0.686 -6.249 5.987 1.00 95.56 351 GLY A CA 1
ATOM 2650 C C . GLY A 1 351 ? 1.433 -5.655 4.795 1.00 95.56 351 GLY A C 1
ATOM 2651 O O . GLY A 1 351 ? 0.802 -5.350 3.789 1.00 95.56 351 GLY A O 1
ATOM 2652 N N . ALA A 1 352 ? 2.769 -5.592 4.827 1.00 96.38 352 ALA A N 1
ATOM 2653 C CA . ALA A 1 352 ? 3.551 -5.109 3.687 1.00 96.38 352 ALA A CA 1
ATOM 2654 C C . ALA A 1 352 ? 3.361 -5.978 2.428 1.00 96.38 352 ALA A C 1
ATOM 2656 O O . ALA A 1 352 ? 3.234 -5.453 1.325 1.00 96.38 352 ALA A O 1
ATOM 2657 N N . SER A 1 353 ? 3.274 -7.303 2.592 1.00 96.25 353 SER A N 1
ATOM 2658 C CA . SER A 1 353 ? 3.015 -8.235 1.483 1.00 96.25 353 SER A CA 1
ATOM 2659 C C . SER A 1 353 ? 1.581 -8.105 0.964 1.00 96.25 353 SER A C 1
ATOM 2661 O O . SER A 1 353 ? 1.363 -8.098 -0.246 1.00 96.25 353 SER A O 1
ATOM 2663 N N . ARG A 1 354 ? 0.605 -7.956 1.872 1.00 96.56 354 ARG A N 1
ATOM 2664 C CA . ARG A 1 354 ? -0.823 -7.824 1.529 1.00 96.56 354 ARG A CA 1
ATOM 2665 C C . ARG A 1 354 ? -1.108 -6.527 0.775 1.00 96.56 354 ARG A C 1
ATOM 2667 O O . ARG A 1 354 ? -1.726 -6.549 -0.287 1.00 96.56 354 ARG A O 1
ATOM 2674 N N . VAL A 1 355 ? -0.581 -5.406 1.273 1.00 96.75 355 VAL A N 1
ATOM 2675 C CA . VAL A 1 355 ? -0.687 -4.091 0.620 1.00 96.75 355 VAL A CA 1
ATOM 2676 C C . VAL A 1 355 ? 0.008 -4.108 -0.740 1.00 96.75 355 VAL A C 1
ATOM 2678 O O . VAL A 1 355 ? -0.534 -3.583 -1.709 1.00 96.75 355 VAL A O 1
ATOM 2681 N N . LEU A 1 356 ? 1.171 -4.756 -0.856 1.00 96.19 356 LEU A N 1
ATOM 2682 C CA . LEU A 1 356 ? 1.851 -4.902 -2.142 1.00 96.19 356 LEU A CA 1
ATOM 2683 C C . LEU A 1 356 ? 1.041 -5.746 -3.142 1.00 96.19 356 LEU A C 1
ATOM 2685 O O . LEU A 1 356 ? 0.948 -5.384 -4.314 1.00 96.19 356 LEU A O 1
ATOM 2689 N N . ALA A 1 357 ? 0.433 -6.847 -2.695 1.00 95.31 357 ALA A N 1
ATOM 2690 C CA . ALA A 1 357 ? -0.430 -7.674 -3.535 1.00 95.31 357 ALA A CA 1
ATOM 2691 C C . ALA A 1 357 ? -1.680 -6.906 -3.996 1.00 95.31 357 ALA A C 1
ATOM 2693 O O . ALA A 1 357 ? -2.082 -7.018 -5.154 1.00 95.31 357 ALA A O 1
ATOM 2694 N N . PHE A 1 358 ? -2.265 -6.091 -3.115 1.00 95.31 358 PHE A N 1
ATOM 2695 C CA . PHE A 1 358 ? -3.347 -5.172 -3.460 1.00 95.31 358 PHE A CA 1
ATOM 2696 C C . PHE A 1 358 ? -2.907 -4.144 -4.514 1.00 95.31 358 PHE A C 1
ATOM 2698 O O . PHE A 1 358 ? -3.598 -3.949 -5.516 1.00 95.31 358 PHE A O 1
ATOM 2705 N N . LEU A 1 359 ? -1.727 -3.542 -4.335 1.00 94.12 359 LEU A N 1
ATOM 2706 C CA . LEU A 1 359 ? -1.141 -2.574 -5.264 1.00 94.12 359 LEU A CA 1
ATOM 2707 C C . LEU A 1 359 ? -0.921 -3.195 -6.651 1.00 94.12 359 LEU A C 1
ATOM 2709 O O . LEU A 1 359 ? -1.287 -2.596 -7.660 1.00 94.12 359 LEU A O 1
ATOM 2713 N N . ALA A 1 360 ? -0.400 -4.424 -6.710 1.00 93.44 360 ALA A N 1
ATOM 2714 C CA . ALA A 1 360 ? -0.175 -5.149 -7.961 1.00 93.44 360 ALA A CA 1
ATOM 2715 C C . ALA A 1 360 ? -1.467 -5.415 -8.757 1.00 93.44 360 ALA A C 1
ATOM 2717 O O . ALA A 1 360 ? -1.426 -5.472 -9.987 1.00 93.44 360 ALA A O 1
ATOM 2718 N N . LYS A 1 361 ? -2.608 -5.559 -8.070 1.00 93.38 361 LYS A N 1
ATOM 2719 C CA . LYS A 1 361 ? -3.932 -5.736 -8.691 1.00 93.38 361 LYS A CA 1
ATOM 2720 C C . LYS A 1 361 ? -4.569 -4.412 -9.134 1.00 93.38 361 LYS A C 1
ATOM 2722 O O . LYS A 1 361 ? -5.366 -4.424 -10.067 1.00 93.38 361 LYS A O 1
ATOM 2727 N N . ASN A 1 362 ? -4.196 -3.290 -8.512 1.00 90.88 362 ASN A N 1
ATOM 2728 C CA . ASN A 1 362 ? -4.825 -1.972 -8.688 1.00 90.88 362 ASN A CA 1
ATOM 2729 C C . ASN A 1 362 ? -3.922 -0.930 -9.359 1.00 90.88 362 ASN A C 1
ATOM 2731 O O . ASN A 1 362 ? -4.058 0.271 -9.130 1.00 90.88 362 ASN A O 1
ATOM 2735 N N . LEU A 1 363 ? -3.021 -1.369 -10.240 1.00 89.62 363 LEU A N 1
ATOM 2736 C CA . LEU A 1 363 ? -2.100 -0.477 -10.951 1.00 89.62 363 LEU A CA 1
ATOM 2737 C C . LEU A 1 363 ? -2.804 0.568 -11.830 1.00 89.62 363 LEU A C 1
ATOM 2739 O O . LEU A 1 363 ? -2.214 1.595 -12.126 1.00 89.62 363 LEU A O 1
ATOM 2743 N N . CYS A 1 364 ? -4.068 0.374 -12.205 1.00 86.25 364 CYS A N 1
ATOM 2744 C CA . CYS A 1 364 ? -4.811 1.332 -13.028 1.00 86.25 364 CYS A CA 1
ATOM 2745 C C . CYS A 1 364 ? -5.528 2.435 -12.225 1.00 86.25 364 CYS A C 1
ATOM 2747 O O . CYS A 1 364 ? -6.042 3.367 -12.839 1.00 86.25 364 CYS A O 1
ATOM 2749 N N . ALA A 1 365 ? -5.564 2.348 -10.888 1.00 89.44 365 ALA A N 1
ATOM 2750 C CA . ALA A 1 365 ? -6.302 3.255 -10.002 1.00 89.44 365 ALA A CA 1
ATOM 2751 C C . ALA A 1 365 ? -5.335 4.115 -9.162 1.00 89.44 365 ALA A C 1
ATOM 2753 O O . ALA A 1 365 ? -5.018 3.780 -8.018 1.00 89.44 365 ALA A O 1
ATOM 2754 N N . PRO A 1 366 ? -4.814 5.213 -9.720 1.00 85.88 366 PRO A N 1
ATOM 2755 C CA . PRO A 1 366 ? -3.739 5.985 -9.103 1.00 85.88 366 PRO A CA 1
ATOM 2756 C C . PRO A 1 366 ? -4.074 6.628 -7.753 1.00 85.88 366 PRO A C 1
ATOM 2758 O O . PRO A 1 366 ? -3.167 6.838 -6.949 1.00 85.88 366 PRO A O 1
ATOM 2761 N N . GLU A 1 367 ? -5.345 6.918 -7.479 1.00 88.44 367 GLU A N 1
ATOM 2762 C CA . GLU A 1 367 ? -5.803 7.405 -6.172 1.00 88.44 367 GLU A CA 1
ATOM 2763 C C . GLU A 1 367 ? -5.578 6.337 -5.084 1.00 88.44 367 GLU A C 1
ATOM 2765 O O . GLU A 1 367 ? -5.093 6.650 -3.998 1.00 88.44 367 GLU A O 1
ATOM 2770 N N . LEU A 1 368 ? -5.830 5.058 -5.401 1.00 92.31 368 LEU A N 1
ATOM 2771 C CA . LEU A 1 368 ? -5.537 3.932 -4.504 1.00 92.31 368 LEU A CA 1
ATOM 2772 C C . LEU A 1 368 ? -4.032 3.689 -4.390 1.00 92.31 368 LEU A C 1
ATOM 2774 O O . LEU A 1 368 ? -3.540 3.362 -3.310 1.00 92.31 368 LEU A O 1
ATOM 2778 N N . LEU A 1 369 ? -3.288 3.870 -5.487 1.00 92.00 369 LEU A N 1
ATOM 2779 C CA . LEU A 1 369 ? -1.835 3.706 -5.480 1.00 92.00 369 LEU A CA 1
ATOM 2780 C C . LEU A 1 369 ? -1.155 4.700 -4.543 1.00 92.00 369 LEU A C 1
ATOM 2782 O O . LEU A 1 369 ? -0.292 4.285 -3.779 1.00 92.00 369 LEU A O 1
ATOM 2786 N N . GLY A 1 370 ? -1.548 5.978 -4.551 1.00 91.25 370 GLY A N 1
ATOM 2787 C CA . GLY A 1 370 ? -0.954 6.983 -3.663 1.00 91.25 370 GLY A CA 1
ATOM 2788 C C . GLY A 1 370 ? -1.074 6.592 -2.185 1.00 91.25 370 GLY A C 1
ATOM 2789 O O . GLY A 1 370 ? -0.072 6.553 -1.464 1.00 91.25 370 GLY A O 1
ATOM 2790 N N . GLY A 1 371 ? -2.281 6.207 -1.756 1.00 92.38 371 GLY A N 1
ATOM 2791 C CA . GLY A 1 371 ? -2.536 5.728 -0.393 1.00 92.38 371 GLY A CA 1
ATOM 2792 C C . GLY A 1 371 ? -1.776 4.438 -0.062 1.00 92.38 371 GLY A C 1
ATOM 2793 O O . GLY A 1 371 ? -1.094 4.362 0.963 1.00 92.38 371 GLY A O 1
ATOM 2794 N N . ALA A 1 372 ? -1.817 3.442 -0.952 1.00 95.44 372 ALA A N 1
ATOM 2795 C CA . ALA A 1 372 ? -1.134 2.162 -0.758 1.00 95.44 372 ALA A CA 1
ATOM 2796 C C . ALA A 1 372 ? 0.398 2.309 -0.706 1.00 95.44 372 ALA A C 1
ATOM 2798 O O . ALA A 1 372 ? 1.045 1.716 0.158 1.00 95.44 372 ALA A O 1
ATOM 2799 N N . CYS A 1 373 ? 0.988 3.132 -1.577 1.00 95.62 373 CYS A N 1
ATOM 2800 C CA . CYS A 1 373 ? 2.416 3.442 -1.565 1.00 95.62 373 CYS A CA 1
ATOM 2801 C C . CYS A 1 373 ? 2.822 4.176 -0.283 1.00 95.62 373 CYS A C 1
ATOM 2803 O O . CYS A 1 373 ? 3.874 3.871 0.277 1.00 95.62 373 CYS A O 1
ATOM 2805 N N . ALA A 1 374 ? 1.997 5.102 0.214 1.00 94.38 374 ALA A N 1
ATOM 2806 C CA . ALA A 1 374 ? 2.267 5.804 1.467 1.00 94.38 374 ALA A CA 1
ATOM 2807 C C . ALA A 1 374 ? 2.264 4.851 2.676 1.00 94.38 374 ALA A C 1
ATOM 2809 O O . ALA A 1 374 ? 3.173 4.916 3.507 1.00 94.38 374 ALA A O 1
ATOM 2810 N N . VAL A 1 375 ? 1.291 3.934 2.749 1.00 96.38 375 VAL A N 1
ATOM 2811 C CA . VAL A 1 375 ? 1.267 2.856 3.756 1.00 96.38 375 VAL A CA 1
ATOM 2812 C C . VAL A 1 375 ? 2.526 1.998 3.635 1.00 96.38 375 VAL A C 1
ATOM 2814 O O . VAL A 1 375 ? 3.230 1.778 4.621 1.00 96.38 375 VAL A O 1
ATOM 2817 N N . LEU A 1 376 ? 2.849 1.544 2.422 1.00 96.81 376 LEU A N 1
ATOM 2818 C CA . LEU A 1 376 ? 3.982 0.655 2.180 1.00 96.81 376 LEU A CA 1
ATOM 2819 C C . LEU A 1 376 ? 5.324 1.305 2.547 1.00 96.81 376 LEU A C 1
ATOM 2821 O O . LEU A 1 376 ? 6.178 0.639 3.127 1.00 96.81 376 LEU A O 1
ATOM 2825 N N . LEU A 1 377 ? 5.478 2.605 2.283 1.00 96.06 377 LEU A N 1
ATOM 2826 C CA . LEU A 1 377 ? 6.643 3.398 2.675 1.00 96.06 377 LEU A CA 1
ATOM 2827 C C . LEU A 1 377 ? 6.806 3.472 4.198 1.00 96.06 377 LEU A C 1
ATOM 2829 O O . LEU A 1 377 ? 7.921 3.388 4.713 1.00 96.06 377 LEU A O 1
ATOM 2833 N N . LYS A 1 378 ? 5.706 3.622 4.945 1.00 95.62 378 LYS A N 1
ATOM 2834 C CA . LYS A 1 378 ? 5.763 3.591 6.413 1.00 95.62 378 LYS A CA 1
ATOM 2835 C C . LYS A 1 378 ? 6.165 2.214 6.921 1.00 95.62 378 LYS A C 1
ATOM 2837 O O . LYS A 1 378 ? 7.030 2.114 7.789 1.00 95.62 378 LYS A O 1
ATOM 2842 N N . LEU A 1 379 ? 5.613 1.158 6.331 1.00 96.12 379 LEU A N 1
ATOM 2843 C CA . LEU A 1 379 ? 5.966 -0.212 6.690 1.00 96.12 379 LEU A CA 1
ATOM 2844 C C . LEU A 1 379 ? 7.420 -0.559 6.323 1.00 96.12 379 LEU A C 1
ATOM 2846 O O . LEU A 1 379 ? 8.059 -1.291 7.078 1.00 96.12 379 LEU A O 1
ATOM 2850 N N . SER A 1 380 ? 7.976 -0.020 5.229 1.00 95.50 380 SER A N 1
ATOM 2851 C CA . SER A 1 380 ? 9.347 -0.311 4.769 1.00 95.50 380 SER A CA 1
ATOM 2852 C C . SER A 1 380 ? 10.454 0.265 5.657 1.00 95.50 380 SER A C 1
ATOM 2854 O O . SER A 1 380 ? 11.627 -0.081 5.486 1.00 95.50 380 SER A O 1
ATOM 2856 N N . VAL A 1 381 ? 10.114 1.107 6.637 1.00 93.31 381 VAL A N 1
ATOM 2857 C CA . VAL A 1 381 ? 11.057 1.522 7.688 1.00 93.31 381 VAL A CA 1
ATOM 2858 C C . VAL A 1 381 ? 11.515 0.310 8.511 1.00 93.31 381 VAL A C 1
ATOM 2860 O O . VAL A 1 381 ? 12.675 0.245 8.925 1.00 93.31 381 VAL A O 1
ATOM 2863 N N . ILE A 1 382 ? 10.651 -0.697 8.671 1.00 94.44 382 ILE A N 1
ATOM 2864 C CA . ILE A 1 382 ? 10.968 -1.941 9.375 1.00 94.44 382 ILE A CA 1
ATOM 2865 C C . ILE A 1 382 ? 11.675 -2.928 8.445 1.00 94.44 382 ILE A C 1
ATOM 2867 O O . ILE A 1 382 ? 11.223 -3.218 7.336 1.00 94.44 382 ILE A O 1
ATOM 2871 N N . ASP A 1 383 ? 12.765 -3.511 8.938 1.00 94.62 383 ASP A N 1
ATOM 2872 C CA . ASP A 1 383 ? 13.613 -4.418 8.166 1.00 94.62 383 ASP A CA 1
ATOM 2873 C C . ASP A 1 383 ? 12.901 -5.689 7.691 1.00 94.62 383 ASP A C 1
ATOM 2875 O O . ASP A 1 383 ? 12.963 -6.046 6.513 1.00 94.62 383 ASP A O 1
ATOM 2879 N N . LYS A 1 384 ? 12.119 -6.316 8.575 1.00 95.25 384 LYS A N 1
ATOM 2880 C CA . LYS A 1 384 ? 11.286 -7.477 8.237 1.00 95.25 384 LYS A CA 1
ATOM 2881 C C . LYS A 1 384 ? 10.347 -7.188 7.059 1.00 95.25 384 LYS A C 1
ATOM 2883 O O . LYS A 1 384 ? 10.187 -8.031 6.178 1.00 95.25 384 LYS A O 1
ATOM 2888 N N . ASN A 1 385 ? 9.765 -5.990 7.007 1.00 96.19 385 ASN A N 1
ATOM 2889 C CA . ASN A 1 385 ? 8.870 -5.592 5.922 1.00 96.19 385 ASN A CA 1
ATOM 2890 C C . ASN A 1 385 ? 9.630 -5.336 4.620 1.00 96.19 385 ASN A C 1
ATOM 2892 O O . ASN A 1 385 ? 9.123 -5.688 3.561 1.00 96.19 385 ASN A O 1
ATOM 2896 N N . ARG A 1 386 ? 10.857 -4.797 4.662 1.00 95.12 386 ARG A N 1
ATOM 2897 C CA . ARG A 1 386 ? 11.697 -4.677 3.455 1.00 95.12 386 ARG A CA 1
ATOM 2898 C C . ARG A 1 386 ? 11.974 -6.032 2.822 1.00 95.12 386 ARG A C 1
ATOM 2900 O O . ARG A 1 386 ? 11.812 -6.182 1.612 1.00 95.12 386 ARG A O 1
ATOM 2907 N N . HIS A 1 387 ? 12.320 -7.022 3.643 1.00 94.62 387 HIS A N 1
ATOM 2908 C CA . HIS A 1 387 ? 12.512 -8.392 3.178 1.00 94.62 387 HIS A CA 1
ATOM 2909 C C . HIS A 1 387 ? 11.225 -8.944 2.560 1.00 94.62 387 HIS A C 1
ATOM 2911 O O . HIS A 1 387 ? 11.272 -9.461 1.447 1.00 94.62 387 HIS A O 1
ATOM 2917 N N . GLN A 1 388 ? 10.075 -8.766 3.214 1.00 94.62 388 GLN A N 1
ATOM 2918 C CA . GLN A 1 388 ? 8.778 -9.164 2.656 1.00 94.62 388 GLN A CA 1
ATOM 2919 C C . GLN A 1 388 ? 8.500 -8.508 1.294 1.00 94.62 388 GLN A C 1
ATOM 2921 O O . GLN A 1 388 ? 8.197 -9.204 0.329 1.00 94.62 388 GLN A O 1
ATOM 2926 N N . ILE A 1 389 ? 8.663 -7.186 1.190 1.00 95.31 389 ILE A N 1
ATOM 2927 C CA . ILE A 1 389 ? 8.430 -6.434 -0.051 1.00 95.31 389 ILE A CA 1
ATOM 2928 C C . ILE A 1 389 ? 9.335 -6.956 -1.168 1.00 95.31 389 ILE A C 1
ATOM 2930 O O . ILE A 1 389 ? 8.857 -7.220 -2.270 1.00 95.31 389 ILE A O 1
ATOM 2934 N N . ALA A 1 390 ? 10.629 -7.130 -0.898 1.00 93.56 390 ALA A N 1
ATOM 2935 C CA . ALA A 1 390 ? 11.585 -7.588 -1.898 1.00 93.56 390 ALA A CA 1
ATOM 2936 C C . ALA A 1 390 ? 11.282 -9.016 -2.386 1.00 93.56 390 ALA A C 1
ATOM 2938 O O . ALA A 1 390 ? 11.244 -9.251 -3.594 1.00 93.56 390 ALA A O 1
ATOM 2939 N N . HIS A 1 391 ? 11.000 -9.950 -1.471 1.00 91.12 391 HIS A N 1
ATOM 2940 C CA . HIS A 1 391 ? 10.712 -11.349 -1.812 1.00 91.12 391 HIS A CA 1
ATOM 2941 C C . HIS A 1 391 ? 9.372 -11.521 -2.536 1.00 91.12 391 HIS A C 1
ATOM 2943 O O . HIS A 1 391 ? 9.237 -12.408 -3.375 1.00 91.12 391 HIS A O 1
ATOM 2949 N N . CYS A 1 392 ? 8.397 -10.647 -2.279 1.00 92.06 392 CYS A N 1
ATOM 2950 C CA . CYS A 1 392 ? 7.124 -10.620 -3.000 1.00 92.06 392 CYS A CA 1
ATOM 2951 C C . CYS A 1 392 ? 7.206 -9.913 -4.369 1.00 92.06 392 CYS A C 1
ATOM 2953 O O . CYS A 1 392 ? 6.174 -9.581 -4.950 1.00 92.06 392 CYS A O 1
ATOM 2955 N N . GLY A 1 393 ? 8.410 -9.651 -4.895 1.00 91.88 393 GLY A N 1
ATOM 2956 C CA . GLY A 1 393 ? 8.592 -8.994 -6.193 1.00 91.88 393 GLY A CA 1
ATOM 2957 C C . GLY A 1 393 ? 8.276 -7.496 -6.175 1.00 91.88 393 GLY A C 1
ATOM 2958 O O . GLY A 1 393 ? 8.009 -6.905 -7.222 1.00 91.88 393 GLY A O 1
ATOM 2959 N N . GLY A 1 394 ? 8.312 -6.859 -5.002 1.00 93.50 394 GLY A N 1
ATOM 2960 C CA . GLY A 1 394 ? 7.893 -5.471 -4.829 1.00 93.50 394 GLY A CA 1
ATOM 2961 C C . GLY A 1 394 ? 8.672 -4.478 -5.677 1.00 93.50 394 GLY A C 1
ATOM 2962 O O . GLY A 1 394 ? 8.085 -3.520 -6.167 1.00 93.50 394 GLY A O 1
ATOM 2963 N N . ALA A 1 395 ? 9.950 -4.745 -5.955 1.00 92.88 395 ALA A N 1
ATOM 2964 C CA . ALA A 1 395 ? 10.739 -3.907 -6.851 1.00 92.88 395 ALA A CA 1
ATOM 2965 C C . ALA A 1 395 ? 10.125 -3.815 -8.263 1.00 92.88 395 ALA A C 1
ATOM 2967 O O . ALA A 1 395 ? 10.002 -2.718 -8.804 1.00 92.88 395 ALA A O 1
ATOM 2968 N N . ALA A 1 396 ? 9.661 -4.937 -8.824 1.00 91.62 396 ALA A N 1
ATOM 2969 C CA . ALA A 1 396 ? 9.042 -4.975 -10.149 1.00 91.62 396 ALA A CA 1
ATOM 2970 C C . ALA A 1 396 ? 7.663 -4.296 -10.157 1.00 91.62 396 ALA A C 1
ATOM 2972 O O . ALA A 1 396 ? 7.322 -3.574 -11.097 1.00 91.62 396 ALA A O 1
ATOM 2973 N N . VAL A 1 397 ? 6.876 -4.489 -9.094 1.00 94.12 397 VAL A N 1
ATOM 2974 C CA . VAL A 1 397 ? 5.553 -3.864 -8.962 1.00 94.12 397 VAL A CA 1
ATOM 2975 C C . VAL A 1 397 ? 5.678 -2.341 -8.833 1.00 94.12 397 VAL A C 1
ATOM 2977 O O . VAL A 1 397 ? 4.998 -1.614 -9.553 1.00 94.12 397 VAL A O 1
ATOM 2980 N N . LEU A 1 398 ? 6.581 -1.846 -7.979 1.00 94.25 398 LEU A N 1
ATOM 2981 C CA . LEU A 1 398 ? 6.819 -0.408 -7.793 1.00 94.25 398 LEU A CA 1
ATOM 2982 C C . LEU A 1 398 ? 7.397 0.237 -9.060 1.00 94.25 398 LEU A C 1
ATOM 2984 O O . LEU A 1 398 ? 6.945 1.304 -9.472 1.00 94.25 398 LEU A O 1
ATOM 2988 N N . ALA A 1 399 ? 8.336 -0.437 -9.734 1.00 91.56 399 ALA A N 1
ATOM 2989 C CA . ALA A 1 399 ? 8.854 -0.023 -11.038 1.00 91.56 399 ALA A CA 1
ATOM 2990 C C . ALA A 1 399 ? 7.736 0.132 -12.080 1.00 91.56 399 ALA A C 1
ATOM 2992 O O . ALA A 1 399 ? 7.689 1.111 -12.833 1.00 91.56 399 ALA A O 1
ATOM 2993 N N . ARG A 1 400 ? 6.801 -0.823 -12.109 1.00 91.75 400 ARG A N 1
ATOM 2994 C CA . ARG A 1 400 ? 5.634 -0.769 -12.988 1.00 91.75 400 ARG A CA 1
ATOM 2995 C C . ARG A 1 400 ? 4.682 0.370 -12.611 1.00 91.75 400 ARG A C 1
ATOM 2997 O O . ARG A 1 400 ? 4.274 1.096 -13.513 1.00 91.75 400 ARG A O 1
ATOM 3004 N N . ALA A 1 401 ? 4.405 0.583 -11.324 1.00 91.69 401 ALA A N 1
ATOM 3005 C CA . ALA A 1 401 ? 3.577 1.696 -10.854 1.00 91.69 401 ALA A CA 1
ATOM 3006 C C . ALA A 1 401 ? 4.157 3.062 -11.270 1.00 91.69 401 ALA A C 1
ATOM 3008 O O . ALA A 1 401 ? 3.430 3.902 -11.800 1.00 91.69 401 ALA A O 1
ATOM 3009 N N . ILE A 1 402 ? 5.476 3.253 -11.137 1.00 92.38 402 ILE A N 1
ATOM 3010 C CA . ILE A 1 402 ? 6.170 4.467 -11.601 1.00 92.38 402 ILE A CA 1
ATOM 3011 C C . ILE A 1 402 ? 6.022 4.640 -13.118 1.00 92.38 402 ILE A C 1
ATOM 3013 O O . ILE A 1 402 ? 5.799 5.751 -13.596 1.00 92.38 402 ILE A O 1
ATOM 3017 N N . ARG A 1 403 ? 6.146 3.559 -13.902 1.00 90.75 403 ARG A N 1
ATOM 3018 C CA . ARG A 1 403 ? 6.011 3.632 -15.365 1.00 90.75 403 ARG A CA 1
ATOM 3019 C C . ARG A 1 403 ? 4.609 4.010 -15.817 1.00 90.75 403 ARG A C 1
ATOM 3021 O O . ARG A 1 403 ? 4.502 4.783 -16.766 1.00 90.75 403 ARG A O 1
ATOM 3028 N N . GLU A 1 404 ? 3.590 3.442 -15.183 1.00 90.44 404 GLU A N 1
ATOM 3029 C CA . GLU A 1 404 ? 2.191 3.703 -15.525 1.00 90.44 404 GLU A CA 1
ATOM 3030 C C . GLU A 1 404 ? 1.757 5.110 -15.070 1.00 90.44 404 GLU A C 1
ATOM 3032 O O . GLU A 1 404 ? 0.973 5.750 -15.766 1.00 90.44 404 GLU A O 1
ATOM 3037 N N . HIS A 1 405 ? 2.341 5.650 -13.987 1.00 90.56 405 HIS A N 1
ATOM 3038 C CA . HIS A 1 405 ? 1.928 6.927 -13.374 1.00 90.56 405 HIS A CA 1
ATOM 3039 C C . HIS A 1 405 ? 3.049 7.963 -13.227 1.00 90.56 405 HIS A C 1
ATOM 3041 O O . HIS A 1 405 ? 3.159 8.630 -12.201 1.00 90.56 405 HIS A O 1
ATOM 3047 N N . ARG A 1 406 ? 3.867 8.156 -14.269 1.00 88.31 406 ARG A N 1
ATOM 3048 C CA . ARG A 1 406 ? 5.042 9.060 -14.238 1.00 88.31 406 ARG A CA 1
ATOM 3049 C C . ARG A 1 406 ? 4.738 10.512 -13.867 1.00 88.31 406 ARG A C 1
ATOM 3051 O O . ARG A 1 406 ? 5.612 11.200 -13.356 1.00 88.31 406 ARG A O 1
ATOM 3058 N N . SER A 1 407 ? 3.535 10.993 -14.168 1.00 89.12 407 SER A N 1
ATOM 3059 C CA . SER A 1 407 ? 3.117 12.375 -13.907 1.00 89.12 407 SER A CA 1
ATOM 3060 C C . SER A 1 407 ? 2.543 12.589 -12.504 1.00 89.12 407 SER A C 1
ATOM 3062 O O . SER A 1 407 ? 2.271 13.728 -12.133 1.00 89.12 407 SER A O 1
ATOM 3064 N N . ARG A 1 408 ? 2.341 11.523 -11.716 1.00 90.25 408 ARG A N 1
ATOM 3065 C CA . ARG A 1 408 ? 1.703 11.602 -10.398 1.00 90.25 408 ARG A CA 1
ATOM 3066 C C . ARG A 1 408 ? 2.740 11.482 -9.290 1.00 90.25 408 ARG A C 1
ATOM 3068 O O . ARG A 1 408 ? 3.129 10.385 -8.894 1.00 90.25 408 ARG A O 1
ATOM 3075 N N . GLU A 1 409 ? 3.136 12.627 -8.747 1.00 90.81 409 GLU A N 1
ATOM 3076 C CA . GLU A 1 409 ? 4.121 12.730 -7.662 1.00 90.81 409 GLU A CA 1
ATOM 3077 C C . GLU A 1 409 ? 3.750 11.868 -6.444 1.00 90.81 409 GLU A C 1
ATOM 3079 O O . GLU A 1 409 ? 4.597 11.156 -5.915 1.00 90.81 409 GLU A O 1
ATOM 3084 N N . GLN A 1 410 ? 2.458 11.822 -6.094 1.00 89.75 410 GLN A N 1
ATOM 3085 C CA . GLN A 1 410 ? 1.919 11.023 -4.984 1.00 89.75 410 GLN A CA 1
ATOM 3086 C C . GLN A 1 410 ? 2.196 9.514 -5.098 1.00 89.75 410 GLN A C 1
ATOM 3088 O O . GLN A 1 410 ? 2.137 8.814 -4.092 1.00 89.75 410 GLN A O 1
ATOM 3093 N N . VAL A 1 411 ? 2.479 9.004 -6.301 1.00 92.06 411 VAL A N 1
ATOM 3094 C CA . VAL A 1 411 ? 2.844 7.598 -6.536 1.00 92.06 411 VAL A CA 1
ATOM 3095 C C . VAL A 1 411 ? 4.352 7.471 -6.731 1.00 92.06 411 VAL A C 1
ATOM 3097 O O . VAL A 1 411 ? 4.984 6.603 -6.129 1.00 92.06 411 VAL A O 1
ATOM 3100 N N . VAL A 1 412 ? 4.943 8.342 -7.555 1.00 92.94 412 VAL A N 1
ATOM 3101 C CA . VAL A 1 412 ? 6.361 8.254 -7.932 1.00 92.94 412 VAL A CA 1
ATOM 3102 C C . VAL A 1 412 ? 7.279 8.476 -6.733 1.00 92.94 412 VAL A C 1
ATOM 3104 O O . VAL A 1 412 ? 8.194 7.680 -6.530 1.00 92.94 412 VAL A O 1
ATOM 3107 N N . GLU A 1 413 ? 7.030 9.504 -5.920 1.00 92.69 413 GLU A N 1
ATOM 3108 C CA . GLU A 1 413 ? 7.868 9.828 -4.762 1.00 92.69 413 GLU A CA 1
ATOM 3109 C C . GLU A 1 413 ? 7.960 8.657 -3.762 1.00 92.69 413 GLU A C 1
ATOM 3111 O O . GLU A 1 413 ? 9.077 8.179 -3.525 1.00 92.69 413 GLU A O 1
ATOM 3116 N N . PRO A 1 414 ? 6.848 8.124 -3.211 1.00 94.19 414 PRO A N 1
ATOM 3117 C CA . PRO A 1 414 ? 6.935 7.024 -2.258 1.00 94.19 414 PRO A CA 1
ATOM 3118 C C . PRO A 1 414 ? 7.478 5.741 -2.896 1.00 94.19 414 PRO A C 1
ATOM 3120 O O . PRO A 1 414 ? 8.245 5.031 -2.248 1.00 94.19 414 PRO A O 1
ATOM 3123 N N . CYS A 1 415 ? 7.165 5.445 -4.165 1.00 94.38 415 CYS A N 1
ATOM 3124 C CA . CYS A 1 415 ? 7.740 4.280 -4.846 1.00 94.38 415 CYS A CA 1
ATOM 3125 C C . CYS A 1 415 ? 9.268 4.378 -4.953 1.00 94.38 415 CYS A C 1
ATOM 3127 O O . CYS A 1 415 ? 9.967 3.418 -4.626 1.00 94.38 415 CYS A O 1
ATOM 3129 N N . CYS A 1 416 ? 9.793 5.532 -5.372 1.00 93.19 416 CYS A N 1
ATOM 3130 C CA . CYS A 1 416 ? 11.234 5.769 -5.456 1.00 93.19 416 CYS A CA 1
ATOM 3131 C C . CYS A 1 416 ? 11.903 5.679 -4.080 1.00 93.19 416 CYS A C 1
ATOM 3133 O O . CYS A 1 416 ? 12.970 5.077 -3.959 1.00 93.19 416 CYS A O 1
ATOM 3135 N N . GLN A 1 417 ? 11.270 6.216 -3.033 1.00 94.25 417 GLN A N 1
ATOM 3136 C CA . GLN A 1 417 ? 11.779 6.124 -1.663 1.00 94.25 417 GLN A CA 1
ATOM 3137 C C . GLN A 1 417 ? 11.838 4.672 -1.168 1.00 94.25 417 GLN A C 1
ATOM 3139 O O . GLN A 1 417 ? 12.862 4.264 -0.619 1.00 94.25 417 GLN A O 1
ATOM 3144 N N . ILE A 1 418 ? 10.795 3.870 -1.411 1.00 95.00 418 ILE A N 1
ATOM 3145 C CA . ILE A 1 418 ? 10.796 2.441 -1.063 1.00 95.00 418 ILE A CA 1
ATOM 3146 C C . ILE A 1 418 ? 11.904 1.713 -1.831 1.00 95.00 418 ILE A C 1
ATOM 3148 O O . ILE A 1 418 ? 12.693 0.994 -1.223 1.00 95.00 418 ILE A O 1
ATOM 3152 N N . LEU A 1 419 ? 12.015 1.925 -3.147 1.00 93.94 419 LEU A N 1
ATOM 3153 C CA . LEU A 1 419 ? 13.068 1.311 -3.966 1.00 93.94 419 LEU A CA 1
ATOM 3154 C C . LEU A 1 419 ? 14.470 1.679 -3.469 1.00 93.94 419 LEU A C 1
ATOM 3156 O O . LEU A 1 419 ? 15.334 0.806 -3.398 1.00 93.94 419 LEU A O 1
ATOM 3160 N N . ASN A 1 420 ? 14.684 2.933 -3.070 1.00 92.62 420 ASN A N 1
ATOM 3161 C CA . ASN A 1 420 ? 15.944 3.377 -2.483 1.00 92.62 420 ASN A CA 1
ATOM 3162 C C . ASN A 1 420 ? 16.224 2.671 -1.143 1.00 92.62 420 ASN A C 1
ATOM 3164 O O . ASN A 1 420 ? 17.312 2.138 -0.941 1.00 92.62 420 ASN A O 1
ATOM 3168 N N . MET A 1 421 ? 15.227 2.569 -0.254 1.00 93.19 421 MET A N 1
ATOM 3169 C CA . MET A 1 421 ? 15.363 1.823 1.008 1.00 93.19 421 MET A CA 1
ATOM 3170 C C . MET A 1 421 ? 15.735 0.351 0.782 1.00 93.19 421 MET A C 1
ATOM 3172 O O . MET A 1 421 ? 16.544 -0.198 1.530 1.00 93.19 421 MET A O 1
ATOM 3176 N N . LEU A 1 422 ? 15.178 -0.286 -0.253 1.00 92.69 422 LEU A N 1
ATOM 3177 C CA . LEU A 1 422 ? 15.537 -1.654 -0.631 1.00 92.69 422 LEU A CA 1
ATOM 3178 C C . LEU A 1 422 ? 16.956 -1.726 -1.223 1.00 92.69 422 LEU A C 1
ATOM 3180 O O . LEU A 1 422 ? 17.724 -2.613 -0.860 1.00 92.69 422 LEU A O 1
ATOM 3184 N N . ALA A 1 423 ? 17.335 -0.788 -2.095 1.00 90.06 423 ALA A N 1
ATOM 3185 C CA . ALA A 1 423 ? 18.646 -0.761 -2.753 1.00 90.06 423 ALA A CA 1
ATOM 3186 C C . ALA A 1 423 ? 19.812 -0.447 -1.795 1.00 90.06 423 ALA A C 1
ATOM 3188 O O . ALA A 1 423 ? 20.947 -0.888 -2.022 1.00 90.06 423 ALA A O 1
ATOM 3189 N N . CYS A 1 424 ? 19.547 0.287 -0.712 1.00 89.12 424 CYS A N 1
ATOM 3190 C CA . CYS A 1 424 ? 20.512 0.535 0.358 1.00 89.12 424 CYS A CA 1
ATOM 3191 C C . CYS A 1 424 ? 20.858 -0.740 1.146 1.00 89.12 424 CYS A C 1
ATOM 3193 O O . CYS A 1 424 ? 21.958 -0.830 1.693 1.00 89.12 424 CYS A O 1
ATOM 3195 N N . HIS A 1 425 ? 19.975 -1.744 1.165 1.00 89.56 425 HIS A N 1
ATOM 3196 C CA . HIS A 1 425 ? 20.230 -3.018 1.834 1.00 89.56 425 HIS A CA 1
ATOM 3197 C C . HIS A 1 425 ? 21.035 -3.955 0.923 1.00 89.56 425 HIS A C 1
ATOM 3199 O O . HIS A 1 425 ? 20.581 -4.320 -0.162 1.00 89.56 425 HIS A O 1
ATOM 3205 N N . GLN A 1 426 ? 22.232 -4.367 1.355 1.00 89.06 426 GLN A N 1
ATOM 3206 C CA . GLN A 1 426 ? 23.151 -5.159 0.519 1.00 89.06 426 GLN A CA 1
ATOM 3207 C C . GLN A 1 426 ? 22.521 -6.466 0.016 1.00 89.06 426 GLN A C 1
ATOM 3209 O O . GLN A 1 426 ? 22.706 -6.821 -1.144 1.00 89.06 426 GLN A O 1
ATOM 3214 N N . GLU A 1 427 ? 21.731 -7.134 0.858 1.00 90.56 427 GLU A N 1
ATOM 3215 C CA . GLU A 1 427 ? 21.073 -8.405 0.525 1.00 90.56 427 GLU A CA 1
ATOM 3216 C C . GLU A 1 427 ? 19.890 -8.248 -0.440 1.00 90.56 427 GLU A C 1
ATOM 3218 O O . GLU A 1 427 ? 19.608 -9.146 -1.229 1.00 90.56 427 GLU A O 1
ATOM 3223 N N . LEU A 1 428 ? 19.201 -7.102 -0.408 1.00 89.88 428 LEU A N 1
ATOM 3224 C CA . LEU A 1 428 ? 18.007 -6.859 -1.228 1.00 89.88 428 LEU A CA 1
ATOM 3225 C C . LEU A 1 428 ? 18.352 -6.175 -2.553 1.00 89.88 428 LEU A C 1
ATOM 3227 O O . LEU A 1 428 ? 17.595 -6.273 -3.520 1.00 89.88 428 LEU A O 1
ATOM 3231 N N . ARG A 1 429 ? 19.514 -5.518 -2.627 1.00 88.94 429 ARG A N 1
ATOM 3232 C CA . ARG A 1 429 ? 20.008 -4.839 -3.829 1.00 88.94 429 ARG A CA 1
ATOM 3233 C C . ARG A 1 429 ? 19.971 -5.722 -5.084 1.00 88.94 429 ARG A C 1
ATOM 3235 O O . ARG A 1 429 ? 19.471 -5.226 -6.092 1.00 88.94 429 ARG A O 1
ATOM 3242 N N . PRO A 1 430 ? 20.403 -6.999 -5.078 1.00 88.00 430 PRO A N 1
ATOM 3243 C CA . PRO A 1 430 ? 20.305 -7.852 -6.263 1.00 88.00 430 PRO A CA 1
ATOM 3244 C C . PRO A 1 430 ? 18.867 -8.023 -6.765 1.00 88.00 430 PRO A C 1
ATOM 3246 O O . PRO A 1 430 ? 18.645 -8.011 -7.973 1.00 88.00 430 PRO A O 1
ATOM 3249 N N . LEU A 1 431 ? 17.885 -8.113 -5.860 1.00 86.06 431 LEU A N 1
ATOM 3250 C CA . LEU A 1 431 ? 16.466 -8.233 -6.218 1.00 86.06 431 LEU A CA 1
ATOM 3251 C C . LEU A 1 431 ? 15.935 -6.951 -6.871 1.00 86.06 431 LEU A C 1
ATOM 3253 O O . LEU A 1 431 ? 15.155 -7.019 -7.818 1.00 86.06 431 LEU A O 1
ATOM 3257 N N . VAL A 1 432 ? 16.388 -5.781 -6.408 1.00 86.31 432 VAL A N 1
ATOM 3258 C CA . VAL A 1 432 ? 16.037 -4.489 -7.022 1.00 86.31 432 VAL A CA 1
ATOM 3259 C C . VAL A 1 432 ? 16.671 -4.346 -8.406 1.00 86.31 432 VAL A C 1
ATOM 3261 O O . VAL A 1 432 ? 16.004 -3.916 -9.344 1.00 86.31 432 VAL A O 1
ATOM 3264 N N . LEU A 1 433 ? 17.938 -4.743 -8.558 1.00 84.19 433 LEU A N 1
ATOM 3265 C CA . LEU A 1 433 ? 18.653 -4.686 -9.838 1.00 84.19 433 LEU A CA 1
ATOM 3266 C C . LEU A 1 433 ? 18.080 -5.663 -10.875 1.00 84.19 433 LEU A C 1
ATOM 3268 O O . LEU A 1 433 ? 18.049 -5.344 -12.062 1.00 84.19 433 LEU A O 1
ATOM 3272 N N . ALA A 1 434 ? 17.604 -6.829 -10.434 1.00 82.12 434 ALA A N 1
ATOM 3273 C CA . ALA A 1 434 ? 16.984 -7.827 -11.300 1.00 82.12 434 ALA A CA 1
ATOM 3274 C C . ALA A 1 434 ? 15.595 -7.408 -11.814 1.00 82.12 434 ALA A C 1
ATOM 3276 O O . ALA A 1 434 ? 15.161 -7.895 -12.855 1.00 82.12 434 ALA A O 1
ATOM 3277 N N . ALA A 1 435 ? 14.896 -6.521 -11.098 1.00 69.56 435 ALA A N 1
ATOM 3278 C CA . ALA A 1 435 ? 13.521 -6.148 -11.413 1.00 69.56 435 ALA A CA 1
ATOM 3279 C C . ALA A 1 435 ? 13.382 -5.255 -12.658 1.00 69.56 435 ALA A C 1
ATOM 3281 O O . ALA A 1 435 ? 12.324 -5.284 -13.276 1.00 69.56 435 ALA A O 1
ATOM 3282 N N . ASP A 1 436 ? 14.416 -4.484 -13.030 1.00 61.66 436 ASP A N 1
ATOM 3283 C CA . ASP A 1 436 ? 14.487 -3.746 -14.301 1.00 61.66 436 ASP A CA 1
ATOM 3284 C C . ASP A 1 436 ? 15.854 -3.054 -14.483 1.00 61.66 436 ASP A C 1
ATOM 3286 O O . ASP A 1 436 ? 16.237 -2.182 -13.699 1.00 61.66 436 ASP A O 1
ATOM 3290 N N . GLY A 1 437 ? 16.561 -3.359 -15.578 1.00 55.47 437 GLY A N 1
ATOM 3291 C CA . GLY A 1 437 ? 17.902 -2.825 -15.872 1.00 55.47 437 GLY A CA 1
ATOM 3292 C C . GLY A 1 437 ? 17.994 -1.304 -16.091 1.00 55.47 437 GLY A C 1
ATOM 3293 O O . GLY A 1 437 ? 19.097 -0.770 -16.094 1.00 55.47 437 GLY A O 1
ATOM 3294 N N . ASN A 1 438 ? 16.860 -0.602 -16.239 1.00 53.44 438 ASN A N 1
ATOM 3295 C CA . ASN A 1 438 ? 16.811 0.840 -16.536 1.00 53.44 438 ASN A CA 1
ATOM 3296 C C . ASN A 1 438 ? 16.415 1.730 -15.338 1.00 53.44 438 ASN A C 1
ATOM 3298 O O . ASN A 1 438 ? 16.714 2.921 -15.348 1.00 53.44 438 ASN A O 1
ATOM 3302 N N . LEU A 1 439 ? 15.748 1.193 -14.306 1.00 52.84 439 LEU A N 1
ATOM 3303 C CA . LEU A 1 439 ? 15.369 1.953 -13.095 1.00 52.84 439 LEU A CA 1
ATOM 3304 C C . LEU A 1 439 ? 16.460 1.911 -12.015 1.00 52.84 439 LEU A C 1
ATOM 3306 O O . LEU A 1 439 ? 16.546 2.820 -11.187 1.00 52.84 439 LEU A O 1
ATOM 3310 N N . SER A 1 440 ? 17.334 0.903 -12.072 1.00 50.28 440 SER A N 1
ATOM 3311 C CA . SER A 1 440 ? 18.514 0.763 -11.214 1.00 50.28 440 SER A CA 1
ATOM 3312 C C . SER A 1 440 ? 19.455 1.969 -11.290 1.00 50.28 440 SER A C 1
ATOM 3314 O O . SER A 1 440 ? 19.978 2.396 -10.265 1.00 50.28 440 SER A O 1
ATOM 3316 N N . ALA A 1 441 ? 19.621 2.573 -12.470 1.00 43.78 441 ALA A N 1
ATOM 3317 C CA . ALA A 1 441 ? 20.475 3.744 -12.650 1.00 43.78 441 ALA A CA 1
ATOM 3318 C C . ALA A 1 441 ? 19.918 4.991 -11.942 1.00 43.78 441 ALA A C 1
ATOM 3320 O O . ALA A 1 441 ? 20.681 5.735 -11.338 1.00 43.78 441 ALA A O 1
ATOM 3321 N N . ALA A 1 442 ? 18.597 5.200 -11.960 1.00 45.31 442 ALA A N 1
ATOM 3322 C CA . ALA A 1 442 ? 17.969 6.370 -11.344 1.00 45.31 442 ALA A CA 1
ATOM 3323 C C . ALA A 1 442 ? 17.875 6.250 -9.814 1.00 45.31 442 ALA A C 1
ATOM 3325 O O . ALA A 1 442 ? 18.155 7.214 -9.106 1.00 45.31 442 ALA A O 1
ATOM 3326 N N . ALA A 1 443 ? 17.540 5.064 -9.292 1.00 43.25 443 ALA A N 1
ATOM 3327 C CA . ALA A 1 443 ? 17.466 4.842 -7.848 1.00 43.25 443 ALA A CA 1
ATOM 3328 C C . ALA A 1 443 ? 18.852 4.894 -7.177 1.00 43.25 443 ALA A C 1
ATOM 3330 O O . ALA A 1 443 ? 18.974 5.426 -6.077 1.00 43.25 443 ALA A O 1
ATOM 3331 N N . VAL A 1 444 ? 19.903 4.400 -7.847 1.00 48.66 444 VAL A N 1
ATOM 3332 C CA . VAL A 1 444 ? 21.283 4.474 -7.335 1.00 48.66 444 VAL A CA 1
ATOM 3333 C C . VAL A 1 444 ? 21.869 5.883 -7.502 1.00 48.66 444 VAL A C 1
ATOM 3335 O O . VAL A 1 444 ? 22.563 6.354 -6.603 1.00 48.66 444 VAL A O 1
ATOM 3338 N N . ALA A 1 445 ? 21.548 6.602 -8.584 1.00 43.34 445 ALA A N 1
ATOM 3339 C CA . ALA A 1 445 ? 22.026 7.973 -8.797 1.00 43.34 445 ALA A CA 1
ATOM 3340 C C . ALA A 1 445 ? 21.470 8.995 -7.789 1.00 43.34 445 ALA A C 1
ATOM 3342 O O . ALA A 1 445 ? 22.101 10.018 -7.576 1.00 43.34 445 ALA A O 1
ATOM 3343 N N . CYS A 1 446 ? 20.339 8.730 -7.128 1.00 40.31 446 CYS A N 1
ATOM 3344 C CA . CYS A 1 446 ? 19.843 9.588 -6.042 1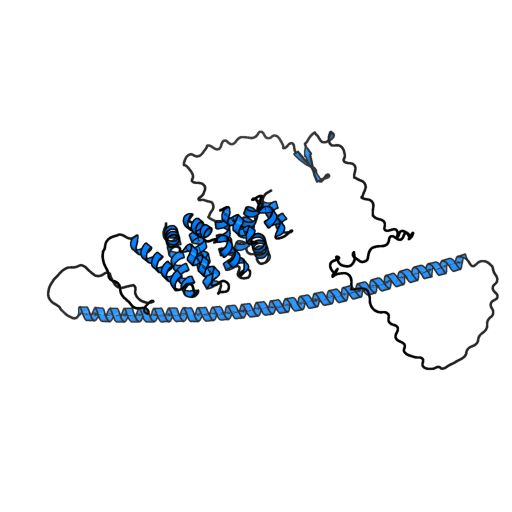.00 40.31 446 CYS A CA 1
ATOM 3345 C C . CYS A 1 446 ? 20.584 9.399 -4.701 1.00 40.31 446 CYS A C 1
ATOM 3347 O O . CYS A 1 446 ? 20.239 10.064 -3.725 1.00 40.31 446 CYS A O 1
ATOM 3349 N N . SER A 1 447 ? 21.568 8.494 -4.632 1.00 36.62 447 SER A N 1
ATOM 3350 C CA . SER A 1 447 ? 22.376 8.217 -3.431 1.00 36.62 447 SER A CA 1
ATOM 3351 C C . SER A 1 447 ? 23.849 8.644 -3.541 1.00 36.62 447 SER A C 1
ATOM 3353 O O . SER A 1 447 ? 24.599 8.458 -2.582 1.00 36.62 447 SER A O 1
ATOM 3355 N N . ALA A 1 448 ? 24.250 9.219 -4.680 1.00 30.58 448 ALA A N 1
ATOM 3356 C CA . ALA A 1 448 ? 25.563 9.822 -4.923 1.00 30.58 448 ALA A CA 1
ATOM 3357 C C . ALA A 1 448 ? 25.402 11.330 -5.140 1.00 30.58 448 ALA A C 1
ATOM 3359 O O . ALA A 1 448 ? 26.295 12.078 -4.682 1.00 30.58 448 ALA A O 1
#

Sequence (448 aa):
MLLFSRFFKKDGNEPTVHHVKLPSAPSSMYFDKERGRWRERGKEHLEEEESSLPPPPSMGFKPATKTENAQETSPLACLIAPPNIYGDRFARKHTAATVPALLAAGTEGKDETAWSVSEDSSAAKSLEVFKDFAEFELLLEQANTRADAAEQKERAAAAIAEAHARARAVEQKAEAAIAEANARAAAAEEKSTALVCHANAHFKALEEQLAQALGKLHATPLPGTMAESEVVAVIGESAAEEAAQEESPEELTGGCADVQCNGIHRLINLLDKHSSNPEVCSQACRALESLILKDAGPEAKVADLGGVELILHVLETHPHEATYLLLPVLETLRSLTFHEKSVDRATAANGASRVLAFLAKNLCAPELLGGACAVLLKLSVIDKNRHQIAHCGGAAVLARAIREHRSREQVVEPCCQILNMLACHQELRPLVLAADGNLSAAAVACSA